Protein AF-A0A812U2Y8-F1 (afdb_monomer_lite)

pLDDT: mean 79.17, std 19.56, range [35.25, 98.75]

Sequence (651 aa):
MHKAAKAAVRFLAAPENAKAKWLQSLYETTSEPEGFLPLQDQKVEAVLLAVLQDTGIQRPRETFLVCELLARGFRSGGAPSPRRAAESQAEKPLDLLSTTAACRASEVRALLKLLQPTGPEDAAGDSKGAEESADVGVGRISPAEVRISARKALLTLACAHRGAFSATLLEFLQDPGAIPELLAVGTAAGEEGQRLVVELLVRGFDSPVVQCFADSALAGDRKRLLNQLFMSRDAFVRVTVGILLAALLCHEGYGEAAQAEAGIAAVSEELETLSPAQPLESELADLQRVLAEEDCWLWLCRLAAVRRWPAASNFALLVMLRLVQPSPEKLTETAGKFKPHFAQHVQDGADLDSLALLAQRPLPKASKSQTTRKAGKQGIKIPPNVLFNYKFNVLKATKQQLQENPLLGVMQLNVKHTVGLFGSNVSHVHFWDDDQCISELKQLKQFGGEELAEGFQSLRHGKYKSDLCRLAQLWKYGGYYFDTDILPVKSMRDYLDPDTTFASVRGMYSKEIFQAFLAATPKNKLIGENLKSFGKWLKERPRSQEPANIGPKLMWKSMRKTGGRFKKAPEFVTGSEKIQLFQEHRIAYWRSGKEPIEGLLTGHSKWGDCNIAVVDQDTDEVVMYPRVISHNDDTCSEQKKLIVQHFLVES

Secondary structure (DSSP, 8-state):
-HHHHHHHHHHHTS-HHHHHHHHHHHHHHTTSSS---GGG-HHHHHHHHHHHHT-SSS-HHHHHHHHHHHHHHHHHT----GGG-SS---PPPP-TT-S-HHHHHHHHHHHHHHTS-SSTTTTS--SS-----------PPPHHHHHHHHHHHHHHHHHH-HHHHHHHHHHHHTSTTHHHHHHHHHHHTHHHHHHHHHHHHHHH-SHHHHHHHH-GGGHHHHHHHHHHHHT-S-HHHHHHHHHHHHHHHTSTT-TTHHHHHHHHHHHHHHHHTS-TTSPPPHHHHHHHHHHHSHHHHHHHHHHHT-TT-HHHHHHHHHHIIIII---HHHHHHHHTTS-HHHHHHHHHT-SHHHHHHHHTS------TT-------SS--SS-SEEEEE-SS-GGG--HHHHHH-HHHHHHHHHHHHHHHHHGGG--EEEEE-HHHHHHHHHT-GGG-HHHHHHHHHT-SSHHHHHHHHHHHHHHHH-EEEE-TT-EESS-GGGGS-TT--EEEEE-SSTT-EEEEEEEE-TT-HHHHHHHHHHHHHHHHS-TT---TTHHHHHHHHHHHHTT---SSSSEEEETTEEEEEEEEEEHHHHTTTSPPPTT------TTSGGGEEEE-TTT--EEEES-SB-TTS-B-HHHHHHHHHHHHHH-

Radius of gyration: 35.16 Å; chains: 1; bounding box: 84×54×109 Å

Organism: NCBI:txid878477

Foldseek 3Di:
DPPLVVLLVCLVPDDPVVNVVSVVVLVVVVPDPDDDDNLLDVSVVVVLLVVLVPPLPPALPSLLVSLVSLLVVLVVLADDDPPPPPDDPDDDPDDSLPDDLLVLLSLLLSLLVLLADSDPVSVPDDPDDDDDDDDPPDDDDDSVSSNVSSLSSLVSNLPRDLVSLLSSLLSNLVDPCNLVSLQNQCVRNPPVSLLSSLLSCLSNVDDSNLQSLLDPVCVVSSCSSLVSQCPHPQLLSLLSSLLSLLSNLLDPPRPCNLVSLVSLLVNLVVLVPQDLPDPDDPSLLVSLVSCLPPVNVLSLLVQLQRPVRLSSNLSSLSCCLRRNNDDLVVQCVSLVVDDVRSVCQCVVDSDSVSSVVSSPPPSPPSPPPPPQLPVPVLAALFQAEEEEEDQDQLCPDDPVNCVVAVVSVLLNLQSVQLVVQCPPRHPYYYYDHLVRLLVLLLVPVVQVSNLLSVLLVLDPDRVVVRLLSVLSVCQAAFHKAAYSFKHFPHHVSSQDRSLAAKEFADEPDPQFTQVNIIGHRHNHQLSVLLSNLSSVCSVPPDSVDDDPPPSRNSSSVSCVVLVWDPPDPPWTDRPSHTYGYWYKDQQVVCVPPDPRAPPQDQFDDPVSLQRIFTARPVVRDTGIRNGQADPVRDGRVSSSVVSVVVVVVVD

InterPro domains:
  IPR007577 Glycosyltransferase, DXD sugar-binding motif [PF04488] (430-500)
  IPR029044 Nucleotide-diphospho-sugar transferases [SSF53448] (434-533)
  IPR051706 Glycosyltransferase domain-containing protein [PTHR32385] (320-541)

Structure (mmCIF, N/CA/C/O backbone):
data_AF-A0A812U2Y8-F1
#
_entry.id   AF-A0A812U2Y8-F1
#
loop_
_atom_site.group_PDB
_atom_site.id
_atom_site.type_symbol
_atom_site.label_atom_id
_atom_site.label_alt_id
_atom_site.label_comp_id
_atom_site.label_asym_id
_atom_site.label_entity_id
_atom_site.label_seq_id
_atom_site.pdbx_PDB_ins_code
_atom_site.Cartn_x
_atom_site.Cartn_y
_atom_site.Cartn_z
_atom_site.occupancy
_atom_site.B_iso_or_equiv
_atom_site.auth_seq_id
_atom_site.auth_comp_id
_atom_site.auth_asym_id
_atom_site.auth_atom_id
_atom_site.pdbx_PDB_model_num
ATOM 1 N N . MET A 1 1 ? 2.318 -7.751 -64.508 1.00 36.09 1 MET A N 1
ATOM 2 C CA . MET A 1 1 ? 2.485 -9.052 -63.808 1.00 36.09 1 MET A CA 1
ATOM 3 C C . MET A 1 1 ? 3.550 -10.002 -64.388 1.00 36.09 1 MET A C 1
ATOM 5 O O . MET A 1 1 ? 4.037 -10.841 -63.643 1.00 36.09 1 MET A O 1
ATOM 9 N N . HIS A 1 2 ? 3.968 -9.908 -65.661 1.00 38.84 2 HIS A N 1
ATOM 10 C CA . HIS A 1 2 ? 4.810 -10.949 -66.290 1.00 38.84 2 HIS A CA 1
ATOM 11 C C . HIS A 1 2 ? 6.344 -10.770 -66.142 1.00 38.84 2 HIS A C 1
ATOM 13 O O . HIS A 1 2 ? 7.087 -11.693 -66.469 1.00 38.84 2 HIS A O 1
ATOM 19 N N . LYS A 1 3 ? 6.846 -9.613 -65.673 1.00 35.25 3 LYS A N 1
ATOM 20 C CA . LYS A 1 3 ? 8.294 -9.297 -65.651 1.00 35.25 3 LYS A CA 1
ATOM 21 C C . LYS A 1 3 ? 9.013 -9.741 -64.365 1.00 35.25 3 LYS A C 1
ATOM 23 O O . LYS A 1 3 ? 10.046 -10.392 -64.472 1.00 35.25 3 LYS A O 1
ATOM 28 N N . ALA A 1 4 ? 8.434 -9.507 -63.186 1.00 37.62 4 ALA A N 1
ATOM 29 C CA . ALA A 1 4 ? 9.034 -9.891 -61.900 1.00 37.62 4 ALA A CA 1
ATOM 30 C C . ALA A 1 4 ? 9.090 -11.416 -61.685 1.00 37.62 4 ALA A C 1
ATOM 32 O O . ALA A 1 4 ? 10.121 -11.963 -61.311 1.00 37.62 4 ALA A O 1
ATOM 33 N N . ALA A 1 5 ? 8.033 -12.140 -62.072 1.00 36.28 5 ALA A N 1
ATOM 34 C CA . ALA A 1 5 ? 8.042 -13.607 -62.065 1.00 36.28 5 ALA A CA 1
ATOM 35 C C . ALA A 1 5 ? 9.093 -14.191 -63.032 1.00 36.28 5 ALA A C 1
ATOM 37 O O . ALA A 1 5 ? 9.717 -15.205 -62.739 1.00 36.28 5 ALA A O 1
ATOM 38 N N . LYS A 1 6 ? 9.346 -13.519 -64.164 1.00 39.97 6 LYS A N 1
ATOM 39 C CA . LYS A 1 6 ? 10.420 -13.888 -65.098 1.00 39.97 6 LYS A CA 1
ATOM 40 C C . LYS A 1 6 ? 11.805 -13.613 -64.508 1.00 39.97 6 LYS A C 1
ATOM 42 O O . LYS A 1 6 ? 12.729 -14.354 -64.816 1.00 39.97 6 LYS A O 1
ATOM 47 N N . ALA A 1 7 ? 11.950 -12.570 -63.691 1.00 42.78 7 ALA A N 1
ATOM 48 C CA . ALA A 1 7 ? 13.199 -12.214 -63.023 1.00 42.78 7 ALA A CA 1
ATOM 49 C C . ALA A 1 7 ? 13.559 -13.220 -61.917 1.00 42.78 7 ALA A C 1
ATOM 51 O O . ALA A 1 7 ? 14.672 -13.736 -61.921 1.00 42.78 7 ALA A O 1
ATOM 52 N N . ALA A 1 8 ? 12.597 -13.599 -61.070 1.00 40.50 8 ALA A N 1
ATOM 53 C CA . ALA A 1 8 ? 12.787 -14.617 -60.034 1.00 40.50 8 ALA A CA 1
ATOM 54 C C . ALA A 1 8 ? 13.099 -16.008 -60.624 1.00 40.50 8 ALA A C 1
ATOM 56 O O . ALA A 1 8 ? 14.034 -16.674 -60.189 1.00 40.50 8 ALA A O 1
ATOM 57 N N . VAL A 1 9 ? 12.391 -16.422 -61.684 1.00 41.16 9 VAL A N 1
ATOM 58 C CA . VAL A 1 9 ? 12.674 -17.691 -62.382 1.00 41.16 9 VAL A CA 1
ATOM 59 C C . VAL A 1 9 ? 14.046 -17.666 -63.068 1.00 41.16 9 VAL A C 1
ATOM 61 O O . VAL A 1 9 ? 14.753 -18.667 -63.053 1.00 41.16 9 VAL A O 1
ATOM 64 N N . ARG A 1 10 ? 14.470 -16.524 -63.627 1.00 43.28 10 ARG A N 1
ATOM 65 C CA . ARG A 1 10 ? 15.816 -16.363 -64.209 1.00 43.28 10 ARG A CA 1
ATOM 66 C C . ARG A 1 10 ? 16.921 -16.368 -63.156 1.00 43.28 10 ARG A C 1
ATOM 68 O O . ARG A 1 10 ? 17.985 -16.899 -63.439 1.00 43.28 10 ARG A O 1
ATOM 75 N N . PHE A 1 11 ? 16.672 -15.816 -61.970 1.00 49.84 11 PHE A N 1
ATOM 76 C CA . PHE A 1 11 ? 17.606 -15.862 -60.847 1.00 49.84 11 PHE A CA 1
ATOM 77 C C . PHE A 1 11 ? 17.797 -17.293 -60.331 1.00 49.84 11 PHE A C 1
ATOM 79 O O . PHE A 1 11 ? 18.925 -17.753 -60.167 1.00 49.84 11 PHE A O 1
ATOM 86 N N . LEU A 1 12 ? 16.698 -18.031 -60.157 1.00 41.91 12 LEU A N 1
ATOM 87 C CA . LEU A 1 12 ? 16.727 -19.422 -59.703 1.00 41.91 12 LEU A CA 1
ATOM 88 C C . LEU A 1 12 ? 17.317 -20.382 -60.753 1.00 41.91 12 LEU A C 1
ATOM 90 O O . LEU A 1 12 ? 17.944 -21.368 -60.377 1.00 41.91 12 LEU A O 1
ATOM 94 N N . ALA A 1 13 ? 17.170 -20.079 -62.048 1.00 42.34 13 ALA A N 1
ATOM 95 C CA . ALA A 1 13 ? 17.705 -20.880 -63.155 1.00 42.34 13 ALA A CA 1
ATOM 96 C C . ALA A 1 13 ? 19.124 -20.479 -63.617 1.00 42.34 13 ALA A C 1
ATOM 98 O O . ALA A 1 13 ? 19.674 -21.121 -64.513 1.00 42.34 13 ALA A O 1
ATOM 99 N N . ALA A 1 14 ? 19.720 -19.420 -63.060 1.00 44.78 14 ALA A N 1
ATOM 100 C CA . ALA A 1 14 ? 21.056 -18.972 -63.445 1.00 44.78 14 ALA A CA 1
ATOM 101 C C . ALA A 1 14 ? 22.160 -19.820 -62.773 1.00 44.78 14 ALA A C 1
ATOM 103 O O . ALA A 1 14 ? 22.044 -20.144 -61.587 1.00 44.78 14 ALA A O 1
ATOM 104 N N . PRO A 1 15 ? 23.260 -20.144 -63.485 1.00 49.12 15 PRO A N 1
ATOM 105 C CA . PRO A 1 15 ? 24.432 -20.775 -62.876 1.00 49.12 15 PRO A CA 1
ATOM 106 C C . PRO A 1 15 ? 25.048 -19.863 -61.797 1.00 49.12 15 PRO A C 1
ATOM 108 O O . PRO A 1 15 ? 24.938 -18.639 -61.880 1.00 49.12 15 PRO A O 1
ATOM 111 N N . GLU A 1 16 ? 25.679 -20.431 -60.762 1.00 45.28 16 GLU A N 1
ATOM 112 C CA . GLU A 1 16 ? 26.098 -19.688 -59.551 1.00 45.28 16 GLU A CA 1
ATOM 113 C C . GLU A 1 16 ? 26.958 -18.443 -59.832 1.00 45.28 16 GLU A C 1
ATOM 115 O O . GLU A 1 16 ? 26.785 -17.395 -59.208 1.00 45.28 16 GLU A O 1
ATOM 120 N N . ASN A 1 17 ? 27.845 -18.516 -60.823 1.00 48.22 17 ASN A N 1
ATOM 121 C CA . ASN A 1 17 ? 28.671 -17.386 -61.249 1.00 48.22 17 ASN A CA 1
ATOM 122 C C . ASN A 1 17 ? 27.857 -16.243 -61.895 1.00 48.22 17 ASN A C 1
ATOM 124 O O . ASN A 1 17 ? 28.269 -15.082 -61.845 1.00 48.22 17 ASN A O 1
ATOM 128 N N . ALA A 1 18 ? 26.695 -16.550 -62.474 1.00 46.16 18 ALA A N 1
ATOM 129 C CA . ALA A 1 18 ? 25.770 -15.592 -63.067 1.00 46.16 18 ALA A CA 1
ATOM 130 C C . ALA A 1 18 ? 24.798 -14.997 -62.039 1.00 46.16 18 ALA A C 1
ATOM 132 O O . ALA A 1 18 ? 24.406 -13.845 -62.203 1.00 46.16 18 ALA A O 1
ATOM 133 N N . LYS A 1 19 ? 24.469 -15.708 -60.951 1.00 51.56 19 LYS A N 1
ATOM 134 C CA . LYS A 1 19 ? 23.659 -15.153 -59.849 1.00 51.56 19 LYS A CA 1
ATOM 135 C C . LYS A 1 19 ? 24.351 -13.977 -59.163 1.00 51.56 19 LYS A C 1
ATOM 137 O O . LYS A 1 19 ? 23.723 -12.949 -58.934 1.00 51.56 19 LYS A O 1
ATOM 142 N N . ALA A 1 20 ? 25.661 -14.083 -58.924 1.00 48.94 20 ALA A N 1
ATOM 143 C CA . ALA A 1 20 ? 26.459 -12.990 -58.366 1.00 48.94 20 ALA A CA 1
ATOM 144 C C . ALA A 1 20 ? 26.520 -11.769 -59.305 1.00 48.94 20 ALA A C 1
ATOM 146 O O . ALA A 1 20 ? 26.347 -10.644 -58.848 1.00 48.94 20 ALA A O 1
ATOM 147 N N . LYS A 1 21 ? 26.692 -11.979 -60.620 1.00 50.09 21 LYS A N 1
ATOM 148 C CA . LYS A 1 21 ? 26.636 -10.897 -61.624 1.00 50.09 21 LYS A CA 1
ATOM 149 C C . LYS A 1 21 ? 25.237 -10.299 -61.773 1.00 50.09 21 LYS A C 1
ATOM 151 O O . LYS A 1 21 ? 25.114 -9.105 -62.007 1.00 50.09 21 LYS A O 1
ATOM 156 N N . TRP A 1 22 ? 24.189 -11.106 -61.628 1.00 58.81 22 TRP A N 1
ATOM 157 C CA . TRP A 1 22 ? 22.805 -10.641 -61.667 1.00 58.81 22 TRP A CA 1
ATOM 158 C C . TRP A 1 22 ? 22.481 -9.759 -60.459 1.00 58.81 22 TRP A C 1
ATOM 160 O O . TRP A 1 22 ? 21.902 -8.695 -60.629 1.00 58.81 22 TRP A O 1
ATOM 170 N N . LEU A 1 23 ? 22.928 -10.146 -59.261 1.00 52.66 23 LEU A N 1
ATOM 171 C CA . LEU A 1 23 ? 22.778 -9.349 -58.042 1.00 52.66 23 LEU A CA 1
ATOM 172 C C . LEU A 1 23 ? 23.646 -8.078 -58.057 1.00 52.66 23 LEU A C 1
ATOM 174 O O . LEU A 1 23 ? 23.193 -7.036 -57.597 1.00 52.66 23 LEU A O 1
ATOM 178 N N . GLN A 1 24 ? 24.847 -8.140 -58.643 1.00 48.81 24 GLN A N 1
ATOM 179 C CA . GLN A 1 24 ? 25.695 -6.973 -58.923 1.00 48.81 24 GLN A CA 1
ATOM 180 C C . GLN A 1 24 ? 25.022 -6.015 -59.924 1.00 48.81 24 GLN A C 1
ATOM 182 O O . GLN A 1 24 ? 25.016 -4.809 -59.719 1.00 48.81 24 GLN A O 1
ATOM 187 N N . SER A 1 25 ? 24.391 -6.547 -60.974 1.00 47.06 25 SER A N 1
ATOM 188 C CA . SER A 1 25 ? 23.650 -5.752 -61.958 1.00 47.06 25 SER A CA 1
ATOM 189 C C . SER A 1 25 ? 22.383 -5.139 -61.353 1.00 47.06 25 SER A C 1
ATOM 191 O O . SER A 1 25 ? 22.081 -3.983 -61.625 1.00 47.06 25 SER A O 1
ATOM 193 N N . LEU A 1 26 ? 21.689 -5.862 -60.465 1.00 50.03 26 LEU A N 1
ATOM 194 C CA . LEU A 1 26 ? 20.576 -5.335 -59.670 1.00 50.03 26 LEU A CA 1
ATOM 195 C C . LEU A 1 26 ? 21.050 -4.168 -58.784 1.00 50.03 26 LEU A C 1
ATOM 197 O O . LEU A 1 26 ? 20.428 -3.112 -58.788 1.00 50.03 26 LEU A O 1
ATOM 201 N N . TYR A 1 27 ? 22.194 -4.338 -58.111 1.00 46.31 27 TYR A N 1
ATOM 202 C CA . TYR A 1 27 ? 22.881 -3.322 -57.305 1.00 46.31 27 TYR A CA 1
ATOM 203 C C . TYR A 1 27 ? 23.277 -2.072 -58.117 1.00 46.31 27 TYR A C 1
ATOM 205 O O . TYR A 1 27 ? 23.071 -0.956 -57.646 1.00 46.31 27 TYR A O 1
ATOM 213 N N . GLU A 1 28 ? 23.761 -2.239 -59.351 1.00 47.31 28 GLU A N 1
ATOM 214 C CA . GLU A 1 28 ? 24.146 -1.138 -60.254 1.00 47.31 28 GLU A CA 1
ATOM 215 C C . GLU A 1 28 ? 22.936 -0.422 -60.890 1.00 47.31 28 GLU A C 1
ATOM 217 O O . GLU A 1 28 ? 22.991 0.777 -61.156 1.00 47.31 28 GLU A O 1
ATOM 222 N N . THR A 1 29 ? 21.810 -1.117 -61.089 1.00 43.41 29 THR A N 1
ATOM 223 C CA . THR A 1 29 ? 20.572 -0.515 -61.636 1.00 43.41 29 THR A CA 1
ATOM 224 C C . THR A 1 29 ? 19.701 0.209 -60.605 1.00 43.41 29 THR A C 1
ATOM 226 O O . THR A 1 29 ? 18.887 1.046 -60.981 1.00 43.41 29 THR A O 1
ATOM 229 N N . THR A 1 30 ? 19.883 -0.033 -59.301 1.00 43.91 30 THR A N 1
ATOM 230 C CA . THR A 1 30 ? 19.129 0.666 -58.236 1.00 43.91 30 THR A CA 1
ATOM 231 C C . THR A 1 30 ? 19.615 2.087 -57.922 1.00 43.91 30 THR A C 1
ATOM 233 O O . THR A 1 30 ? 19.076 2.736 -57.029 1.00 43.91 30 THR A O 1
ATOM 236 N N . SER A 1 31 ? 20.613 2.585 -58.658 1.00 40.47 31 SER A N 1
ATOM 237 C CA . SER A 1 31 ? 21.119 3.965 -58.590 1.00 40.47 31 SER A CA 1
ATOM 238 C C . SER A 1 31 ? 20.549 4.911 -59.659 1.00 40.47 31 SER A C 1
ATOM 240 O O . SER A 1 31 ? 20.945 6.075 -59.697 1.00 40.47 31 SER A O 1
ATOM 242 N N . GLU A 1 32 ? 19.626 4.460 -60.515 1.00 40.53 32 GLU A N 1
ATOM 243 C CA . GLU A 1 32 ? 18.968 5.347 -61.484 1.00 40.53 32 GLU A CA 1
ATOM 244 C C . GLU A 1 32 ? 17.789 6.139 -60.876 1.00 40.53 32 GLU A C 1
ATOM 246 O O . GLU A 1 32 ? 17.158 5.681 -59.921 1.00 40.53 32 GLU A O 1
ATOM 251 N N . PRO A 1 33 ? 17.456 7.332 -61.416 1.00 43.25 33 PRO A N 1
ATOM 252 C CA . PRO A 1 33 ? 16.543 8.292 -60.782 1.00 43.25 33 PRO A CA 1
ATOM 253 C C . PRO A 1 33 ? 15.066 7.862 -60.706 1.00 43.25 33 PRO A C 1
ATOM 255 O O . PRO A 1 33 ? 14.264 8.582 -60.112 1.00 43.25 33 PRO A O 1
ATOM 258 N N . GLU A 1 34 ? 14.686 6.716 -61.277 1.00 44.03 34 GLU A N 1
ATOM 259 C CA . GLU A 1 34 ? 13.293 6.260 -61.392 1.00 44.03 34 GLU A CA 1
ATOM 260 C C . GLU A 1 34 ? 13.018 4.964 -60.595 1.00 44.03 34 GLU A C 1
ATOM 262 O O . GLU A 1 34 ? 12.665 3.916 -61.125 1.00 44.03 34 GLU A O 1
ATOM 267 N N . GLY A 1 35 ? 13.161 5.049 -59.271 1.00 47.41 35 GLY A N 1
ATOM 268 C CA . GLY A 1 35 ? 12.092 4.653 -58.342 1.00 47.41 35 GLY A CA 1
ATOM 269 C C . GLY A 1 35 ? 11.538 3.218 -58.320 1.00 47.41 35 GLY A C 1
ATOM 270 O O . GLY A 1 35 ? 10.379 3.066 -57.945 1.00 47.41 35 GLY A O 1
ATOM 271 N N . PHE A 1 36 ? 12.302 2.163 -58.621 1.00 46.25 36 PHE A N 1
ATOM 272 C CA . PHE A 1 36 ? 11.884 0.789 -58.285 1.00 46.25 36 PHE A CA 1
ATOM 273 C C . PHE A 1 36 ? 12.914 0.082 -57.398 1.00 46.25 36 PHE A C 1
ATOM 275 O O . PHE A 1 36 ? 13.974 -0.328 -57.862 1.00 46.25 36 PHE A O 1
ATOM 282 N N . LEU A 1 37 ? 12.574 -0.088 -56.114 1.00 49.34 37 LEU A N 1
ATOM 283 C CA . LEU A 1 37 ? 13.343 -0.873 -55.145 1.00 49.34 37 LEU A CA 1
ATOM 284 C C . LEU A 1 37 ? 12.960 -2.365 -55.287 1.00 49.34 37 LEU A C 1
ATOM 286 O O . LEU A 1 37 ? 11.835 -2.732 -54.948 1.00 49.34 37 LEU A O 1
ATOM 290 N N . PRO A 1 38 ? 13.862 -3.256 -55.744 1.00 45.56 38 PRO A N 1
ATOM 291 C CA . PRO A 1 38 ? 13.568 -4.676 -55.989 1.00 45.56 38 PRO A CA 1
ATOM 292 C C . PRO A 1 38 ? 13.096 -5.458 -54.755 1.00 45.56 38 PRO A C 1
ATOM 294 O O . PRO A 1 38 ? 12.495 -6.519 -54.894 1.00 45.56 38 PRO A O 1
ATOM 297 N N . LEU A 1 39 ? 13.362 -4.935 -53.554 1.00 43.00 39 LEU A N 1
ATOM 298 C CA . LEU A 1 39 ? 12.970 -5.524 -52.271 1.00 43.00 39 LEU A CA 1
ATOM 299 C C . LEU A 1 39 ? 11.478 -5.361 -51.946 1.00 43.00 39 LEU A C 1
ATOM 301 O O . LEU A 1 39 ? 11.005 -5.966 -50.997 1.00 43.00 39 LEU A O 1
ATOM 305 N N . GLN A 1 40 ? 10.737 -4.570 -52.726 1.00 43.62 40 GLN A N 1
ATOM 306 C CA . GLN A 1 40 ? 9.298 -4.350 -52.537 1.00 43.62 40 GLN A CA 1
ATOM 307 C C . GLN A 1 40 ? 8.421 -5.407 -53.239 1.00 43.62 40 GLN A C 1
ATOM 309 O O . GLN A 1 40 ? 7.195 -5.360 -53.144 1.00 43.62 40 GLN A O 1
ATOM 314 N N . ASP A 1 41 ? 9.017 -6.344 -53.987 1.00 54.62 41 ASP A N 1
ATOM 315 C CA . ASP A 1 41 ? 8.285 -7.409 -54.677 1.00 54.62 41 ASP A CA 1
ATOM 316 C C . ASP A 1 41 ? 8.132 -8.641 -53.767 1.00 54.62 41 ASP A C 1
ATOM 318 O O . ASP A 1 41 ? 9.113 -9.309 -53.441 1.00 54.62 41 ASP A O 1
ATOM 322 N N . GLN A 1 42 ? 6.888 -8.986 -53.414 1.00 49.97 42 GLN A N 1
ATOM 323 C CA . GLN A 1 42 ? 6.548 -10.122 -52.536 1.00 49.97 42 GLN A CA 1
ATOM 324 C C . GLN A 1 42 ? 7.149 -11.469 -52.984 1.00 49.97 42 GLN A C 1
ATOM 326 O O . GLN A 1 42 ? 7.327 -12.370 -52.168 1.00 49.97 42 GLN A O 1
ATOM 331 N N . LYS A 1 43 ? 7.461 -11.655 -54.276 1.00 50.59 43 LYS A N 1
ATOM 332 C CA . LYS A 1 43 ? 8.097 -12.891 -54.762 1.00 50.59 43 LYS A CA 1
ATOM 333 C C . LYS A 1 43 ? 9.605 -12.871 -54.554 1.00 50.59 43 LYS A C 1
ATOM 335 O O . LYS A 1 43 ? 10.181 -13.930 -54.330 1.00 50.59 43 LYS A O 1
ATOM 340 N N . VAL A 1 44 ? 10.238 -11.700 -54.641 1.00 51.91 44 VAL A N 1
ATOM 341 C CA . VAL A 1 44 ? 11.653 -11.521 -54.281 1.00 51.91 44 VAL A CA 1
ATOM 342 C C . VAL A 1 44 ? 11.818 -11.742 -52.783 1.00 51.91 44 VAL A C 1
ATOM 344 O O . VAL A 1 44 ? 12.667 -12.531 -52.388 1.00 51.91 44 VAL A O 1
ATOM 347 N N . GLU A 1 45 ? 10.944 -11.149 -51.972 1.00 51.78 45 GLU A N 1
ATOM 348 C CA . GLU A 1 45 ? 10.873 -11.384 -50.528 1.00 51.78 45 GLU A CA 1
ATOM 349 C C . GLU A 1 45 ? 10.706 -12.877 -50.198 1.00 51.78 45 GLU A C 1
ATOM 351 O O . GLU A 1 45 ? 11.532 -13.440 -49.487 1.00 51.78 45 GLU A O 1
ATOM 356 N N . ALA A 1 46 ? 9.730 -13.566 -50.801 1.00 54.84 46 ALA A N 1
ATOM 357 C CA . ALA A 1 46 ? 9.524 -15.001 -50.584 1.00 54.84 46 ALA A CA 1
ATOM 358 C C . ALA A 1 46 ? 10.745 -15.864 -50.967 1.00 54.84 46 ALA A C 1
ATOM 360 O O . ALA A 1 46 ? 11.028 -16.862 -50.306 1.00 54.84 46 ALA A O 1
ATOM 361 N N . VAL A 1 47 ? 11.489 -15.489 -52.015 1.00 55.94 47 VAL A N 1
ATOM 362 C CA . VAL A 1 47 ? 12.727 -16.182 -52.412 1.00 55.94 47 VAL A CA 1
ATOM 363 C C . VAL A 1 47 ? 13.863 -15.902 -51.426 1.00 55.94 47 VAL A C 1
ATOM 365 O O . VAL A 1 47 ? 14.594 -16.825 -51.076 1.00 55.94 47 VAL A O 1
ATOM 368 N N . LEU A 1 48 ? 14.003 -14.664 -50.945 1.00 57.41 48 LEU A N 1
ATOM 369 C CA . LEU A 1 48 ? 14.985 -14.305 -49.918 1.00 57.41 48 LEU A CA 1
ATOM 370 C C . LEU A 1 48 ? 14.699 -15.041 -48.597 1.00 57.41 48 LEU A C 1
ATOM 372 O O . LEU A 1 48 ? 15.622 -15.577 -47.987 1.00 57.41 48 LEU A O 1
ATOM 376 N N . LEU A 1 49 ? 13.425 -15.145 -48.207 1.00 53.78 49 LEU A N 1
ATOM 377 C CA . LEU A 1 49 ? 12.976 -15.920 -47.047 1.00 53.78 49 LEU A CA 1
ATOM 378 C C . LEU A 1 49 ? 13.265 -17.412 -47.210 1.00 53.78 49 LEU A C 1
ATOM 380 O O . LEU A 1 49 ? 13.775 -18.028 -46.280 1.00 53.78 49 LEU A O 1
ATOM 384 N N . ALA A 1 50 ? 13.015 -17.987 -48.389 1.00 61.06 50 ALA A N 1
ATOM 385 C CA . ALA A 1 50 ? 13.346 -19.385 -48.662 1.00 61.06 50 ALA A CA 1
ATOM 386 C C . ALA A 1 50 ? 14.860 -19.651 -48.550 1.00 61.06 50 ALA A C 1
ATOM 388 O O . ALA A 1 50 ? 15.260 -20.657 -47.972 1.00 61.06 50 ALA A O 1
ATOM 389 N N . VAL A 1 51 ? 15.705 -18.728 -49.029 1.00 58.62 51 VAL A N 1
ATOM 390 C CA . VAL A 1 51 ? 17.172 -18.822 -48.895 1.00 58.62 51 VAL A CA 1
ATOM 391 C C . VAL A 1 51 ? 17.617 -18.746 -47.433 1.00 58.62 51 VAL A C 1
ATOM 393 O O . VAL A 1 51 ? 18.551 -19.447 -47.061 1.00 58.62 51 VAL A O 1
ATOM 396 N N . LEU A 1 52 ? 16.961 -17.930 -46.599 1.00 54.69 52 LEU A N 1
ATOM 397 C CA . LEU A 1 52 ? 17.236 -17.844 -45.158 1.00 54.69 52 LEU A CA 1
ATOM 398 C C . LEU A 1 52 ? 16.700 -19.044 -44.366 1.00 54.69 52 LEU A C 1
ATOM 400 O O . LEU A 1 52 ? 17.286 -19.425 -43.358 1.00 54.69 52 LEU A O 1
ATOM 404 N N . GLN A 1 53 ? 15.592 -19.641 -44.800 1.00 55.44 53 GLN A N 1
ATOM 405 C CA . GLN A 1 53 ? 14.997 -20.811 -44.151 1.00 55.44 53 GLN A CA 1
ATOM 406 C C . GLN A 1 53 ? 15.801 -22.100 -44.403 1.00 55.44 53 GLN A C 1
ATOM 408 O O . GLN A 1 53 ? 15.724 -23.020 -43.592 1.00 55.44 53 GLN A O 1
ATOM 413 N N . ASP A 1 54 ? 16.607 -22.151 -45.470 1.00 59.06 54 ASP A N 1
ATOM 414 C CA . ASP A 1 54 ? 17.388 -23.325 -45.902 1.00 59.06 54 ASP A CA 1
ATOM 415 C C . ASP A 1 54 ? 18.830 -23.379 -45.330 1.00 59.06 54 ASP A C 1
ATOM 417 O O . ASP A 1 54 ? 19.675 -24.152 -45.780 1.00 59.06 54 ASP A O 1
ATOM 421 N N . THR A 1 55 ? 19.185 -22.544 -44.343 1.00 49.97 55 THR A N 1
ATOM 422 C CA . THR A 1 55 ? 20.600 -22.280 -43.996 1.00 49.97 55 THR A CA 1
ATOM 423 C C . THR A 1 55 ? 21.272 -23.276 -43.044 1.00 49.97 55 THR A C 1
ATOM 425 O O . THR A 1 55 ? 21.959 -22.882 -42.103 1.00 49.97 55 THR A O 1
ATOM 428 N N . GLY A 1 56 ? 21.264 -24.566 -43.372 1.00 55.16 56 GLY A N 1
ATOM 429 C CA . GLY A 1 56 ? 22.352 -25.483 -42.982 1.00 55.16 56 GLY A CA 1
ATOM 430 C C . GLY A 1 56 ? 23.666 -25.185 -43.737 1.00 55.16 56 GLY A C 1
ATOM 431 O O . GLY A 1 56 ? 24.231 -26.081 -44.352 1.00 55.16 56 GLY A O 1
ATOM 432 N N . ILE A 1 57 ? 24.059 -23.902 -43.772 1.00 52.00 57 ILE A N 1
ATOM 433 C CA . ILE A 1 57 ? 25.140 -23.200 -44.498 1.00 52.00 57 ILE A CA 1
ATOM 434 C C . ILE A 1 57 ? 25.883 -24.027 -45.573 1.00 52.00 57 ILE A C 1
ATOM 436 O O . ILE A 1 57 ? 26.985 -24.517 -45.351 1.00 52.00 57 ILE A O 1
ATOM 440 N N . GLN A 1 58 ? 25.334 -24.087 -46.796 1.00 49.25 58 GLN A N 1
ATOM 441 C CA . GLN A 1 58 ? 26.067 -24.551 -47.994 1.00 49.25 58 GLN A CA 1
ATOM 442 C C . GLN A 1 58 ? 26.421 -23.429 -48.993 1.00 49.25 58 GLN A C 1
ATOM 444 O O . GLN A 1 58 ? 27.268 -23.635 -49.861 1.00 49.25 58 GLN A O 1
ATOM 449 N N . ARG A 1 59 ? 25.829 -22.223 -48.883 1.00 59.66 59 ARG A N 1
ATOM 450 C CA . ARG A 1 59 ? 26.081 -21.080 -49.797 1.00 59.66 59 ARG A CA 1
ATOM 451 C C . ARG A 1 59 ? 26.207 -19.721 -49.076 1.00 59.66 59 ARG A C 1
ATOM 453 O O . ARG A 1 59 ? 25.337 -18.861 -49.225 1.00 59.66 59 ARG A O 1
ATOM 460 N N . PRO A 1 60 ? 27.314 -19.464 -48.350 1.00 56.81 60 PRO A N 1
ATOM 461 C CA . PRO A 1 60 ? 27.512 -18.258 -47.526 1.00 56.81 60 PRO A CA 1
ATOM 462 C C . PRO A 1 60 ? 27.299 -16.924 -48.258 1.00 56.81 60 PRO A C 1
ATOM 464 O O . PRO A 1 60 ? 26.830 -15.947 -47.677 1.00 56.81 60 PRO A O 1
ATOM 467 N N . ARG A 1 61 ? 27.620 -16.880 -49.558 1.00 57.22 61 ARG A N 1
ATOM 468 C CA . ARG A 1 61 ? 27.543 -15.661 -50.370 1.00 57.22 61 ARG A CA 1
ATOM 469 C C . ARG A 1 61 ? 26.113 -15.206 -50.661 1.00 57.22 61 ARG A C 1
ATOM 471 O O . ARG A 1 61 ? 25.859 -14.004 -50.674 1.00 57.22 61 ARG A O 1
ATOM 478 N N . GLU A 1 62 ? 25.196 -16.147 -50.892 1.00 61.28 62 GLU A N 1
ATOM 479 C CA . GLU A 1 62 ? 23.779 -15.839 -51.121 1.00 61.28 62 GLU A CA 1
ATOM 480 C C . GLU A 1 62 ? 23.155 -15.320 -49.814 1.00 61.28 62 GLU A C 1
ATOM 482 O O . GLU A 1 62 ? 22.559 -14.246 -49.811 1.00 61.28 62 GLU A O 1
ATOM 487 N N . THR A 1 63 ? 23.403 -15.998 -48.686 1.00 58.16 63 THR A N 1
ATOM 488 C CA . THR A 1 63 ? 22.921 -15.602 -47.350 1.00 58.16 63 THR A CA 1
ATOM 489 C C . THR A 1 63 ? 23.434 -14.229 -46.908 1.00 58.16 63 THR A C 1
ATOM 491 O O . THR A 1 63 ? 22.643 -13.395 -46.476 1.00 58.16 63 THR A O 1
ATOM 494 N N . PHE A 1 64 ? 24.737 -13.955 -47.052 1.00 61.50 64 PHE A N 1
ATOM 495 C CA . PHE A 1 64 ? 25.323 -12.643 -46.745 1.00 61.50 64 PHE A CA 1
ATOM 496 C C . PHE A 1 64 ? 24.612 -11.516 -47.491 1.00 61.50 64 PHE A C 1
ATOM 498 O O . PHE A 1 64 ? 24.251 -10.496 -46.905 1.00 61.50 64 PHE A O 1
ATOM 505 N N . LEU A 1 65 ? 24.390 -11.713 -48.790 1.00 60.00 65 LEU A N 1
ATOM 506 C CA . LEU A 1 65 ? 23.776 -10.704 -49.628 1.00 60.00 65 LEU A CA 1
ATOM 507 C C . LEU A 1 65 ? 22.293 -10.516 -49.300 1.00 60.00 65 LEU A C 1
ATOM 509 O O . LEU A 1 65 ? 21.826 -9.384 -49.328 1.00 60.00 65 LEU A O 1
ATOM 513 N N . VAL A 1 66 ? 21.571 -11.581 -48.933 1.00 65.56 66 VAL A N 1
ATOM 514 C CA . VAL A 1 66 ? 20.205 -11.461 -48.402 1.00 65.56 66 VAL A CA 1
ATOM 515 C C . VAL A 1 66 ? 20.193 -10.622 -47.124 1.00 65.56 66 VAL A C 1
ATOM 517 O O . VAL A 1 66 ? 19.414 -9.678 -47.035 1.00 65.56 66 VAL A O 1
ATOM 520 N N . CYS A 1 67 ? 21.082 -10.903 -46.168 1.00 56.53 67 CYS A N 1
ATOM 521 C CA . CYS A 1 67 ? 21.187 -10.122 -44.935 1.00 56.53 67 CYS A CA 1
ATOM 522 C C . CYS A 1 67 ? 21.500 -8.645 -45.216 1.00 56.53 67 CYS A C 1
ATOM 524 O O . CYS A 1 67 ? 20.883 -7.769 -44.612 1.00 56.53 67 CYS A O 1
ATOM 526 N N . GLU A 1 68 ? 22.412 -8.351 -46.150 1.00 66.06 68 GLU A N 1
ATOM 527 C CA . GLU A 1 68 ? 22.724 -6.961 -46.506 1.00 66.06 68 GLU A CA 1
ATOM 528 C C . GLU A 1 68 ? 21.575 -6.264 -47.235 1.00 66.06 68 GLU A C 1
ATOM 530 O O . GLU A 1 68 ? 21.297 -5.088 -47.003 1.00 66.06 68 GLU A O 1
ATOM 535 N N . LEU A 1 69 ? 20.876 -6.981 -48.111 1.00 60.06 69 LEU A N 1
ATOM 536 C CA . LEU A 1 69 ? 19.707 -6.452 -48.795 1.00 60.06 69 LEU A CA 1
ATOM 537 C C . LEU A 1 69 ? 18.573 -6.162 -47.807 1.00 60.06 69 LEU A C 1
ATOM 539 O O . LEU A 1 69 ? 17.988 -5.087 -47.883 1.00 60.06 69 LEU A O 1
ATOM 543 N N . LEU A 1 70 ? 18.320 -7.042 -46.836 1.00 62.09 70 LEU A N 1
ATOM 544 C CA . LEU A 1 70 ? 17.365 -6.789 -45.753 1.00 62.09 70 LEU A CA 1
ATOM 545 C C . LEU A 1 70 ? 17.784 -5.574 -44.916 1.00 62.09 70 LEU A C 1
ATOM 547 O O . LEU A 1 70 ? 16.992 -4.654 -44.722 1.00 62.09 70 LEU A O 1
ATOM 551 N N . ALA A 1 71 ? 19.053 -5.497 -44.505 1.00 56.78 71 ALA A N 1
ATOM 552 C CA . ALA A 1 71 ? 19.578 -4.353 -43.762 1.00 56.78 71 ALA A CA 1
ATOM 553 C C . ALA A 1 71 ? 19.483 -3.028 -44.546 1.00 56.78 71 ALA A C 1
ATOM 555 O O . ALA A 1 71 ? 19.357 -1.961 -43.948 1.00 56.78 71 ALA A O 1
ATOM 556 N N . ARG A 1 72 ? 19.532 -3.046 -45.882 1.00 60.94 72 ARG A N 1
ATOM 557 C CA . ARG A 1 72 ? 19.337 -1.844 -46.717 1.00 60.94 72 ARG A CA 1
ATOM 558 C C . ARG A 1 72 ? 17.865 -1.537 -46.982 1.00 60.94 72 ARG A C 1
ATOM 560 O O . ARG A 1 72 ? 17.484 -0.365 -46.983 1.00 60.94 72 ARG A O 1
ATOM 567 N N . GLY A 1 73 ? 17.037 -2.564 -47.154 1.00 58.66 73 GLY A N 1
ATOM 568 C CA . GLY A 1 73 ? 15.583 -2.443 -47.266 1.00 58.66 73 GLY A CA 1
ATOM 569 C C . GLY A 1 73 ? 14.986 -1.767 -46.035 1.00 58.66 73 GLY A C 1
ATOM 570 O O . GLY A 1 73 ? 14.297 -0.759 -46.160 1.00 58.66 73 GLY A O 1
ATOM 571 N N . PHE A 1 74 ? 15.363 -2.222 -44.837 1.00 58.62 74 PHE A N 1
ATOM 572 C CA . PHE A 1 74 ? 14.907 -1.612 -43.586 1.00 58.62 74 PHE A CA 1
ATOM 573 C C . PHE A 1 74 ? 15.368 -0.154 -43.417 1.00 58.62 74 PHE A C 1
ATOM 575 O O . PHE A 1 74 ? 14.614 0.662 -42.899 1.00 58.62 74 PHE A O 1
ATOM 582 N N . ARG A 1 75 ? 16.567 0.219 -43.896 1.00 57.28 75 ARG A N 1
ATOM 583 C CA . ARG A 1 75 ? 17.042 1.621 -43.849 1.00 57.28 75 ARG A CA 1
ATOM 584 C C . ARG A 1 75 ? 16.307 2.548 -44.811 1.00 57.28 75 ARG A C 1
ATOM 586 O O . ARG A 1 75 ? 16.135 3.724 -44.508 1.00 57.28 75 ARG A O 1
ATOM 593 N N . SER A 1 76 ? 15.928 2.045 -45.983 1.00 50.78 76 SER A N 1
ATOM 594 C CA . SER A 1 76 ? 15.298 2.849 -47.039 1.00 50.78 76 SER A CA 1
ATOM 595 C C . SER A 1 76 ? 13.797 3.079 -46.822 1.00 50.78 76 SER A C 1
ATOM 597 O O . SER A 1 76 ? 13.236 3.967 -47.456 1.00 50.78 76 SER A O 1
ATOM 599 N N . GLY A 1 77 ? 13.166 2.362 -45.883 1.00 51.31 77 GLY A N 1
ATOM 600 C CA . GLY A 1 77 ? 11.777 2.581 -45.449 1.00 51.31 77 GLY A CA 1
ATOM 601 C C . GLY A 1 77 ? 11.558 3.752 -44.473 1.00 51.31 77 GLY A C 1
ATOM 602 O O . GLY A 1 77 ? 10.436 3.955 -44.013 1.00 51.31 77 GLY A O 1
ATOM 603 N N . GLY A 1 78 ? 12.602 4.522 -44.139 1.00 40.03 78 GLY A N 1
ATOM 604 C CA . GLY A 1 78 ? 12.523 5.658 -43.212 1.00 40.03 78 GLY A CA 1
ATOM 605 C C . GLY A 1 78 ? 11.665 6.826 -43.727 1.00 40.03 78 GLY A C 1
ATOM 606 O O . GLY A 1 78 ? 11.671 7.135 -44.916 1.00 40.03 78 GLY A O 1
ATOM 607 N N . ALA A 1 79 ? 10.939 7.463 -42.801 1.00 41.97 79 ALA A N 1
ATOM 608 C CA . ALA A 1 79 ? 9.918 8.505 -42.984 1.00 41.97 79 ALA A CA 1
ATOM 609 C C . ALA A 1 79 ? 10.170 9.541 -44.111 1.00 41.97 79 ALA A C 1
ATOM 611 O O . ALA A 1 79 ? 11.313 9.946 -44.344 1.00 41.97 79 ALA A O 1
ATOM 612 N N . PRO A 1 80 ? 9.105 10.047 -44.774 1.00 38.53 80 PRO A N 1
ATOM 613 C CA . PRO A 1 80 ? 9.240 11.005 -45.867 1.00 38.53 80 PRO A CA 1
ATOM 614 C C . PRO A 1 80 ? 9.982 12.268 -45.411 1.00 38.53 80 PRO A C 1
ATOM 616 O O . PRO A 1 80 ? 9.672 12.858 -44.377 1.00 38.53 80 PRO A O 1
ATOM 619 N N . SER A 1 81 ? 10.954 12.706 -46.216 1.00 38.09 81 SER A N 1
ATOM 620 C CA . SER A 1 81 ? 11.654 13.975 -46.008 1.00 38.09 81 SER A CA 1
ATOM 621 C C . SER A 1 81 ? 10.645 15.138 -45.927 1.00 38.09 81 SER A C 1
ATOM 623 O O . SER A 1 81 ? 9.836 15.288 -46.849 1.00 38.09 81 SER A O 1
ATOM 625 N N . PRO A 1 82 ? 10.713 16.026 -44.912 1.00 42.59 82 PRO A N 1
ATOM 626 C CA . PRO A 1 82 ? 9.771 17.142 -44.756 1.00 42.59 82 PRO A CA 1
ATOM 627 C C . PRO A 1 82 ? 9.770 18.155 -45.914 1.00 42.59 82 PRO A C 1
ATOM 629 O O . PRO A 1 82 ? 8.902 19.019 -45.979 1.00 42.59 82 PRO A O 1
ATOM 632 N N . ARG A 1 83 ? 10.743 18.091 -46.835 1.00 36.81 83 ARG A N 1
ATOM 633 C CA . ARG A 1 83 ? 10.950 19.105 -47.884 1.00 36.81 83 ARG A CA 1
ATOM 634 C C . ARG A 1 83 ? 10.198 18.874 -49.201 1.00 36.81 83 ARG A C 1
ATOM 636 O O . ARG A 1 83 ? 10.346 19.692 -50.100 1.00 36.81 83 ARG A O 1
ATOM 643 N N . ARG A 1 84 ? 9.390 17.815 -49.339 1.00 38.62 84 ARG A N 1
ATOM 644 C CA . ARG A 1 84 ? 8.620 17.524 -50.575 1.00 38.62 84 ARG A CA 1
ATOM 645 C C . ARG A 1 84 ? 7.099 17.403 -50.381 1.00 38.62 84 ARG A C 1
ATOM 647 O O . ARG A 1 84 ? 6.423 16.812 -51.211 1.00 38.62 84 ARG A O 1
ATOM 654 N N . ALA A 1 85 ? 6.545 17.970 -49.308 1.00 40.03 85 ALA A N 1
ATOM 655 C CA . ALA A 1 85 ? 5.103 17.906 -49.027 1.00 40.03 85 ALA A CA 1
ATOM 656 C C . ALA A 1 85 ? 4.256 19.010 -49.698 1.00 40.03 85 ALA A C 1
ATOM 658 O O . ALA A 1 85 ? 3.044 19.049 -49.504 1.00 40.03 85 ALA A O 1
ATOM 659 N N . ALA A 1 86 ? 4.857 19.895 -50.493 1.00 41.44 86 ALA A N 1
ATOM 660 C CA . ALA A 1 86 ? 4.119 20.834 -51.328 1.00 41.44 86 ALA A CA 1
ATOM 661 C C . ALA A 1 86 ? 4.307 20.418 -52.790 1.00 41.44 86 ALA A C 1
ATOM 663 O O . ALA A 1 86 ? 5.438 20.363 -53.255 1.00 41.44 86 ALA A O 1
ATOM 664 N N . GLU A 1 87 ? 3.200 20.134 -53.479 1.00 40.84 87 GLU A N 1
ATOM 665 C CA . GLU A 1 87 ? 3.108 19.871 -54.927 1.00 40.84 87 GLU A CA 1
ATOM 666 C C . GLU A 1 87 ? 3.417 18.437 -55.399 1.00 40.84 87 GLU A C 1
ATOM 668 O O . GLU A 1 87 ? 4.363 18.185 -56.135 1.00 40.84 87 GLU A O 1
ATOM 673 N N . SER A 1 88 ? 2.549 17.480 -55.057 1.00 37.06 88 SER A N 1
ATOM 674 C CA . SER A 1 88 ? 2.263 16.331 -55.933 1.00 37.06 88 SER A CA 1
ATOM 675 C C . SER A 1 88 ? 0.967 15.652 -55.499 1.00 37.06 88 SER A C 1
ATOM 677 O O . SER A 1 88 ? 0.751 15.400 -54.315 1.00 37.06 88 SER A O 1
ATOM 679 N N . GLN A 1 89 ? 0.091 15.372 -56.463 1.00 40.47 89 GLN A N 1
ATOM 680 C CA . GLN A 1 89 ? -1.165 14.656 -56.258 1.00 40.47 89 GLN A CA 1
ATOM 681 C C . GLN A 1 89 ? -0.916 13.256 -55.676 1.00 40.47 89 GLN A C 1
ATOM 683 O O . GLN A 1 89 ? 0.108 12.625 -55.929 1.00 40.47 89 GLN A O 1
ATOM 688 N N . ALA A 1 90 ? -1.862 12.817 -54.849 1.00 43.88 90 ALA A N 1
ATOM 689 C CA . ALA A 1 90 ? -1.780 11.653 -53.983 1.00 43.88 90 ALA A CA 1
ATOM 690 C C . ALA A 1 90 ? -1.625 10.322 -54.742 1.00 43.88 90 ALA A C 1
ATOM 692 O O . ALA A 1 90 ? -2.614 9.695 -55.117 1.00 43.88 90 ALA A O 1
ATOM 693 N N . GLU A 1 91 ? -0.395 9.829 -54.849 1.00 35.34 91 GLU A N 1
ATOM 694 C CA . GLU A 1 91 ? -0.140 8.390 -54.846 1.00 35.34 91 GLU A CA 1
ATOM 695 C C . GLU A 1 91 ? 0.105 7.961 -53.393 1.00 35.34 91 GLU A C 1
ATOM 697 O O . GLU A 1 91 ? 1.000 8.469 -52.715 1.00 35.34 91 GLU A O 1
ATOM 702 N N . LYS A 1 92 ? -0.749 7.068 -52.873 1.00 36.88 92 LYS A N 1
ATOM 703 C CA . LYS A 1 92 ? -0.553 6.458 -51.550 1.00 36.88 92 LYS A CA 1
ATOM 704 C C . LYS A 1 92 ? 0.804 5.742 -51.554 1.00 36.88 92 LYS A C 1
ATOM 706 O O . LYS A 1 92 ? 0.992 4.894 -52.427 1.00 36.88 92 LYS A O 1
ATOM 711 N N . PRO A 1 93 ? 1.710 6.009 -50.595 1.00 38.59 93 PRO A N 1
ATOM 712 C CA . PRO A 1 93 ? 2.920 5.211 -50.447 1.00 38.59 93 PRO A CA 1
ATOM 713 C C . PRO A 1 93 ? 2.514 3.742 -50.300 1.00 38.59 93 PRO A C 1
ATOM 715 O O . PRO A 1 93 ? 1.709 3.411 -49.426 1.00 38.59 93 PRO A O 1
ATOM 718 N N . LEU A 1 94 ? 3.003 2.876 -51.191 1.00 37.91 94 LEU A N 1
ATOM 719 C CA . LEU A 1 94 ? 2.801 1.438 -51.059 1.00 37.91 94 LEU A CA 1
ATOM 720 C C . LEU A 1 94 ? 3.606 0.970 -49.840 1.00 37.91 94 LEU A C 1
ATOM 722 O O . LEU A 1 94 ? 4.825 1.125 -49.792 1.00 37.91 94 LEU A O 1
ATOM 726 N N . ASP A 1 95 ? 2.893 0.458 -48.843 1.00 44.59 95 ASP A N 1
ATOM 727 C CA . ASP A 1 95 ? 3.411 0.116 -47.524 1.00 44.59 95 ASP A CA 1
ATOM 728 C C . ASP A 1 95 ? 4.308 -1.135 -47.597 1.00 44.59 95 ASP A C 1
ATOM 730 O O . ASP A 1 95 ? 3.814 -2.269 -47.643 1.00 44.59 95 ASP A O 1
ATOM 734 N N . LEU A 1 96 ? 5.636 -0.941 -47.606 1.00 40.88 96 LEU A N 1
ATOM 735 C CA . LEU A 1 96 ? 6.624 -2.025 -47.447 1.00 40.88 96 LEU A CA 1
ATOM 736 C C . LEU A 1 96 ? 6.397 -2.853 -46.171 1.00 40.88 96 LEU A C 1
ATOM 738 O O . LEU A 1 96 ? 6.982 -3.922 -46.036 1.00 40.88 96 LEU A O 1
ATOM 742 N N . LEU A 1 97 ? 5.571 -2.375 -45.236 1.00 48.56 97 LEU A N 1
ATOM 743 C CA . LEU A 1 97 ? 5.270 -3.033 -43.968 1.00 48.56 97 LEU A CA 1
ATOM 744 C C . LEU A 1 97 ? 3.943 -3.804 -43.978 1.00 48.56 97 LEU A C 1
ATOM 746 O O . LEU A 1 97 ? 3.503 -4.259 -42.922 1.00 48.56 97 LEU A O 1
ATOM 750 N N . SER A 1 98 ? 3.325 -4.015 -45.148 1.00 48.69 98 SER A N 1
ATOM 751 C CA . SER A 1 98 ? 2.118 -4.853 -45.281 1.00 48.69 98 SER A CA 1
ATOM 752 C C . SER A 1 98 ? 2.329 -6.332 -44.914 1.00 48.69 98 SER A C 1
ATOM 754 O O . SER A 1 98 ? 1.366 -7.098 -44.840 1.00 48.69 98 SER A O 1
ATOM 756 N N . THR A 1 99 ? 3.571 -6.742 -44.647 1.00 60.09 99 THR A N 1
ATOM 757 C CA . THR A 1 99 ? 3.897 -8.058 -44.100 1.00 60.09 99 THR A CA 1
ATOM 758 C C . THR A 1 99 ? 3.379 -8.177 -42.667 1.00 60.09 99 THR A C 1
ATOM 760 O O . THR A 1 99 ? 3.448 -7.249 -41.856 1.00 60.09 99 THR A O 1
ATOM 763 N N . THR A 1 100 ? 2.791 -9.326 -42.340 1.00 74.50 100 THR A N 1
ATOM 764 C CA . THR A 1 100 ? 2.236 -9.564 -41.004 1.00 74.50 100 THR A CA 1
ATOM 765 C C . THR A 1 100 ? 3.362 -9.698 -39.974 1.00 74.50 100 THR A C 1
ATOM 767 O O . THR A 1 100 ? 4.480 -10.095 -40.307 1.00 74.50 100 THR A O 1
ATOM 770 N N . ALA A 1 101 ? 3.077 -9.402 -38.701 1.00 73.75 101 ALA A N 1
ATOM 771 C CA . ALA A 1 101 ? 4.043 -9.593 -37.612 1.00 73.75 101 ALA A CA 1
ATOM 772 C C . ALA A 1 101 ? 4.591 -11.035 -37.558 1.00 73.75 101 ALA A C 1
ATOM 774 O O . ALA A 1 101 ? 5.777 -11.226 -37.310 1.00 73.75 101 ALA A O 1
ATOM 775 N N . ALA A 1 102 ? 3.764 -12.028 -37.903 1.00 69.81 102 ALA A N 1
ATOM 776 C CA . ALA A 1 102 ? 4.157 -13.433 -38.018 1.00 69.81 102 ALA A CA 1
ATOM 777 C C . ALA A 1 102 ? 5.251 -13.685 -39.070 1.00 69.81 102 ALA A C 1
ATOM 779 O O . ALA A 1 102 ? 6.184 -14.447 -38.815 1.00 69.81 102 ALA A O 1
ATOM 780 N N . CYS A 1 103 ? 5.186 -13.022 -40.232 1.00 71.81 103 CYS A N 1
ATOM 781 C CA . CYS A 1 103 ? 6.235 -13.136 -41.250 1.00 71.81 103 CYS A CA 1
ATOM 782 C C . CYS A 1 103 ? 7.570 -12.613 -40.704 1.00 71.81 103 CYS A C 1
ATOM 784 O O . CYS A 1 103 ? 8.577 -13.324 -40.719 1.00 71.81 103 CYS A O 1
ATOM 786 N N . ARG A 1 104 ? 7.545 -11.430 -40.080 1.00 76.56 104 ARG A N 1
ATOM 787 C CA . ARG A 1 104 ? 8.730 -10.821 -39.463 1.00 76.56 104 ARG A CA 1
ATOM 788 C C . ARG A 1 104 ? 9.276 -11.633 -38.283 1.00 76.56 104 ARG A C 1
ATOM 790 O O . ARG A 1 104 ? 10.485 -11.683 -38.079 1.00 76.56 104 ARG A O 1
ATOM 797 N N . ALA A 1 105 ? 8.427 -12.320 -37.520 1.00 78.69 105 ALA A N 1
ATOM 798 C CA . ALA A 1 105 ? 8.881 -13.191 -36.434 1.00 78.69 105 ALA A CA 1
ATOM 799 C C . ALA A 1 105 ? 9.684 -14.389 -36.976 1.00 78.69 105 ALA A C 1
ATOM 801 O O . ALA A 1 105 ? 10.695 -14.789 -36.392 1.00 78.69 105 ALA A O 1
ATOM 802 N N . SER A 1 106 ? 9.283 -14.923 -38.137 1.00 76.38 106 SER A N 1
ATOM 803 C CA . SER A 1 106 ? 10.034 -15.978 -38.828 1.00 76.38 106 SER A CA 1
ATOM 804 C C . SER A 1 106 ? 11.390 -15.489 -39.360 1.00 76.38 106 SER A C 1
ATOM 806 O O . SER A 1 106 ? 12.375 -16.225 -39.289 1.00 76.38 106 SER A O 1
ATOM 808 N N . GLU A 1 107 ? 11.474 -14.229 -39.803 1.00 79.19 107 GLU A N 1
ATOM 809 C CA . GLU A 1 107 ? 12.729 -13.576 -40.205 1.00 79.19 107 GLU A CA 1
ATOM 810 C C . GLU A 1 107 ? 13.683 -13.411 -39.025 1.00 79.19 107 GLU A C 1
ATOM 812 O O . GLU A 1 107 ? 14.852 -13.786 -39.125 1.00 79.19 107 GLU A O 1
ATOM 817 N N . VAL A 1 108 ? 13.181 -12.908 -37.888 1.00 84.12 108 VAL A N 1
ATOM 818 C CA . VAL A 1 108 ? 13.965 -12.784 -36.651 1.00 84.12 108 VAL A CA 1
ATOM 819 C C . VAL A 1 108 ? 14.550 -14.140 -36.270 1.00 84.12 108 VAL A C 1
ATOM 821 O O . VAL A 1 108 ? 15.749 -14.241 -36.019 1.00 84.12 108 VAL A O 1
ATOM 824 N N . ARG A 1 109 ? 13.745 -15.206 -36.318 1.00 86.06 109 ARG A N 1
ATOM 825 C CA . ARG A 1 109 ? 14.215 -16.568 -36.043 1.00 86.06 109 ARG A CA 1
ATOM 826 C C . ARG A 1 109 ? 15.304 -17.032 -37.005 1.00 86.06 109 ARG A C 1
ATOM 828 O O . ARG A 1 109 ? 16.305 -17.593 -36.564 1.00 86.06 109 ARG A O 1
ATOM 835 N N . ALA A 1 110 ? 15.121 -16.828 -38.308 1.00 80.56 110 ALA A N 1
ATOM 836 C CA . ALA A 1 110 ? 16.117 -17.225 -39.299 1.00 80.56 110 ALA A CA 1
ATOM 837 C C . ALA A 1 110 ? 17.451 -16.494 -39.071 1.00 80.56 110 ALA A C 1
ATOM 839 O O . ALA A 1 110 ? 18.511 -17.119 -39.050 1.00 80.56 110 ALA A O 1
ATOM 840 N N . LEU A 1 111 ? 17.397 -15.189 -38.794 1.00 82.38 111 LEU A N 1
ATOM 841 C CA . LEU A 1 111 ? 18.581 -14.388 -38.488 1.00 82.38 111 LEU A CA 1
ATOM 842 C C . LEU A 1 111 ? 19.243 -14.803 -37.164 1.00 82.38 111 LEU A C 1
ATOM 844 O O . LEU A 1 111 ? 20.469 -14.849 -37.098 1.00 82.38 111 LEU A O 1
ATOM 848 N N . LEU A 1 112 ? 18.472 -15.161 -36.130 1.00 85.31 112 LEU A N 1
ATOM 849 C CA . LEU A 1 112 ? 19.015 -15.684 -34.869 1.00 85.31 112 LEU A CA 1
ATOM 850 C C . LEU A 1 112 ? 19.716 -17.034 -35.059 1.00 85.31 112 LEU A C 1
ATOM 852 O O . LEU A 1 112 ? 20.779 -17.254 -34.483 1.00 85.31 112 LEU A O 1
ATOM 856 N N . LYS A 1 113 ? 19.177 -17.922 -35.901 1.00 86.62 113 LYS A N 1
ATOM 857 C CA . LYS A 1 113 ? 19.830 -19.199 -36.235 1.00 86.62 113 LYS A CA 1
ATOM 858 C C . LYS A 1 113 ? 21.167 -18.994 -36.942 1.00 86.62 113 LYS A C 1
ATOM 860 O O . LYS A 1 113 ? 22.118 -19.699 -36.630 1.00 86.62 113 LYS A O 1
ATOM 865 N N . LEU A 1 114 ? 21.265 -18.001 -37.828 1.00 82.69 114 LEU A N 1
ATOM 866 C CA . LEU A 1 114 ? 22.522 -17.662 -38.506 1.00 82.69 114 LEU A CA 1
ATOM 867 C C . LEU A 1 114 ? 23.621 -17.179 -37.557 1.00 82.69 114 LEU A C 1
ATOM 869 O O . LEU A 1 114 ? 24.791 -17.237 -37.920 1.00 82.69 114 LEU A O 1
ATOM 873 N N . LEU A 1 115 ? 23.264 -16.702 -36.364 1.00 85.38 115 LEU A N 1
ATOM 874 C CA . LEU A 1 115 ? 24.223 -16.272 -35.347 1.00 85.38 115 LEU A CA 1
ATOM 875 C C . LEU A 1 115 ? 24.781 -17.427 -34.517 1.00 85.38 115 LEU A C 1
ATOM 877 O O . LEU A 1 115 ? 25.788 -17.246 -33.834 1.00 85.38 115 LEU A O 1
ATOM 881 N N . GLN A 1 116 ? 24.156 -18.601 -34.577 1.00 86.31 116 GLN A N 1
ATOM 882 C CA . GLN A 1 116 ? 24.640 -19.788 -33.888 1.00 86.31 116 GLN A CA 1
ATOM 883 C C . GLN A 1 116 ? 25.777 -20.430 -34.710 1.00 86.31 116 GLN A C 1
ATOM 885 O O . GLN A 1 116 ? 25.686 -20.499 -35.937 1.00 86.31 116 GLN A O 1
ATOM 890 N N . PRO A 1 117 ? 26.870 -20.885 -34.075 1.00 81.44 117 PRO A N 1
ATOM 891 C CA . PRO A 1 117 ? 27.936 -21.610 -34.754 1.00 81.44 117 PRO A CA 1
ATOM 892 C C . PRO A 1 117 ? 27.400 -22.934 -35.305 1.00 81.44 117 PRO A C 1
ATOM 894 O O . PRO A 1 117 ? 26.627 -23.627 -34.643 1.00 81.44 117 PRO A O 1
ATOM 897 N N . THR A 1 118 ? 27.820 -23.292 -36.519 1.00 79.94 118 THR A N 1
ATOM 898 C CA . THR A 1 118 ? 27.316 -24.475 -37.229 1.00 79.94 118 THR A CA 1
ATOM 899 C C . THR A 1 118 ? 28.091 -25.759 -36.931 1.00 79.94 118 THR A C 1
ATOM 901 O O . THR A 1 118 ? 27.622 -26.844 -37.274 1.00 79.94 118 THR A O 1
ATOM 904 N N . GLY A 1 119 ? 29.232 -25.674 -36.240 1.00 80.44 119 GLY A N 1
ATOM 905 C CA . GLY A 1 119 ? 29.998 -26.839 -35.800 1.00 80.44 119 GLY A CA 1
ATOM 906 C C . GLY A 1 119 ? 31.159 -26.505 -34.851 1.00 80.44 119 GLY A C 1
ATOM 907 O O . GLY A 1 119 ? 31.459 -25.334 -34.626 1.00 80.44 119 GLY A O 1
ATOM 908 N N . PRO A 1 120 ? 31.837 -27.525 -34.287 1.00 71.12 120 PRO A N 1
ATOM 909 C CA . PRO A 1 120 ? 32.983 -27.342 -33.389 1.00 71.12 120 PRO A CA 1
ATOM 910 C C . PRO A 1 120 ? 34.192 -26.681 -34.072 1.00 71.12 120 PRO A C 1
ATOM 912 O O . PRO A 1 120 ? 34.992 -26.044 -33.394 1.00 71.12 120 PRO A O 1
ATOM 915 N N . GLU A 1 121 ? 34.305 -26.782 -35.401 1.00 68.75 121 GLU A N 1
ATOM 916 C CA . GLU A 1 121 ? 35.348 -26.102 -36.183 1.00 68.75 121 GLU A CA 1
ATOM 917 C C . GLU A 1 121 ? 35.171 -24.573 -36.181 1.00 68.75 121 GLU A C 1
ATOM 919 O O . GLU A 1 121 ? 36.160 -23.847 -36.111 1.00 68.75 121 GLU A O 1
ATOM 924 N N . ASP A 1 122 ? 33.927 -24.073 -36.137 1.00 64.75 122 ASP A N 1
ATOM 925 C CA . ASP A 1 122 ? 33.634 -22.635 -36.024 1.00 64.75 122 ASP A CA 1
ATOM 926 C C . ASP A 1 122 ? 33.991 -22.065 -34.641 1.00 64.75 122 ASP A C 1
ATOM 928 O O . ASP A 1 122 ? 34.176 -20.857 -34.500 1.00 64.75 122 ASP A O 1
ATOM 932 N N . ALA A 1 123 ? 34.071 -22.918 -33.613 1.00 61.00 123 ALA A N 1
ATOM 933 C CA . ALA A 1 123 ? 34.394 -22.514 -32.245 1.00 61.00 123 ALA A CA 1
ATOM 934 C C . ALA A 1 123 ? 35.911 -22.440 -31.978 1.00 61.00 123 ALA A C 1
ATOM 936 O O . ALA A 1 123 ? 36.321 -21.898 -30.953 1.00 61.00 123 ALA A O 1
ATOM 937 N N . ALA A 1 124 ? 36.743 -22.988 -32.873 1.00 61.12 124 ALA A N 1
ATOM 938 C CA . ALA A 1 124 ? 38.173 -23.198 -32.637 1.00 61.12 124 ALA A CA 1
ATOM 939 C C . ALA A 1 124 ? 39.111 -22.170 -33.310 1.00 61.12 124 ALA A C 1
ATOM 941 O O . ALA A 1 124 ? 40.322 -22.245 -33.105 1.00 61.12 124 ALA A O 1
ATOM 942 N N . GLY A 1 125 ? 38.609 -21.220 -34.107 1.00 53.72 125 GLY A N 1
ATOM 943 C CA . GLY A 1 125 ? 39.453 -20.439 -35.021 1.00 53.72 125 GLY A CA 1
ATOM 944 C C . GLY A 1 125 ? 39.474 -18.927 -34.797 1.00 53.72 125 GLY A C 1
ATOM 945 O O . GLY A 1 125 ? 38.643 -18.231 -35.361 1.00 53.72 125 GLY A O 1
ATOM 946 N N . ASP A 1 126 ? 40.484 -18.432 -34.071 1.00 48.09 126 ASP A N 1
ATOM 947 C CA . ASP A 1 126 ? 41.128 -17.128 -34.357 1.00 48.09 126 ASP A CA 1
ATOM 948 C C . ASP A 1 126 ? 42.598 -17.055 -33.868 1.00 48.09 126 ASP A C 1
ATOM 950 O O . ASP A 1 126 ? 43.207 -15.993 -33.712 1.00 48.09 126 ASP A O 1
ATOM 954 N N . SER A 1 127 ? 43.232 -18.209 -33.624 1.00 46.72 127 SER A N 1
ATOM 955 C CA . SER A 1 127 ? 44.653 -18.263 -33.278 1.00 46.72 127 SER A CA 1
ATOM 956 C C . SER A 1 127 ? 45.518 -18.289 -34.543 1.00 46.72 127 SER A C 1
ATOM 958 O O . SER A 1 127 ? 45.758 -19.349 -35.112 1.00 46.72 127 SER A O 1
ATOM 960 N N . LYS A 1 128 ? 45.969 -17.096 -34.955 1.00 50.12 128 LYS A N 1
ATOM 961 C CA . LYS A 1 128 ? 47.199 -16.783 -35.718 1.00 50.12 128 LYS A CA 1
ATOM 962 C C . LYS A 1 128 ? 47.857 -17.959 -36.466 1.00 50.12 128 LYS A C 1
ATOM 964 O O . LYS A 1 128 ? 48.660 -18.684 -35.884 1.00 50.12 128 LYS A O 1
ATOM 969 N N . GLY A 1 129 ? 47.634 -18.052 -37.776 1.00 53.66 129 GLY A N 1
ATOM 970 C CA . GLY A 1 129 ? 48.461 -18.896 -38.643 1.00 53.66 129 GLY A CA 1
ATOM 971 C C . GLY A 1 129 ? 47.853 -19.171 -40.014 1.00 53.66 129 GLY A C 1
ATOM 972 O O . GLY A 1 129 ? 47.488 -20.304 -40.293 1.00 53.66 129 GLY A O 1
ATOM 973 N N . ALA A 1 130 ? 47.745 -18.157 -40.871 1.00 45.53 130 ALA A N 1
ATOM 974 C CA . ALA A 1 130 ? 47.476 -18.370 -42.293 1.00 45.53 130 ALA A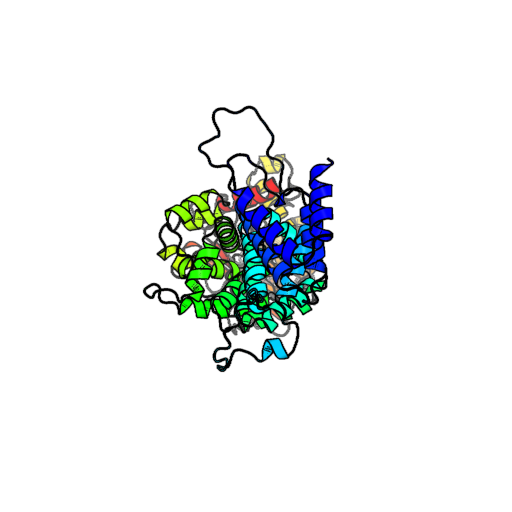 CA 1
ATOM 975 C C . ALA A 1 130 ? 48.315 -17.383 -43.112 1.00 45.53 130 ALA A C 1
ATOM 977 O O . ALA A 1 130 ? 47.903 -16.251 -43.358 1.00 45.53 130 ALA A O 1
ATOM 978 N N . GLU A 1 131 ? 49.529 -17.812 -43.465 1.00 52.66 131 GLU A N 1
ATOM 979 C CA . GLU A 1 131 ? 50.357 -17.164 -44.479 1.00 52.66 131 GLU A CA 1
ATOM 980 C C . GLU A 1 131 ? 49.824 -17.488 -45.883 1.00 52.66 131 GLU A C 1
ATOM 982 O O . GLU A 1 131 ? 49.530 -18.632 -46.223 1.00 52.66 131 GLU A O 1
ATOM 987 N N . GLU A 1 132 ? 49.682 -16.409 -46.646 1.00 54.44 132 GLU A N 1
ATOM 988 C CA . GLU A 1 132 ? 49.605 -16.237 -48.097 1.00 54.44 132 GLU A CA 1
ATOM 989 C C . GLU A 1 132 ? 49.629 -17.491 -48.997 1.00 54.44 132 GLU A C 1
ATOM 991 O O . GLU A 1 132 ? 50.678 -18.030 -49.343 1.00 54.44 132 GLU A O 1
ATOM 996 N N . SER A 1 133 ? 48.466 -17.825 -49.569 1.00 48.19 133 SER A N 1
ATOM 997 C CA . SER A 1 133 ? 48.401 -18.365 -50.933 1.00 48.19 133 SER A CA 1
ATOM 998 C C . SER A 1 133 ? 47.513 -17.464 -51.792 1.00 48.19 133 SER A C 1
ATOM 1000 O O . SER A 1 133 ? 46.289 -17.446 -51.642 1.00 48.19 133 SER A O 1
ATOM 1002 N N . ALA A 1 134 ? 48.143 -16.686 -52.671 1.00 51.16 134 ALA A N 1
ATOM 1003 C CA . ALA A 1 134 ? 47.493 -15.784 -53.610 1.00 51.16 134 ALA A CA 1
ATOM 1004 C C . ALA A 1 134 ? 46.912 -16.566 -54.800 1.00 51.16 134 ALA A C 1
ATOM 1006 O O . ALA A 1 134 ? 47.558 -16.702 -55.836 1.00 51.16 134 ALA A O 1
ATOM 1007 N N . ASP A 1 135 ? 45.688 -17.071 -54.654 1.00 48.91 135 ASP A N 1
ATOM 1008 C CA . ASP A 1 135 ? 44.852 -17.440 -55.795 1.00 48.91 135 ASP A CA 1
ATOM 1009 C C . ASP A 1 135 ? 43.696 -16.437 -55.895 1.00 48.91 135 ASP A C 1
ATOM 1011 O O . ASP A 1 135 ? 42.892 -16.281 -54.972 1.00 48.91 135 ASP A O 1
ATOM 1015 N N . VAL A 1 136 ? 43.649 -15.691 -57.003 1.00 51.78 136 VAL A N 1
ATOM 1016 C CA . VAL A 1 136 ? 42.646 -14.651 -57.289 1.00 51.78 136 VAL A CA 1
ATOM 1017 C C . VAL A 1 136 ? 41.362 -15.344 -57.755 1.00 51.78 136 VAL A C 1
ATOM 1019 O O . VAL A 1 136 ? 40.936 -15.249 -58.904 1.00 51.78 136 VAL A O 1
ATOM 1022 N N . GLY A 1 137 ? 40.751 -16.094 -56.843 1.00 46.47 137 GLY A N 1
ATOM 1023 C CA . GLY A 1 137 ? 39.500 -16.808 -57.040 1.00 46.47 137 GLY A CA 1
ATOM 1024 C C . GLY A 1 137 ? 38.443 -16.263 -56.092 1.00 46.47 137 GLY A C 1
ATOM 1025 O O . GLY A 1 137 ? 38.547 -16.462 -54.891 1.00 46.47 137 GLY A O 1
ATOM 1026 N N . VAL A 1 138 ? 37.451 -15.555 -56.645 1.00 49.03 138 VAL A N 1
ATOM 1027 C CA . VAL A 1 138 ? 36.142 -15.201 -56.053 1.00 49.03 138 VAL A CA 1
ATOM 1028 C C . VAL A 1 138 ? 36.083 -15.358 -54.523 1.00 49.03 138 VAL A C 1
ATOM 1030 O O . VAL A 1 138 ? 35.781 -16.444 -54.031 1.00 49.03 138 VAL A O 1
ATOM 1033 N N . GLY A 1 139 ? 36.345 -14.268 -53.790 1.00 53.19 139 GLY A N 1
ATOM 1034 C CA . GLY A 1 139 ? 36.410 -14.265 -52.324 1.00 53.19 139 GLY A CA 1
ATOM 1035 C C . GLY A 1 139 ? 35.254 -15.037 -51.684 1.00 53.19 139 GLY A C 1
ATOM 1036 O O . GLY A 1 139 ? 34.083 -14.678 -51.845 1.00 53.19 139 GLY A O 1
ATOM 1037 N N . ARG A 1 140 ? 35.585 -16.140 -51.004 1.00 66.12 140 ARG A N 1
ATOM 1038 C CA . ARG A 1 140 ? 34.630 -16.902 -50.197 1.00 66.12 140 ARG A CA 1
ATOM 1039 C C . ARG A 1 140 ? 34.260 -16.047 -48.992 1.00 66.12 140 ARG A C 1
ATOM 1041 O O . ARG A 1 140 ? 35.139 -15.660 -48.235 1.00 66.12 140 ARG A O 1
ATOM 1048 N N . ILE A 1 141 ? 32.969 -15.774 -48.829 1.00 69.62 141 ILE A N 1
ATOM 1049 C CA . ILE A 1 141 ? 32.461 -15.101 -47.634 1.00 69.62 141 ILE A CA 1
ATOM 1050 C C . ILE A 1 141 ? 32.551 -16.084 -46.471 1.00 69.62 141 ILE A C 1
ATOM 1052 O O . ILE A 1 141 ? 32.035 -17.201 -46.553 1.00 69.62 141 ILE A O 1
ATOM 1056 N N . SER A 1 142 ? 33.234 -15.674 -45.415 1.00 79.38 142 SER A N 1
ATOM 1057 C CA . SER A 1 142 ? 33.406 -16.462 -44.201 1.00 79.38 142 SER A CA 1
ATOM 1058 C C . SER A 1 142 ? 32.089 -16.563 -43.409 1.00 79.38 142 SER A C 1
ATOM 1060 O O . SER A 1 142 ? 31.270 -15.638 -43.438 1.00 79.38 142 SER A O 1
ATOM 1062 N N . PRO A 1 143 ? 31.865 -17.644 -42.636 1.00 78.19 143 PRO A N 1
ATOM 1063 C CA . PRO A 1 143 ? 30.740 -17.722 -41.699 1.00 78.19 143 PRO A CA 1
ATOM 1064 C C . PRO A 1 143 ? 30.674 -16.531 -40.726 1.00 78.19 143 PRO A C 1
ATOM 1066 O O . PRO A 1 143 ? 29.587 -16.076 -40.373 1.00 78.19 143 PRO A O 1
ATOM 1069 N N . ALA A 1 144 ? 31.825 -15.969 -40.338 1.00 78.44 144 ALA A N 1
ATOM 1070 C CA . ALA A 1 144 ? 31.903 -14.773 -39.501 1.00 78.44 144 ALA A CA 1
ATOM 1071 C C . ALA A 1 144 ? 31.275 -13.537 -40.173 1.00 78.44 144 ALA A C 1
ATOM 1073 O O . ALA A 1 144 ? 30.492 -12.824 -39.547 1.00 78.44 144 ALA A O 1
ATOM 1074 N N . GLU A 1 145 ? 31.535 -13.308 -41.462 1.00 76.69 145 GLU A N 1
ATOM 1075 C CA . GLU A 1 145 ? 30.930 -12.201 -42.218 1.00 76.69 145 GLU A CA 1
ATOM 1076 C C . GLU A 1 145 ? 29.409 -12.357 -42.375 1.00 76.69 145 GLU A C 1
ATOM 1078 O O . GLU A 1 145 ? 28.674 -11.362 -42.327 1.00 76.69 145 GLU A O 1
ATOM 1083 N N . VAL A 1 146 ? 28.915 -13.595 -42.508 1.00 76.00 146 VAL A N 1
ATOM 1084 C CA . VAL A 1 146 ? 27.470 -13.887 -42.501 1.00 76.00 146 VAL A CA 1
ATOM 1085 C C . VAL A 1 146 ? 26.861 -13.526 -41.146 1.00 76.00 146 VAL A C 1
ATOM 1087 O O . VAL A 1 146 ? 25.849 -12.823 -41.115 1.00 76.00 146 VAL A O 1
ATOM 1090 N N . ARG A 1 147 ? 27.497 -13.915 -40.031 1.00 81.19 147 ARG A N 1
ATOM 1091 C CA . ARG A 1 147 ? 27.050 -13.564 -38.669 1.00 81.19 147 ARG A CA 1
ATOM 1092 C C . ARG A 1 147 ? 27.009 -12.055 -38.446 1.00 81.19 147 ARG A C 1
ATOM 1094 O O . ARG A 1 147 ? 26.000 -11.529 -37.978 1.00 81.19 147 ARG A O 1
ATOM 1101 N N . ILE A 1 148 ? 28.064 -11.342 -38.844 1.00 80.19 148 ILE A N 1
ATOM 1102 C CA . ILE A 1 148 ? 28.126 -9.874 -38.762 1.00 80.19 148 ILE A CA 1
ATOM 1103 C C . ILE A 1 148 ? 26.964 -9.242 -39.539 1.00 80.19 148 ILE A C 1
ATOM 1105 O O . ILE A 1 148 ? 26.338 -8.291 -39.067 1.00 80.19 148 ILE A O 1
ATOM 1109 N N . SER A 1 149 ? 26.649 -9.774 -40.719 1.00 78.56 149 SER A N 1
ATOM 1110 C CA . SER A 1 149 ? 25.569 -9.256 -41.563 1.00 78.56 149 SER A CA 1
ATOM 1111 C C . SER A 1 149 ? 24.186 -9.573 -40.997 1.00 78.56 149 SER A C 1
ATOM 1113 O O . SER A 1 149 ? 23.327 -8.694 -40.979 1.00 78.56 149 SER A O 1
ATOM 1115 N N . ALA A 1 150 ? 23.977 -10.779 -40.462 1.00 78.75 150 ALA A N 1
ATOM 1116 C CA . ALA A 1 150 ? 22.737 -11.158 -39.786 1.00 78.75 150 ALA A CA 1
ATOM 1117 C C . ALA A 1 150 ? 22.477 -10.279 -38.550 1.00 78.75 150 ALA A C 1
ATOM 1119 O O . ALA A 1 150 ? 21.376 -9.756 -38.378 1.00 78.75 150 ALA A O 1
ATOM 1120 N N . ARG A 1 151 ? 23.516 -10.020 -37.742 1.00 87.00 151 ARG A N 1
ATOM 1121 C CA . ARG A 1 151 ? 23.460 -9.083 -36.608 1.00 87.00 151 ARG A CA 1
ATOM 1122 C C . ARG A 1 151 ? 23.066 -7.678 -37.061 1.00 87.00 151 ARG A C 1
ATOM 1124 O O . ARG A 1 151 ? 22.160 -7.080 -36.486 1.00 87.00 151 ARG A O 1
ATOM 1131 N N . LYS A 1 152 ? 23.718 -7.151 -38.103 1.00 83.19 152 LYS A N 1
ATOM 1132 C CA . LYS A 1 152 ? 23.391 -5.829 -38.666 1.00 83.19 152 LYS A CA 1
ATOM 1133 C C . LYS A 1 152 ? 21.948 -5.764 -39.163 1.00 83.19 152 LYS A C 1
ATOM 1135 O O . LYS A 1 152 ? 21.293 -4.750 -38.935 1.00 83.19 152 LYS A O 1
ATOM 1140 N N . ALA A 1 153 ? 21.449 -6.818 -39.807 1.00 80.19 153 ALA A N 1
ATOM 1141 C CA . ALA A 1 153 ? 20.067 -6.891 -40.272 1.00 80.19 153 ALA A CA 1
ATOM 1142 C C . ALA A 1 153 ? 19.071 -6.858 -39.103 1.00 80.19 153 ALA A C 1
ATOM 1144 O O . ALA A 1 153 ? 18.158 -6.036 -39.122 1.00 80.19 153 ALA A O 1
ATOM 1145 N N . LEU A 1 154 ? 19.297 -7.665 -38.057 1.00 85.81 154 LEU A N 1
ATOM 1146 C CA . LEU A 1 154 ? 18.468 -7.681 -36.844 1.00 85.81 154 LEU A CA 1
ATOM 1147 C C . LEU A 1 154 ? 18.424 -6.320 -36.148 1.00 85.81 154 LEU A C 1
ATOM 1149 O O . LEU A 1 154 ? 17.344 -5.822 -35.840 1.00 85.81 154 LEU A O 1
ATOM 1153 N N . LEU A 1 155 ? 19.585 -5.696 -35.936 1.00 87.94 155 LEU A N 1
ATOM 1154 C CA . LEU A 1 155 ? 19.647 -4.372 -35.316 1.00 87.94 155 LEU A CA 1
ATOM 1155 C C . LEU A 1 155 ? 18.971 -3.317 -36.190 1.00 87.94 155 LEU A C 1
ATOM 1157 O O . LEU A 1 155 ? 18.227 -2.489 -35.682 1.00 87.94 155 LEU A O 1
ATOM 1161 N N . THR A 1 156 ? 19.155 -3.375 -37.510 1.00 85.69 156 THR A N 1
ATOM 1162 C CA . THR A 1 156 ? 18.481 -2.435 -38.413 1.00 85.69 156 THR A CA 1
ATOM 1163 C C . THR A 1 156 ? 16.961 -2.591 -38.345 1.00 85.69 156 THR A C 1
ATOM 1165 O O . THR A 1 156 ? 16.261 -1.584 -38.259 1.00 85.69 156 THR A O 1
ATOM 1168 N N . LEU A 1 157 ? 16.450 -3.827 -38.340 1.00 83.69 157 LEU A N 1
ATOM 1169 C CA . LEU A 1 157 ? 15.022 -4.107 -38.177 1.00 83.69 157 LEU A CA 1
ATOM 1170 C C . LEU A 1 157 ? 14.494 -3.533 -36.852 1.00 83.69 157 LEU A C 1
ATOM 1172 O O . LEU A 1 157 ? 13.450 -2.880 -36.836 1.00 83.69 157 LEU A O 1
ATOM 1176 N N . ALA A 1 158 ? 15.238 -3.727 -35.761 1.00 86.75 158 ALA A N 1
ATOM 1177 C CA . ALA A 1 158 ? 14.873 -3.218 -34.444 1.00 86.75 158 ALA A CA 1
ATOM 1178 C C . ALA A 1 158 ? 14.908 -1.679 -34.355 1.00 86.75 158 ALA A C 1
ATOM 1180 O O . ALA A 1 158 ? 14.078 -1.094 -33.659 1.00 86.75 158 ALA A O 1
ATOM 1181 N N . CYS A 1 159 ? 15.830 -1.017 -35.064 1.00 85.44 159 CYS A N 1
ATOM 1182 C CA . CYS A 1 159 ? 15.951 0.445 -35.090 1.00 85.44 159 CYS A CA 1
ATOM 1183 C C . CYS A 1 159 ? 14.924 1.130 -36.005 1.00 85.44 159 CYS A C 1
ATOM 1185 O O . CYS A 1 159 ? 14.464 2.224 -35.689 1.00 85.44 159 CYS A O 1
ATOM 1187 N N . ALA A 1 160 ? 14.597 0.540 -37.159 1.00 79.19 160 ALA A N 1
ATOM 1188 C CA . ALA A 1 160 ? 13.850 1.235 -38.211 1.00 79.19 160 ALA A CA 1
ATOM 1189 C C . ALA A 1 160 ? 12.377 1.493 -37.846 1.00 79.19 160 ALA A C 1
ATOM 1191 O O . ALA A 1 160 ? 11.844 2.558 -38.156 1.00 79.19 160 ALA A O 1
ATOM 1192 N N . HIS A 1 161 ? 11.717 0.539 -37.178 1.00 77.19 161 HIS A N 1
ATOM 1193 C CA . HIS A 1 161 ? 10.290 0.630 -36.851 1.00 77.19 161 HIS A CA 1
ATOM 1194 C C . HIS A 1 161 ? 9.973 -0.021 -35.506 1.00 77.19 161 HIS A C 1
ATOM 1196 O O . HIS A 1 161 ? 9.414 -1.116 -35.457 1.00 77.19 161 HIS A O 1
ATOM 1202 N N . ARG A 1 162 ? 10.276 0.661 -34.398 1.00 80.62 162 ARG A N 1
ATOM 1203 C CA . ARG A 1 162 ? 10.114 0.084 -33.057 1.00 80.62 162 ARG A CA 1
ATOM 1204 C C . ARG A 1 162 ? 8.711 -0.462 -32.777 1.00 80.62 162 ARG A C 1
ATOM 1206 O O . ARG A 1 162 ? 8.594 -1.567 -32.264 1.00 80.62 162 ARG A O 1
ATOM 1213 N N . GLY A 1 163 ? 7.649 0.262 -33.142 1.00 80.38 163 GLY A N 1
ATOM 1214 C CA . GLY A 1 163 ? 6.273 -0.217 -32.945 1.00 80.38 163 GLY A CA 1
ATOM 1215 C C . GLY A 1 163 ? 5.982 -1.526 -33.692 1.00 80.38 163 GLY A C 1
ATOM 1216 O O . GLY A 1 163 ? 5.398 -2.452 -33.133 1.00 80.38 163 GLY A O 1
ATOM 1217 N N . ALA A 1 164 ? 6.460 -1.649 -34.935 1.00 83.38 164 ALA A N 1
ATOM 1218 C CA . ALA A 1 164 ? 6.347 -2.888 -35.704 1.00 83.38 164 ALA A CA 1
ATOM 1219 C C . ALA A 1 164 ? 7.268 -3.991 -35.157 1.00 83.38 164 ALA A C 1
ATOM 1221 O O . ALA A 1 164 ? 6.909 -5.171 -35.192 1.00 83.38 164 ALA A O 1
ATOM 1222 N N . PHE A 1 165 ? 8.437 -3.615 -34.636 1.00 89.69 165 PHE A N 1
ATOM 1223 C CA . PHE A 1 165 ? 9.389 -4.535 -34.034 1.00 89.69 165 PHE A CA 1
ATOM 1224 C C . PHE A 1 165 ? 8.898 -5.084 -32.691 1.00 89.69 165 PHE A C 1
ATOM 1226 O O . PHE A 1 165 ? 9.036 -6.278 -32.473 1.00 89.69 165 PHE A O 1
ATOM 1233 N N . SER A 1 166 ? 8.251 -4.287 -31.834 1.00 89.81 166 SER A N 1
ATOM 1234 C CA . SER A 1 166 ? 7.593 -4.784 -30.615 1.00 89.81 166 SER A CA 1
ATOM 1235 C C . SER A 1 166 ? 6.542 -5.845 -30.961 1.00 89.81 166 SER A C 1
ATOM 1237 O O . SER A 1 166 ? 6.588 -6.942 -30.413 1.00 89.81 166 SER A O 1
ATOM 1239 N N . ALA A 1 167 ? 5.664 -5.582 -31.937 1.00 88.94 167 ALA A N 1
ATOM 1240 C CA . ALA A 1 167 ? 4.679 -6.571 -32.381 1.00 88.94 167 ALA A CA 1
ATOM 1241 C C . ALA A 1 167 ? 5.343 -7.847 -32.932 1.00 88.94 167 ALA A C 1
ATOM 1243 O O . ALA A 1 167 ? 4.877 -8.955 -32.686 1.00 88.94 167 ALA A O 1
ATOM 1244 N N . THR A 1 168 ? 6.457 -7.690 -33.650 1.00 89.38 168 THR A N 1
ATOM 1245 C CA . THR A 1 168 ? 7.264 -8.806 -34.165 1.00 89.38 168 THR A CA 1
ATOM 1246 C C . THR A 1 168 ? 7.906 -9.609 -33.029 1.00 89.38 168 THR A C 1
ATOM 1248 O O . THR A 1 168 ? 7.890 -10.837 -33.054 1.00 89.38 168 THR A O 1
ATOM 1251 N N . LEU A 1 169 ? 8.454 -8.928 -32.022 1.00 91.69 169 LEU A N 1
ATOM 1252 C CA . LEU A 1 169 ? 9.084 -9.542 -30.861 1.00 91.69 169 LEU A CA 1
ATOM 1253 C C . LEU A 1 169 ? 8.051 -10.248 -29.979 1.00 91.69 169 LEU A C 1
ATOM 1255 O O . LEU A 1 169 ? 8.333 -11.330 -29.479 1.00 91.69 169 LEU A O 1
ATOM 1259 N N . LEU A 1 170 ? 6.860 -9.670 -29.814 1.00 93.75 170 LEU A N 1
ATOM 1260 C CA . LEU A 1 170 ? 5.743 -10.293 -29.109 1.00 93.75 170 LEU A CA 1
ATOM 1261 C C . LEU A 1 170 ? 5.352 -11.614 -29.771 1.00 93.75 170 LEU A C 1
ATOM 1263 O O . LEU A 1 170 ? 5.304 -12.637 -29.097 1.00 93.75 170 LEU A O 1
ATOM 1267 N N . GLU A 1 171 ? 5.121 -11.593 -31.084 1.00 91.56 171 GLU A N 1
ATOM 1268 C CA . GLU A 1 171 ? 4.781 -12.790 -31.856 1.00 91.56 171 GLU A CA 1
ATOM 1269 C C . GLU A 1 171 ? 5.896 -13.844 -31.774 1.00 91.56 171 GLU A C 1
ATOM 1271 O O . GLU A 1 171 ? 5.628 -15.027 -31.589 1.00 91.56 171 GLU A O 1
ATOM 1276 N N . PHE A 1 172 ? 7.164 -13.418 -31.837 1.00 92.69 172 PHE A N 1
ATOM 1277 C CA . PHE A 1 172 ? 8.305 -14.308 -31.633 1.00 92.69 172 PHE A CA 1
ATOM 1278 C C . PHE A 1 172 ? 8.288 -14.942 -30.234 1.00 92.69 172 PHE A C 1
ATOM 1280 O O . PHE A 1 172 ? 8.396 -16.158 -30.130 1.00 92.69 172 PHE A O 1
ATOM 1287 N N . LEU A 1 173 ? 8.109 -14.154 -29.168 1.00 94.00 173 LEU A N 1
ATOM 1288 C CA . LEU A 1 173 ? 8.144 -14.623 -27.775 1.00 94.00 173 LEU A CA 1
ATOM 1289 C C . LEU A 1 173 ? 6.948 -15.493 -27.366 1.00 94.00 173 LEU A C 1
ATOM 1291 O O . LEU A 1 173 ? 7.042 -16.196 -26.361 1.00 94.00 173 LEU A O 1
ATOM 1295 N N . GLN A 1 174 ? 5.847 -15.463 -28.117 1.00 93.19 174 GLN A N 1
ATOM 1296 C CA . GLN A 1 174 ? 4.715 -16.370 -27.910 1.00 93.19 174 GLN A CA 1
ATOM 1297 C C . GLN A 1 174 ? 5.038 -17.820 -28.298 1.00 93.19 174 GLN A C 1
ATOM 1299 O O . GLN A 1 174 ? 4.355 -18.739 -27.842 1.00 93.19 174 GLN A O 1
ATOM 1304 N N . ASP A 1 175 ? 6.083 -18.050 -29.099 1.00 92.81 175 ASP A N 1
ATOM 1305 C CA . ASP A 1 175 ? 6.577 -19.395 -29.363 1.00 92.81 175 ASP A CA 1
ATOM 1306 C C . ASP A 1 175 ? 7.387 -19.920 -28.158 1.00 92.81 175 ASP A C 1
ATOM 1308 O O . ASP A 1 175 ? 8.384 -19.300 -27.768 1.00 92.81 175 ASP A O 1
ATOM 1312 N N . PRO A 1 176 ? 7.041 -21.095 -27.594 1.00 90.69 176 PRO A N 1
ATOM 1313 C CA . PRO A 1 176 ? 7.780 -21.705 -26.486 1.00 90.69 176 PRO A CA 1
ATOM 1314 C C . PRO A 1 176 ? 9.291 -21.893 -26.730 1.00 90.69 176 PRO A C 1
ATOM 1316 O O . PRO A 1 176 ? 10.064 -21.963 -25.778 1.00 90.69 176 PRO A O 1
ATOM 1319 N N . GLY A 1 177 ? 9.736 -21.989 -27.987 1.00 92.50 177 GLY A N 1
ATOM 1320 C CA . GLY A 1 177 ? 11.144 -22.136 -28.365 1.00 92.50 177 GLY A CA 1
ATOM 1321 C C . GLY A 1 177 ? 11.941 -20.829 -28.431 1.00 92.50 177 GLY A C 1
ATOM 1322 O O . GLY A 1 177 ? 13.168 -20.872 -28.519 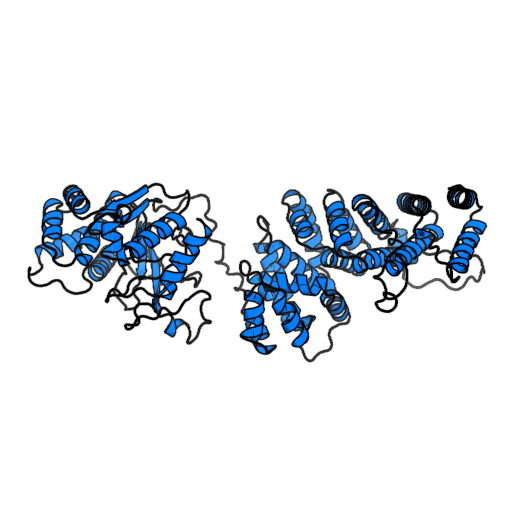1.00 92.50 177 GLY A O 1
ATOM 1323 N N . ALA A 1 178 ? 11.290 -19.669 -28.356 1.00 93.38 178 ALA A N 1
ATOM 1324 C CA . ALA A 1 178 ? 11.929 -18.376 -28.591 1.00 93.38 178 ALA A CA 1
ATOM 1325 C C . ALA A 1 178 ? 12.973 -17.994 -27.531 1.00 93.38 178 ALA A C 1
ATOM 1327 O O . ALA A 1 178 ? 14.083 -17.578 -27.866 1.00 93.38 178 ALA A O 1
ATOM 1328 N N . ILE A 1 179 ? 12.658 -18.164 -26.242 1.00 95.62 179 ILE A N 1
ATOM 1329 C CA . ILE A 1 179 ? 13.612 -17.866 -25.161 1.00 95.62 179 ILE A CA 1
ATOM 1330 C C . ILE A 1 179 ? 14.825 -18.814 -25.207 1.00 95.62 179 ILE A C 1
ATOM 1332 O O . ILE A 1 179 ? 15.951 -18.316 -25.122 1.00 95.62 179 ILE A O 1
ATOM 1336 N N . PRO A 1 180 ? 14.658 -20.142 -25.387 1.00 96.00 180 PRO A N 1
ATOM 1337 C CA . PRO A 1 180 ? 15.782 -21.037 -25.656 1.00 96.00 180 PRO A CA 1
ATOM 1338 C C . PRO A 1 180 ? 16.655 -20.614 -26.847 1.00 96.00 180 PRO A C 1
ATOM 1340 O O . PRO A 1 180 ? 17.878 -20.714 -26.762 1.00 96.00 180 PRO A O 1
ATOM 1343 N N . GLU A 1 181 ? 16.069 -20.109 -27.937 1.00 94.31 181 GLU A N 1
ATOM 1344 C CA . GLU A 1 181 ? 16.832 -19.604 -29.088 1.00 94.31 181 GLU A CA 1
ATOM 1345 C C . GLU A 1 181 ? 17.651 -18.348 -28.737 1.00 94.31 181 GLU A C 1
ATOM 1347 O O . GLU A 1 181 ? 18.831 -18.274 -29.088 1.00 94.31 181 GLU A O 1
ATOM 1352 N N . LEU A 1 182 ? 17.082 -17.395 -27.985 1.00 94.69 182 LEU A N 1
ATOM 1353 C CA . LEU A 1 182 ? 17.821 -16.227 -27.477 1.00 94.69 182 LEU A CA 1
ATOM 1354 C C . LEU A 1 182 ? 18.964 -16.641 -26.536 1.00 94.69 182 LEU A C 1
ATOM 1356 O O . LEU A 1 182 ? 20.073 -16.114 -26.633 1.00 94.69 182 LEU A O 1
ATOM 1360 N N . LEU A 1 183 ? 18.713 -17.616 -25.658 1.00 94.31 183 LEU A N 1
ATOM 1361 C CA . LEU A 1 183 ? 19.711 -18.191 -24.753 1.00 94.31 183 LEU A CA 1
ATOM 1362 C C . LEU A 1 183 ? 20.869 -18.834 -25.529 1.00 94.31 183 LEU A C 1
ATOM 1364 O O . LEU A 1 183 ? 22.038 -18.638 -25.189 1.00 94.31 183 LEU A O 1
ATOM 1368 N N . ALA A 1 184 ? 20.555 -19.577 -26.592 1.00 93.25 184 ALA A N 1
ATOM 1369 C CA . ALA A 1 184 ? 21.552 -20.205 -27.448 1.00 93.25 184 ALA A CA 1
ATOM 1370 C C . ALA A 1 184 ? 22.446 -19.158 -28.129 1.00 93.25 184 ALA A C 1
ATOM 1372 O O . ALA A 1 184 ? 23.667 -19.296 -28.093 1.00 93.25 184 ALA A O 1
ATOM 1373 N N . VAL A 1 185 ? 21.868 -18.075 -28.664 1.00 92.69 185 VAL A N 1
ATOM 1374 C CA . VAL A 1 185 ? 22.635 -16.968 -29.269 1.00 92.69 185 VAL A CA 1
ATOM 1375 C C . VAL A 1 185 ? 23.540 -16.285 -28.239 1.00 92.69 185 VAL A C 1
ATOM 1377 O O . VAL A 1 185 ? 24.730 -16.105 -28.498 1.00 92.69 185 VAL A O 1
ATOM 1380 N N . GLY A 1 186 ? 23.016 -15.969 -27.050 1.00 91.94 186 GLY A N 1
ATOM 1381 C CA . GLY A 1 186 ? 23.801 -15.365 -25.967 1.00 91.94 186 GLY A CA 1
ATOM 1382 C C . GLY A 1 186 ? 24.914 -16.271 -25.425 1.00 91.94 186 GLY A C 1
ATOM 1383 O O . GLY A 1 186 ? 25.931 -15.787 -24.935 1.00 91.94 186 GLY A O 1
ATOM 1384 N N . THR A 1 187 ? 24.755 -17.592 -25.523 1.00 91.81 187 THR A N 1
ATOM 1385 C CA . THR A 1 187 ? 25.797 -18.555 -25.134 1.00 91.81 187 THR A CA 1
ATOM 1386 C C . THR A 1 187 ? 26.863 -18.684 -26.208 1.00 91.81 187 THR A C 1
ATOM 1388 O O . THR A 1 187 ? 28.053 -18.660 -25.908 1.00 91.81 187 THR A O 1
ATOM 1391 N N . ALA A 1 188 ? 26.441 -18.837 -27.459 1.00 88.75 188 ALA A N 1
ATOM 1392 C CA . ALA A 1 188 ? 27.328 -19.278 -28.518 1.00 88.75 188 ALA A CA 1
ATOM 1393 C C . ALA A 1 188 ? 28.185 -18.150 -29.108 1.00 88.75 188 ALA A C 1
ATOM 1395 O O . ALA A 1 188 ? 29.314 -18.401 -29.517 1.00 88.75 188 ALA A O 1
ATOM 1396 N N . ALA A 1 189 ? 27.679 -16.914 -29.115 1.00 86.50 189 ALA A N 1
ATOM 1397 C CA . ALA A 1 189 ? 28.402 -15.744 -29.618 1.00 86.50 189 ALA A CA 1
ATOM 1398 C C . ALA A 1 189 ? 29.071 -14.906 -28.506 1.00 86.50 189 ALA A C 1
ATOM 1400 O O . ALA A 1 189 ? 29.489 -13.775 -28.754 1.00 86.50 189 ALA A O 1
ATOM 1401 N N . GLY A 1 190 ? 29.172 -15.435 -27.279 1.00 92.38 190 GLY A N 1
ATOM 1402 C CA . GLY A 1 190 ? 29.820 -14.751 -26.155 1.00 92.38 190 GLY A CA 1
ATOM 1403 C C . GLY A 1 190 ? 29.196 -13.386 -25.834 1.00 92.38 190 GLY A C 1
ATOM 1404 O O . GLY A 1 190 ? 27.983 -13.209 -25.937 1.00 92.38 190 GLY A O 1
ATOM 1405 N N . GLU A 1 191 ? 30.024 -12.413 -25.450 1.00 92.56 191 GLU A N 1
ATOM 1406 C CA . GLU A 1 191 ? 29.584 -11.057 -25.072 1.00 92.56 191 GLU A CA 1
ATOM 1407 C C . GLU A 1 191 ? 28.850 -10.338 -26.216 1.00 92.56 191 GLU A C 1
ATOM 1409 O O . GLU A 1 191 ? 27.816 -9.713 -25.985 1.00 92.56 191 GLU A O 1
ATOM 1414 N N . GLU A 1 192 ? 29.285 -10.510 -27.470 1.00 92.00 192 GLU A N 1
ATOM 1415 C CA . GLU A 1 192 ? 28.594 -9.919 -28.623 1.00 92.00 192 GLU A CA 1
ATOM 1416 C C . GLU A 1 192 ? 27.175 -10.471 -28.809 1.00 92.00 192 GLU A C 1
ATOM 1418 O O . GLU A 1 192 ? 26.244 -9.722 -29.125 1.00 92.00 192 GLU A O 1
ATOM 1423 N N . GLY A 1 193 ? 27.003 -11.780 -28.601 1.00 93.31 193 GLY A N 1
ATOM 1424 C CA . GLY A 1 193 ? 25.700 -12.439 -28.635 1.00 93.31 193 GLY A CA 1
ATOM 1425 C C . GLY A 1 193 ? 24.782 -11.944 -27.527 1.00 93.31 193 GLY A C 1
ATOM 1426 O O . GLY A 1 193 ? 23.629 -11.601 -27.781 1.00 93.31 193 GLY A O 1
ATOM 1427 N N . GLN A 1 194 ? 25.303 -11.861 -26.301 1.00 95.88 194 GLN A N 1
ATOM 1428 C CA . GLN A 1 194 ? 24.558 -11.355 -25.144 1.00 95.88 194 GLN A CA 1
ATOM 1429 C C . GLN A 1 194 ? 24.096 -9.920 -25.369 1.00 95.88 194 GLN A C 1
ATOM 1431 O O . GLN A 1 194 ? 22.931 -9.601 -25.130 1.00 95.88 194 GLN A O 1
ATOM 1436 N N . ARG A 1 195 ? 24.990 -9.080 -25.892 1.00 95.62 195 ARG A N 1
ATOM 1437 C CA . ARG A 1 195 ? 24.720 -7.683 -26.202 1.00 95.62 195 ARG A CA 1
ATOM 1438 C C . ARG A 1 195 ? 23.649 -7.510 -27.264 1.00 95.62 195 ARG A C 1
ATOM 1440 O O . ARG A 1 195 ? 22.739 -6.706 -27.083 1.00 95.62 195 ARG A O 1
ATOM 1447 N N . LEU A 1 196 ? 23.700 -8.304 -28.331 1.00 94.62 196 LEU A N 1
ATOM 1448 C CA . LEU A 1 196 ? 22.627 -8.321 -29.317 1.00 94.62 196 LEU A CA 1
ATOM 1449 C C . LEU A 1 196 ? 21.290 -8.714 -28.675 1.00 94.62 196 LEU A C 1
ATOM 1451 O O . LEU A 1 196 ? 20.291 -8.042 -28.906 1.00 94.62 196 LEU A O 1
ATOM 1455 N N . VAL A 1 197 ? 21.262 -9.776 -27.866 1.00 96.31 197 VAL A N 1
ATOM 1456 C CA . VAL A 1 197 ? 20.026 -10.253 -27.230 1.00 96.31 197 VAL A CA 1
ATOM 1457 C C . VAL A 1 197 ? 19.404 -9.171 -26.347 1.00 96.31 197 VAL A C 1
ATOM 1459 O O . VAL A 1 197 ? 18.218 -8.882 -26.501 1.00 96.31 197 VAL A O 1
ATOM 1462 N N . VAL A 1 198 ? 20.176 -8.534 -25.459 1.00 96.75 198 VAL A N 1
ATOM 1463 C CA . VAL A 1 198 ? 19.623 -7.476 -24.596 1.00 96.75 198 VAL A CA 1
ATOM 1464 C C . VAL A 1 198 ? 19.221 -6.226 -25.379 1.00 96.75 198 VAL A C 1
ATOM 1466 O O . VAL A 1 198 ? 18.231 -5.595 -25.016 1.00 96.75 198 VAL A O 1
ATOM 1469 N N . GLU A 1 199 ? 19.918 -5.892 -26.470 1.00 95.50 199 GLU A N 1
ATOM 1470 C CA . GLU A 1 199 ? 19.559 -4.753 -27.317 1.00 95.50 199 GLU A CA 1
ATOM 1471 C C . GLU A 1 199 ? 18.249 -5.006 -28.081 1.00 95.50 199 GLU A C 1
ATOM 1473 O O . GLU A 1 199 ? 17.381 -4.133 -28.138 1.00 95.50 199 GLU A O 1
ATOM 1478 N N . LEU A 1 200 ? 18.052 -6.215 -28.616 1.00 94.44 200 LEU A N 1
ATOM 1479 C CA . LEU A 1 200 ? 16.778 -6.600 -29.228 1.00 94.44 200 LEU A CA 1
ATOM 1480 C C . LEU A 1 200 ? 15.648 -6.554 -28.201 1.00 94.44 200 LEU A C 1
ATOM 1482 O O . LEU A 1 200 ? 14.588 -5.997 -28.485 1.00 94.44 200 LEU A O 1
ATOM 1486 N N . LEU A 1 201 ? 15.881 -7.085 -26.996 1.00 95.00 201 LEU A N 1
ATOM 1487 C CA . LEU A 1 201 ? 14.892 -7.023 -25.928 1.00 95.00 201 LEU A CA 1
ATOM 1488 C C . LEU A 1 201 ? 14.554 -5.568 -25.611 1.00 95.00 201 LEU A C 1
ATOM 1490 O O . LEU A 1 201 ? 13.414 -5.190 -25.830 1.00 95.00 201 LEU A O 1
ATOM 1494 N N . VAL A 1 202 ? 15.510 -4.723 -25.211 1.00 94.62 202 VAL A N 1
ATOM 1495 C CA . VAL A 1 202 ? 15.235 -3.339 -24.770 1.00 94.62 202 VAL A CA 1
ATOM 1496 C C . VAL A 1 202 ? 14.535 -2.485 -25.837 1.00 94.62 202 VAL A C 1
ATOM 1498 O O . VAL A 1 202 ? 13.675 -1.665 -25.504 1.00 94.62 202 VAL A O 1
ATOM 1501 N N . ARG A 1 203 ? 14.831 -2.710 -27.125 1.00 92.81 203 ARG A N 1
ATOM 1502 C CA . ARG A 1 203 ? 14.158 -2.035 -28.247 1.00 92.81 203 ARG A CA 1
ATOM 1503 C C . ARG A 1 203 ? 12.717 -2.514 -28.427 1.00 92.81 203 ARG A C 1
ATOM 1505 O O . ARG A 1 203 ? 11.849 -1.707 -28.733 1.00 92.81 203 ARG A O 1
ATOM 1512 N N . GLY A 1 204 ? 12.415 -3.788 -28.203 1.00 89.38 204 GLY A N 1
ATOM 1513 C CA . GLY A 1 204 ? 11.052 -4.314 -28.323 1.00 89.38 204 GLY A CA 1
ATOM 1514 C C . GLY A 1 204 ? 10.250 -4.369 -27.016 1.00 89.38 204 GLY A C 1
ATOM 1515 O O . GLY A 1 204 ? 9.060 -4.649 -27.079 1.00 89.38 204 GLY A O 1
ATOM 1516 N N . PHE A 1 205 ? 10.860 -4.110 -25.851 1.00 86.25 205 PHE A N 1
ATOM 1517 C CA . PHE A 1 205 ? 10.289 -4.377 -24.517 1.00 86.25 205 PHE A CA 1
ATOM 1518 C C . PHE A 1 205 ? 9.223 -3.366 -24.057 1.00 86.25 205 PHE A C 1
ATOM 1520 O O . PHE A 1 205 ? 9.359 -2.700 -23.030 1.00 86.25 205 PHE A O 1
ATOM 1527 N N . ASP A 1 206 ? 8.142 -3.220 -24.812 1.00 87.88 206 ASP A N 1
ATOM 1528 C CA . ASP A 1 206 ? 6.978 -2.439 -24.397 1.00 87.88 206 ASP A CA 1
ATOM 1529 C C . ASP A 1 206 ? 5.965 -3.284 -23.595 1.00 87.88 206 ASP A C 1
ATOM 1531 O O . ASP A 1 206 ? 6.231 -4.424 -23.220 1.00 87.88 206 ASP A O 1
ATOM 1535 N N . SER A 1 207 ? 4.801 -2.712 -23.265 1.00 87.44 207 SER A N 1
ATOM 1536 C CA . SER A 1 207 ? 3.866 -3.332 -22.311 1.00 87.44 207 SER A CA 1
ATOM 1537 C C . SER A 1 207 ? 3.396 -4.744 -22.709 1.00 87.44 207 SER A C 1
ATOM 1539 O O . SER A 1 207 ? 3.414 -5.611 -21.835 1.00 87.44 207 SER A O 1
ATOM 1541 N N . PRO A 1 208 ? 2.995 -5.026 -23.967 1.00 92.75 208 PRO A N 1
ATOM 1542 C CA . PRO A 1 208 ? 2.621 -6.379 -24.382 1.00 92.75 208 PRO A CA 1
ATOM 1543 C C . PRO A 1 208 ? 3.777 -7.382 -24.301 1.00 92.75 208 PRO A C 1
ATOM 1545 O O . PRO A 1 208 ? 3.583 -8.508 -23.845 1.00 92.75 208 PRO A O 1
ATOM 1548 N N . VAL A 1 209 ? 4.988 -6.975 -24.696 1.00 93.44 209 VAL A N 1
ATOM 1549 C CA . VAL A 1 209 ? 6.177 -7.834 -24.614 1.00 93.44 209 VAL A CA 1
ATOM 1550 C C . VAL A 1 209 ? 6.540 -8.126 -23.159 1.00 93.44 209 VAL A C 1
ATOM 1552 O O . VAL A 1 209 ? 6.777 -9.284 -22.820 1.00 93.44 209 VAL A O 1
ATOM 1555 N N . VAL A 1 210 ? 6.508 -7.117 -22.280 1.00 93.81 210 VAL A N 1
ATOM 1556 C CA . VAL A 1 210 ? 6.712 -7.287 -20.830 1.00 93.81 210 VAL A CA 1
ATOM 1557 C C . VAL A 1 210 ? 5.697 -8.275 -20.261 1.00 93.81 210 VAL A C 1
ATOM 1559 O O . VAL A 1 210 ? 6.079 -9.162 -19.506 1.00 93.81 210 VAL A O 1
ATOM 1562 N N . GLN A 1 211 ? 4.421 -8.152 -20.637 1.00 94.25 211 GLN A N 1
ATOM 1563 C CA . GLN A 1 211 ? 3.357 -9.045 -20.181 1.00 94.25 211 GLN A CA 1
ATOM 1564 C C . GLN A 1 211 ? 3.591 -10.493 -20.614 1.00 94.25 211 GLN A C 1
ATOM 1566 O O . GLN A 1 211 ? 3.518 -11.396 -19.781 1.00 94.25 211 GLN A O 1
ATOM 1571 N N . CYS A 1 212 ? 3.910 -10.713 -21.892 1.00 95.44 212 CYS A N 1
ATOM 1572 C CA . CYS A 1 212 ? 4.247 -12.039 -22.406 1.00 95.44 212 CYS A CA 1
ATOM 1573 C C . CYS A 1 212 ? 5.464 -12.609 -21.670 1.00 95.44 212 CYS A C 1
ATOM 1575 O O . CYS A 1 212 ? 5.440 -13.739 -21.195 1.00 95.44 212 CYS A O 1
ATOM 1577 N N . PHE A 1 213 ? 6.518 -11.806 -21.510 1.00 94.62 213 PHE A N 1
ATOM 1578 C CA . PHE A 1 213 ? 7.745 -12.238 -20.853 1.00 94.62 213 PHE A CA 1
ATOM 1579 C C . PHE A 1 213 ? 7.556 -12.476 -19.348 1.00 94.62 213 PHE A C 1
ATOM 1581 O O . PHE A 1 213 ? 8.252 -13.316 -18.784 1.00 94.62 213 PHE A O 1
ATOM 1588 N N . ALA A 1 214 ? 6.610 -11.796 -18.690 1.00 95.38 214 ALA A N 1
ATOM 1589 C CA . ALA A 1 214 ? 6.259 -11.985 -17.281 1.00 95.38 214 ALA A CA 1
ATOM 1590 C C . ALA A 1 214 ? 5.410 -13.240 -17.013 1.00 95.38 214 ALA A C 1
ATOM 1592 O O . ALA A 1 214 ? 5.235 -13.599 -15.844 1.00 95.38 214 ALA A O 1
ATOM 1593 N N . ASP A 1 215 ? 4.919 -13.927 -18.052 1.00 95.31 215 ASP A N 1
ATOM 1594 C CA . ASP A 1 215 ? 4.087 -15.121 -17.906 1.00 95.31 215 ASP A CA 1
ATOM 1595 C C . ASP A 1 215 ? 4.789 -16.190 -17.045 1.00 95.31 215 ASP A C 1
ATOM 1597 O O . ASP A 1 215 ? 5.994 -16.459 -17.148 1.00 95.31 215 ASP A O 1
ATOM 1601 N N . SER A 1 216 ? 4.014 -16.802 -16.153 1.00 95.06 216 SER A N 1
ATOM 1602 C CA . SER A 1 216 ? 4.445 -17.910 -15.307 1.00 95.06 216 SER A CA 1
ATOM 1603 C C . SER A 1 216 ? 4.884 -19.147 -16.100 1.00 95.06 216 SER A C 1
ATOM 1605 O O . SER A 1 216 ? 5.785 -19.855 -15.650 1.00 95.06 216 SER A O 1
ATOM 1607 N N . ALA A 1 217 ? 4.315 -19.379 -17.287 1.00 95.50 217 ALA A N 1
ATOM 1608 C CA . ALA A 1 217 ? 4.684 -20.478 -18.176 1.00 95.50 217 ALA A CA 1
ATOM 1609 C C . ALA A 1 217 ? 6.129 -20.352 -18.682 1.00 95.50 217 ALA A C 1
ATOM 1611 O O . ALA A 1 217 ? 6.804 -21.360 -18.875 1.00 95.50 217 ALA A O 1
ATOM 1612 N N . LEU A 1 218 ? 6.629 -19.119 -18.820 1.00 95.12 218 LEU A N 1
ATOM 1613 C CA . LEU A 1 218 ? 7.986 -18.825 -19.284 1.00 95.12 218 LEU A CA 1
ATOM 1614 C C . LEU A 1 218 ? 8.997 -18.665 -18.139 1.00 95.12 218 LEU A C 1
ATOM 1616 O O . LEU A 1 218 ? 10.167 -18.388 -18.394 1.00 95.12 218 LEU A O 1
ATOM 1620 N N . ALA A 1 219 ? 8.590 -18.836 -16.874 1.00 94.88 219 ALA A N 1
ATOM 1621 C CA . ALA A 1 219 ? 9.432 -18.499 -15.724 1.00 94.88 219 ALA A CA 1
ATOM 1622 C C . ALA A 1 219 ? 10.777 -19.241 -15.704 1.00 94.88 219 ALA A C 1
ATOM 1624 O O . ALA A 1 219 ? 11.816 -18.635 -15.440 1.00 94.88 219 ALA A O 1
ATOM 1625 N N . GLY A 1 220 ? 10.780 -20.537 -16.032 1.00 95.88 220 GLY A N 1
ATOM 1626 C CA . GLY A 1 220 ? 12.007 -21.335 -16.080 1.00 95.88 220 GLY A CA 1
ATOM 1627 C C . GLY A 1 220 ? 12.998 -20.836 -17.136 1.00 95.88 220 GLY A C 1
ATOM 1628 O O . GLY A 1 220 ? 14.176 -20.637 -16.832 1.00 95.88 220 GLY A O 1
ATOM 1629 N N . ASP A 1 221 ? 12.522 -20.599 -18.358 1.00 96.38 221 ASP A N 1
ATOM 1630 C CA . ASP A 1 221 ? 13.348 -20.140 -19.477 1.00 96.38 221 ASP A CA 1
ATOM 1631 C C . ASP A 1 221 ? 13.816 -18.701 -19.300 1.00 96.38 221 ASP A C 1
ATOM 1633 O O . ASP A 1 221 ? 15.012 -18.425 -19.422 1.00 96.38 221 ASP A O 1
ATOM 1637 N N . ARG A 1 222 ? 12.904 -17.801 -18.915 1.00 96.31 222 ARG A N 1
ATOM 1638 C CA . ARG A 1 222 ? 13.222 -16.413 -18.569 1.00 96.31 222 ARG A CA 1
ATOM 1639 C C . ARG A 1 222 ? 14.329 -16.356 -17.527 1.00 96.31 222 ARG A C 1
ATOM 1641 O O . ARG A 1 222 ? 15.305 -15.636 -17.714 1.00 96.31 222 ARG A O 1
ATOM 1648 N N . LYS A 1 223 ? 14.202 -17.117 -16.437 1.00 96.56 223 LYS A N 1
ATOM 1649 C CA . LYS A 1 223 ? 15.192 -17.124 -15.357 1.00 96.56 223 LYS A CA 1
ATOM 1650 C C . LYS A 1 223 ? 16.558 -17.605 -15.838 1.00 96.56 223 LYS A C 1
ATOM 1652 O O . LYS A 1 223 ? 17.567 -17.026 -15.443 1.00 96.56 223 LYS A O 1
ATOM 1657 N N . ARG A 1 224 ? 16.611 -18.639 -16.687 1.00 96.50 224 ARG A N 1
ATOM 1658 C CA . ARG A 1 224 ? 17.871 -19.101 -17.295 1.00 96.50 224 ARG A CA 1
ATOM 1659 C C . ARG A 1 224 ? 18.519 -18.000 -18.132 1.00 96.50 224 ARG A C 1
ATOM 1661 O O . ARG A 1 224 ? 19.695 -17.718 -17.921 1.00 96.50 224 ARG A O 1
ATOM 1668 N N . LEU A 1 225 ? 17.742 -17.354 -19.004 1.00 97.06 225 LEU A N 1
ATOM 1669 C CA . LEU A 1 225 ? 18.223 -16.271 -19.861 1.00 97.06 225 LEU A CA 1
ATOM 1670 C C . LEU A 1 225 ? 18.720 -15.073 -19.049 1.00 97.06 225 LEU A C 1
ATOM 1672 O O . LEU A 1 225 ? 19.865 -14.660 -19.208 1.00 97.06 225 LEU A O 1
ATOM 1676 N N . LEU A 1 226 ? 17.896 -14.548 -18.140 1.00 96.94 226 LEU A N 1
ATOM 1677 C CA . LEU A 1 226 ? 18.255 -13.378 -17.341 1.00 96.94 226 LEU A CA 1
ATOM 1678 C C . LEU A 1 226 ? 19.453 -13.655 -16.431 1.00 96.94 226 LEU A C 1
ATOM 1680 O O . LEU A 1 226 ? 20.331 -12.808 -16.352 1.00 96.94 226 LEU A O 1
ATOM 1684 N N . ASN A 1 227 ? 19.552 -14.833 -15.804 1.00 96.25 227 ASN A N 1
ATOM 1685 C CA . ASN A 1 227 ? 20.717 -15.172 -14.981 1.00 96.25 227 ASN A CA 1
ATOM 1686 C C . ASN A 1 227 ? 22.005 -15.255 -15.803 1.00 96.25 227 ASN A C 1
ATOM 1688 O O . ASN A 1 227 ? 23.046 -14.801 -15.338 1.00 96.25 227 ASN A O 1
ATOM 1692 N N . GLN A 1 228 ? 21.950 -15.827 -17.009 1.00 96.69 228 GLN A N 1
ATOM 1693 C CA . GLN A 1 228 ? 23.116 -15.868 -17.886 1.00 96.69 228 GLN A CA 1
ATOM 1694 C C . GLN A 1 228 ? 23.566 -14.455 -18.269 1.00 96.69 228 GLN A C 1
ATOM 1696 O O . GLN A 1 228 ? 24.745 -14.138 -18.142 1.00 96.69 228 GLN A O 1
ATOM 1701 N N . LEU A 1 229 ? 22.630 -13.609 -18.709 1.00 97.00 229 LEU A N 1
ATOM 1702 C CA . LEU A 1 229 ? 22.925 -12.232 -19.109 1.00 97.00 229 LEU A CA 1
ATOM 1703 C C . LEU A 1 229 ? 23.406 -11.389 -17.918 1.00 97.00 229 LEU A C 1
ATOM 1705 O O . LEU A 1 229 ? 24.326 -10.593 -18.055 1.00 97.00 229 LEU A O 1
ATOM 1709 N N . PHE A 1 230 ? 22.844 -11.606 -16.730 1.00 96.25 230 PHE A N 1
ATOM 1710 C CA . PHE A 1 230 ? 23.240 -10.914 -15.503 1.00 96.25 230 PHE A CA 1
ATOM 1711 C C . PHE A 1 230 ? 24.673 -11.252 -15.056 1.00 96.25 230 PHE A C 1
ATOM 1713 O O . PHE A 1 230 ? 25.336 -10.427 -14.438 1.00 96.25 230 PHE A O 1
ATOM 1720 N N . MET A 1 231 ? 25.172 -12.448 -15.388 1.00 95.88 231 MET A N 1
ATOM 1721 C CA . MET A 1 231 ? 26.558 -12.870 -15.131 1.00 95.88 231 MET A CA 1
ATOM 1722 C C . MET A 1 231 ? 27.549 -12.412 -16.218 1.00 95.88 231 MET A C 1
ATOM 1724 O O . MET A 1 231 ? 28.720 -12.797 -16.175 1.00 95.88 231 MET A O 1
ATOM 1728 N N . SER A 1 232 ? 27.101 -11.626 -17.204 1.00 96.31 232 SER A N 1
ATOM 1729 C CA . SER A 1 232 ? 27.972 -11.055 -18.235 1.00 96.31 232 SER A CA 1
ATOM 1730 C C . SER A 1 232 ? 29.041 -10.148 -17.625 1.00 96.31 232 SER A C 1
ATOM 1732 O O . SER A 1 232 ? 28.814 -9.521 -16.589 1.00 96.31 232 SER A O 1
ATOM 1734 N N . ARG A 1 233 ? 30.206 -10.062 -18.276 1.00 94.88 233 ARG A N 1
ATOM 1735 C CA . ARG A 1 233 ? 31.267 -9.103 -17.928 1.00 94.88 233 ARG A CA 1
ATOM 1736 C C . ARG A 1 233 ? 31.061 -7.738 -18.581 1.00 94.88 233 ARG A C 1
ATOM 1738 O O . ARG A 1 233 ? 31.585 -6.768 -18.043 1.00 94.88 233 ARG A O 1
ATOM 1745 N N . ASP A 1 234 ? 30.232 -7.666 -19.614 1.00 94.88 234 ASP A N 1
ATOM 1746 C CA . ASP A 1 234 ? 29.894 -6.435 -20.322 1.00 94.88 234 ASP A CA 1
ATOM 1747 C C . ASP A 1 234 ? 28.878 -5.610 -19.502 1.00 94.88 234 ASP A C 1
ATOM 1749 O O . ASP A 1 234 ? 27.787 -6.086 -19.150 1.00 94.88 234 ASP A O 1
ATOM 1753 N N . ALA A 1 235 ? 29.243 -4.367 -19.177 1.00 94.75 235 ALA A N 1
ATOM 1754 C CA . ALA A 1 235 ? 28.408 -3.466 -18.384 1.00 94.75 235 ALA A CA 1
ATOM 1755 C C . ALA A 1 235 ? 27.122 -3.059 -19.129 1.00 94.75 235 ALA A C 1
ATOM 1757 O O . ALA A 1 235 ? 26.067 -2.911 -18.503 1.00 94.75 235 ALA A O 1
ATOM 1758 N N . PHE A 1 236 ? 27.158 -2.961 -20.467 1.00 95.81 236 PHE A N 1
ATOM 1759 C CA . PHE A 1 236 ? 25.969 -2.748 -21.303 1.00 95.81 236 PHE A CA 1
ATOM 1760 C C . PHE A 1 236 ? 24.929 -3.833 -21.019 1.00 95.81 236 PHE A C 1
ATOM 1762 O O . PHE A 1 236 ? 23.743 -3.542 -20.827 1.00 95.81 236 PHE A O 1
ATOM 1769 N N . VAL A 1 237 ? 25.370 -5.094 -20.982 1.00 96.88 237 VAL A N 1
ATOM 1770 C CA . VAL A 1 237 ? 24.487 -6.248 -20.785 1.00 96.88 237 VAL A CA 1
ATOM 1771 C C . VAL A 1 237 ? 23.875 -6.212 -19.389 1.00 96.88 237 VAL A C 1
ATOM 1773 O O . VAL A 1 237 ? 22.649 -6.270 -19.268 1.00 96.88 237 VAL A O 1
ATOM 1776 N N . ARG A 1 238 ? 24.693 -6.051 -18.341 1.00 97.12 238 ARG A N 1
ATOM 1777 C CA . ARG A 1 238 ? 24.212 -6.037 -16.948 1.00 97.12 238 ARG A CA 1
ATOM 1778 C C . ARG A 1 238 ? 23.232 -4.898 -16.674 1.00 97.12 238 ARG A C 1
ATOM 1780 O O . ARG A 1 238 ? 22.157 -5.144 -16.123 1.00 97.12 238 ARG A O 1
ATOM 1787 N N . VAL A 1 239 ? 23.551 -3.676 -17.111 1.00 96.69 239 VAL A N 1
ATOM 1788 C CA . VAL A 1 239 ? 22.661 -2.519 -16.925 1.00 96.69 239 VAL A CA 1
ATOM 1789 C C . VAL A 1 239 ? 21.342 -2.732 -17.660 1.00 96.69 239 VAL A C 1
ATOM 1791 O O . VAL A 1 239 ? 20.279 -2.533 -17.072 1.00 96.69 239 VAL A O 1
ATOM 1794 N N . THR A 1 240 ? 21.381 -3.229 -18.899 1.00 97.06 240 THR A N 1
ATOM 1795 C CA . THR A 1 240 ? 20.156 -3.514 -19.662 1.00 97.06 240 THR A CA 1
ATOM 1796 C C . THR A 1 240 ? 19.300 -4.589 -18.989 1.00 97.06 240 THR A C 1
ATOM 1798 O O . THR A 1 240 ? 18.081 -4.430 -18.907 1.00 97.06 240 THR A O 1
ATOM 1801 N N . VAL A 1 241 ? 19.907 -5.643 -18.428 1.00 97.62 241 VAL A N 1
ATOM 1802 C CA . VAL A 1 241 ? 19.183 -6.643 -17.623 1.00 97.62 241 VAL A CA 1
ATOM 1803 C C . VAL A 1 241 ? 18.516 -5.998 -16.408 1.00 97.62 241 VAL A C 1
ATOM 1805 O O . VAL A 1 241 ? 17.355 -6.301 -16.140 1.00 97.62 241 VAL A O 1
ATOM 1808 N N . GLY A 1 242 ? 19.188 -5.075 -15.713 1.00 97.81 242 GLY A N 1
ATOM 1809 C CA . GLY A 1 242 ? 18.580 -4.294 -14.632 1.00 97.81 242 GLY A CA 1
ATOM 1810 C C . GLY A 1 242 ? 17.312 -3.554 -15.079 1.00 97.81 242 GLY A C 1
ATOM 1811 O O . GLY A 1 242 ? 16.300 -3.580 -14.376 1.00 97.81 242 GLY A O 1
ATOM 1812 N N . ILE A 1 243 ? 17.317 -2.965 -16.282 1.00 97.44 243 ILE A N 1
ATOM 1813 C CA . ILE A 1 243 ? 16.152 -2.238 -16.817 1.00 97.44 243 ILE A CA 1
ATOM 1814 C C . ILE A 1 243 ? 15.014 -3.218 -17.158 1.00 97.44 243 ILE A C 1
ATOM 1816 O O . ILE A 1 243 ? 13.852 -2.958 -16.838 1.00 97.44 243 ILE A O 1
ATOM 1820 N N . LEU A 1 244 ? 15.334 -4.380 -17.739 1.00 97.31 244 LEU A N 1
ATOM 1821 C CA . LEU A 1 244 ? 14.353 -5.440 -18.007 1.00 97.31 244 LEU A CA 1
ATOM 1822 C C . LEU A 1 244 ? 13.732 -5.985 -16.708 1.00 97.31 244 LEU A C 1
ATOM 1824 O O . LEU A 1 244 ? 12.518 -6.182 -16.642 1.00 97.31 244 LEU A O 1
ATOM 1828 N N . LEU A 1 245 ? 14.536 -6.183 -15.656 1.00 97.56 245 LEU A N 1
ATOM 1829 C CA . LEU A 1 245 ? 14.061 -6.588 -14.328 1.00 97.56 245 LEU A CA 1
ATOM 1830 C C . LEU A 1 245 ? 13.141 -5.530 -13.709 1.00 97.56 245 LEU A C 1
ATOM 1832 O O . LEU A 1 245 ? 12.101 -5.887 -13.156 1.00 97.56 245 LEU A O 1
ATOM 1836 N N . ALA A 1 246 ? 13.480 -4.243 -13.834 1.00 97.12 246 ALA A N 1
ATOM 1837 C CA . ALA A 1 246 ? 12.638 -3.141 -13.370 1.00 97.12 246 ALA A CA 1
ATOM 1838 C C . ALA A 1 246 ? 11.273 -3.138 -14.075 1.00 97.12 246 ALA A C 1
ATOM 1840 O O . ALA A 1 246 ? 10.237 -2.995 -13.424 1.00 97.12 246 ALA A O 1
ATOM 1841 N N . ALA A 1 247 ? 11.253 -3.372 -15.389 1.00 96.44 247 ALA A N 1
ATOM 1842 C CA . ALA A 1 247 ? 10.017 -3.479 -16.158 1.00 96.44 247 ALA A CA 1
ATOM 1843 C C . ALA A 1 247 ? 9.169 -4.698 -15.767 1.00 96.44 247 ALA A C 1
ATOM 1845 O O . ALA A 1 247 ? 7.959 -4.565 -15.585 1.00 96.44 247 ALA A O 1
ATOM 1846 N N . LEU A 1 248 ? 9.794 -5.863 -15.570 1.00 96.56 248 LEU A N 1
ATOM 1847 C CA . LEU A 1 248 ? 9.110 -7.069 -15.095 1.00 96.56 248 LEU A CA 1
ATOM 1848 C C . LEU A 1 248 ? 8.517 -6.889 -13.697 1.00 96.56 248 LEU A C 1
ATOM 1850 O O . LEU A 1 248 ? 7.382 -7.294 -13.459 1.00 96.56 248 LEU A O 1
ATOM 1854 N N . LEU A 1 249 ? 9.250 -6.233 -12.793 1.00 95.69 249 LEU A N 1
ATOM 1855 C CA . LEU A 1 249 ? 8.778 -5.930 -11.442 1.00 95.69 249 LEU A CA 1
ATOM 1856 C C . LEU A 1 249 ? 7.503 -5.076 -11.465 1.00 95.69 249 LEU A C 1
ATOM 1858 O O . LEU A 1 249 ? 6.628 -5.247 -10.622 1.00 95.69 249 LEU A O 1
ATOM 1862 N N . CYS A 1 250 ? 7.365 -4.199 -12.462 1.00 94.25 250 CYS A N 1
ATOM 1863 C CA . CYS A 1 250 ? 6.187 -3.353 -12.626 1.00 94.25 250 CYS A CA 1
ATOM 1864 C C . CYS A 1 250 ? 4.938 -4.105 -13.112 1.00 94.25 250 CYS A C 1
ATOM 1866 O O . CYS A 1 250 ? 3.837 -3.561 -13.005 1.00 94.25 250 CYS A O 1
ATOM 1868 N N . HIS A 1 251 ? 5.081 -5.332 -13.620 1.00 94.88 251 HIS A N 1
ATOM 1869 C CA . HIS A 1 251 ? 3.976 -6.117 -14.160 1.00 94.88 251 HIS A CA 1
ATOM 1870 C C . HIS A 1 251 ? 3.205 -6.870 -13.064 1.00 94.88 251 HIS A C 1
ATOM 1872 O O . HIS A 1 251 ? 3.781 -7.539 -12.202 1.00 94.88 251 HIS A O 1
ATOM 1878 N N . GLU A 1 252 ? 1.872 -6.817 -13.109 1.00 89.25 252 GLU A N 1
ATOM 1879 C CA . GLU A 1 252 ? 1.037 -7.555 -12.159 1.00 89.25 252 GLU A CA 1
ATOM 1880 C C . GLU A 1 252 ? 1.166 -9.071 -12.359 1.00 89.25 252 GLU A C 1
ATOM 1882 O O . GLU A 1 252 ? 1.124 -9.579 -13.475 1.00 89.25 252 GLU A O 1
ATOM 1887 N N . GLY A 1 253 ? 1.335 -9.818 -11.268 1.00 86.19 253 GLY A N 1
ATOM 1888 C CA . GLY A 1 253 ? 1.481 -11.276 -11.327 1.00 86.19 253 GLY A CA 1
ATOM 1889 C C . GLY A 1 253 ? 2.904 -11.779 -11.595 1.00 86.19 253 GLY A C 1
ATOM 1890 O O . GLY A 1 253 ? 3.105 -12.992 -11.613 1.00 86.19 253 GLY A O 1
ATOM 1891 N N . TYR A 1 254 ? 3.903 -10.896 -11.724 1.00 95.12 254 TYR A N 1
ATOM 1892 C CA . TYR A 1 254 ? 5.302 -11.320 -11.790 1.00 95.12 254 TYR A CA 1
ATOM 1893 C C . TYR A 1 254 ? 5.737 -11.997 -10.474 1.00 95.12 254 TYR A C 1
ATOM 1895 O O . TYR A 1 254 ? 5.818 -11.374 -9.415 1.00 95.12 254 TYR A O 1
ATOM 1903 N N . GLY A 1 255 ? 5.993 -13.308 -10.531 1.00 90.75 255 GLY A N 1
ATOM 1904 C CA . GLY A 1 255 ? 6.200 -14.152 -9.344 1.00 90.75 255 GLY A CA 1
ATOM 1905 C C . GLY A 1 255 ? 7.586 -14.066 -8.690 1.00 90.75 255 GLY A C 1
ATOM 1906 O O . GLY A 1 255 ? 7.783 -14.632 -7.614 1.00 90.75 255 GLY A O 1
ATOM 1907 N N . GLU A 1 256 ? 8.543 -13.376 -9.315 1.00 94.88 256 GLU A N 1
ATOM 1908 C CA . GLU A 1 256 ? 9.969 -13.365 -8.938 1.00 94.88 256 GLU A CA 1
ATOM 1909 C C . GLU A 1 256 ? 10.437 -11.969 -8.487 1.00 94.88 256 GLU A C 1
ATOM 1911 O O . GLU A 1 256 ? 11.594 -11.586 -8.671 1.00 94.88 256 GLU A O 1
ATOM 1916 N N . ALA A 1 257 ? 9.523 -11.189 -7.896 1.00 91.94 257 ALA A N 1
ATOM 1917 C CA . ALA A 1 257 ? 9.762 -9.803 -7.489 1.00 91.94 257 ALA A CA 1
ATOM 1918 C C . ALA A 1 257 ? 11.018 -9.637 -6.614 1.00 91.94 257 ALA A C 1
ATOM 1920 O O . ALA A 1 257 ? 11.862 -8.800 -6.909 1.00 91.94 257 ALA A O 1
ATOM 1921 N N . ALA A 1 258 ? 11.199 -10.493 -5.602 1.00 89.38 258 ALA A N 1
ATOM 1922 C CA . ALA A 1 258 ? 12.341 -10.405 -4.688 1.00 89.38 258 ALA A CA 1
ATOM 1923 C C . ALA A 1 258 ? 13.694 -10.630 -5.390 1.00 89.38 258 ALA A C 1
ATOM 1925 O O . ALA A 1 258 ? 14.687 -9.990 -5.051 1.00 89.38 258 ALA A O 1
ATOM 1926 N N . GLN A 1 259 ? 13.752 -11.541 -6.369 1.00 93.62 259 GLN A N 1
ATOM 1927 C CA . GLN A 1 259 ? 14.965 -11.764 -7.159 1.00 93.62 259 GLN A CA 1
ATOM 1928 C C . GLN A 1 259 ? 15.240 -10.588 -8.097 1.00 93.62 259 GLN A C 1
ATOM 1930 O O . GLN A 1 259 ? 16.394 -10.189 -8.232 1.00 93.62 259 GLN A O 1
ATOM 1935 N N . ALA A 1 260 ? 14.198 -10.020 -8.712 1.00 95.69 260 ALA A N 1
ATOM 1936 C CA . ALA A 1 260 ? 14.340 -8.833 -9.549 1.00 95.69 260 ALA A CA 1
ATOM 1937 C C . ALA A 1 260 ? 14.833 -7.626 -8.743 1.00 95.69 260 ALA A C 1
ATOM 1939 O O . ALA A 1 260 ? 15.777 -6.974 -9.171 1.00 95.69 260 ALA A O 1
ATOM 1940 N N . GLU A 1 261 ? 14.278 -7.374 -7.555 1.00 93.75 261 GLU A N 1
ATOM 1941 C CA . GLU A 1 261 ? 14.740 -6.308 -6.655 1.00 93.75 261 GLU A CA 1
ATOM 1942 C C . GLU A 1 261 ? 16.207 -6.489 -6.248 1.00 93.75 261 GLU A C 1
ATOM 1944 O O . GLU A 1 261 ? 16.972 -5.527 -6.272 1.00 93.75 261 GLU A O 1
ATOM 1949 N N . ALA A 1 262 ? 16.624 -7.718 -5.926 1.00 91.94 262 ALA A N 1
ATOM 1950 C CA . ALA A 1 262 ? 18.018 -8.013 -5.600 1.00 91.94 262 ALA A CA 1
ATOM 1951 C C . ALA A 1 262 ? 18.958 -7.791 -6.799 1.00 91.94 262 ALA A C 1
ATOM 1953 O O . ALA A 1 262 ? 20.039 -7.229 -6.630 1.00 91.94 262 ALA A O 1
ATOM 1954 N N . GLY A 1 263 ? 18.543 -8.201 -8.003 1.00 95.06 263 GLY A N 1
ATOM 1955 C CA . GLY A 1 263 ? 19.301 -7.966 -9.234 1.00 95.06 263 GLY A CA 1
ATOM 1956 C C . GLY A 1 263 ? 19.425 -6.477 -9.562 1.00 95.06 263 GLY A C 1
ATOM 1957 O O . GLY A 1 263 ? 20.522 -6.004 -9.838 1.00 95.06 263 GLY A O 1
ATOM 1958 N N . ILE A 1 264 ? 18.325 -5.726 -9.450 1.00 97.19 264 ILE A N 1
ATOM 1959 C CA . ILE A 1 264 ? 18.304 -4.267 -9.616 1.00 97.19 264 ILE A CA 1
ATOM 1960 C C . ILE A 1 264 ? 19.262 -3.603 -8.624 1.00 97.19 264 ILE A C 1
ATOM 1962 O O . ILE A 1 264 ? 20.081 -2.791 -9.032 1.00 97.19 264 ILE A O 1
ATOM 1966 N N . ALA A 1 265 ? 19.205 -3.974 -7.342 1.00 92.75 265 ALA A N 1
ATOM 1967 C CA . ALA A 1 265 ? 20.060 -3.384 -6.315 1.00 92.75 265 ALA A CA 1
ATOM 1968 C C . ALA A 1 265 ? 21.557 -3.603 -6.584 1.00 92.75 265 ALA A C 1
ATOM 1970 O O . ALA A 1 265 ? 22.345 -2.680 -6.402 1.00 92.75 265 ALA A O 1
ATOM 1971 N N . ALA A 1 266 ? 21.945 -4.792 -7.052 1.00 94.56 266 ALA A N 1
ATOM 1972 C CA . ALA A 1 266 ? 23.334 -5.083 -7.402 1.00 94.56 266 ALA A CA 1
ATOM 1973 C C . ALA A 1 266 ? 23.826 -4.247 -8.600 1.00 94.56 266 ALA A C 1
ATOM 1975 O O . ALA A 1 266 ? 24.947 -3.749 -8.580 1.00 94.56 266 ALA A O 1
ATOM 1976 N N . VAL A 1 267 ? 22.981 -4.039 -9.616 1.00 95.81 267 VAL A N 1
ATOM 1977 C CA . VAL A 1 267 ? 23.321 -3.180 -10.767 1.00 95.81 267 VAL A CA 1
ATOM 1978 C C . VAL A 1 267 ? 23.317 -1.698 -10.375 1.00 95.81 267 VAL A C 1
ATOM 1980 O O . VAL A 1 267 ? 24.125 -0.928 -10.888 1.00 95.81 267 VAL A O 1
ATOM 1983 N N . SER A 1 268 ? 22.452 -1.280 -9.444 1.00 94.88 268 SER A N 1
ATOM 1984 C CA . SER A 1 268 ? 22.493 0.075 -8.883 1.00 94.88 268 SER A CA 1
ATOM 1985 C C . SER A 1 268 ? 23.826 0.367 -8.205 1.00 94.88 268 SER A C 1
ATOM 1987 O O . SER A 1 268 ? 24.401 1.420 -8.454 1.00 94.88 268 SER A O 1
ATOM 1989 N N . GLU A 1 269 ? 24.327 -0.560 -7.381 1.00 92.31 269 GLU A N 1
ATOM 1990 C CA . GLU A 1 269 ? 25.619 -0.407 -6.700 1.00 92.31 269 GLU A CA 1
ATOM 1991 C C . GLU A 1 269 ? 26.753 -0.221 -7.718 1.00 92.31 269 GLU A C 1
ATOM 1993 O O . GLU A 1 269 ? 27.583 0.668 -7.556 1.00 92.31 269 GLU A O 1
ATOM 1998 N N . GLU A 1 270 ? 26.739 -0.982 -8.816 1.00 92.19 270 GLU A N 1
ATOM 1999 C CA . GLU A 1 270 ? 27.685 -0.817 -9.924 1.00 92.19 270 GLU A CA 1
ATOM 2000 C C . GLU A 1 270 ? 27.586 0.580 -10.567 1.00 92.19 270 GLU A C 1
ATOM 2002 O O . GLU A 1 270 ? 28.596 1.274 -10.697 1.00 92.19 270 GLU A O 1
ATOM 2007 N N . LEU A 1 271 ? 26.375 1.040 -10.905 1.00 92.31 271 LEU A N 1
ATOM 2008 C CA . LEU A 1 271 ? 26.150 2.367 -11.496 1.00 92.31 271 LEU A CA 1
ATOM 2009 C C . LEU A 1 271 ? 26.545 3.522 -10.565 1.00 92.31 271 LEU A C 1
ATOM 2011 O O . LEU A 1 271 ? 26.965 4.575 -11.041 1.00 92.31 271 LEU A O 1
ATOM 2015 N N . GLU A 1 272 ? 26.414 3.353 -9.250 1.00 90.44 272 GLU A N 1
ATOM 2016 C CA . GLU A 1 272 ? 26.825 4.354 -8.260 1.00 90.44 272 GLU A CA 1
ATOM 2017 C C . GLU A 1 272 ? 28.346 4.530 -8.192 1.00 90.44 272 GLU A C 1
ATOM 2019 O O . GLU A 1 272 ? 28.814 5.612 -7.830 1.00 90.44 272 GLU A O 1
ATOM 2024 N N . THR A 1 273 ? 29.123 3.513 -8.581 1.00 88.44 273 THR A N 1
ATOM 2025 C CA . THR A 1 273 ? 30.587 3.636 -8.671 1.00 88.44 273 THR A CA 1
ATOM 2026 C C . THR A 1 273 ? 31.054 4.463 -9.869 1.00 88.44 273 THR A C 1
ATOM 2028 O O . THR A 1 273 ? 32.201 4.919 -9.881 1.00 88.44 273 THR A O 1
ATOM 2031 N N . LEU A 1 274 ? 30.181 4.709 -10.855 1.00 83.81 274 LEU A N 1
ATOM 2032 C CA . LEU A 1 274 ? 30.508 5.531 -12.015 1.00 83.81 274 LEU A CA 1
ATOM 2033 C C . LEU A 1 274 ? 30.681 6.992 -11.594 1.00 83.81 274 LEU A C 1
ATOM 2035 O O . LEU A 1 274 ? 29.735 7.684 -11.202 1.00 83.81 274 LEU A O 1
ATOM 2039 N N . SER A 1 275 ? 31.913 7.485 -11.706 1.00 81.19 275 SER A N 1
ATOM 2040 C CA . SER A 1 275 ? 32.203 8.893 -11.471 1.00 81.19 275 SER A CA 1
ATOM 2041 C C . SER A 1 275 ? 31.613 9.743 -12.601 1.00 81.19 275 SER A C 1
ATOM 2043 O O . SER A 1 275 ? 31.976 9.535 -13.758 1.00 81.19 275 SER A O 1
ATOM 2045 N N . PRO A 1 276 ? 30.780 10.760 -12.307 1.00 75.12 276 PRO A N 1
ATOM 2046 C CA . PRO A 1 276 ? 30.227 11.641 -13.338 1.00 75.12 276 PRO A CA 1
ATOM 2047 C C . PRO A 1 276 ? 31.298 12.471 -14.067 1.00 75.12 276 PRO A C 1
ATOM 2049 O O . PRO A 1 276 ? 31.022 13.032 -15.120 1.00 75.12 276 PRO A O 1
ATOM 2052 N N . ALA A 1 277 ? 32.516 12.563 -13.519 1.00 76.75 277 ALA A N 1
ATOM 2053 C CA . ALA A 1 277 ? 33.633 13.283 -14.129 1.00 76.75 277 ALA A CA 1
ATOM 2054 C C . ALA A 1 277 ? 34.490 12.413 -15.067 1.00 76.75 277 ALA A C 1
ATOM 2056 O O . ALA A 1 277 ? 35.360 12.944 -15.758 1.00 76.75 277 ALA A O 1
ATOM 2057 N N . GLN A 1 278 ? 34.301 11.089 -15.067 1.00 76.88 278 GLN A N 1
ATOM 2058 C CA . GLN A 1 278 ? 35.057 10.185 -15.929 1.00 76.88 278 GLN A CA 1
ATOM 2059 C C . GLN A 1 278 ? 34.284 9.919 -17.228 1.00 76.88 278 GLN A C 1
ATOM 2061 O O . GLN A 1 278 ? 33.061 9.781 -17.188 1.00 76.88 278 GLN A O 1
ATOM 2066 N N . PRO A 1 279 ? 34.970 9.844 -18.386 1.00 79.38 279 PRO A N 1
ATOM 2067 C CA . PRO A 1 279 ? 34.347 9.360 -19.609 1.00 79.38 279 PRO A CA 1
ATOM 2068 C C . PRO A 1 279 ? 33.735 7.982 -19.359 1.00 79.38 279 PRO A C 1
ATOM 2070 O O . PRO A 1 279 ? 34.376 7.132 -18.740 1.00 79.38 279 PRO A O 1
ATOM 2073 N N . LEU A 1 280 ? 32.512 7.768 -19.847 1.00 83.81 280 LEU A N 1
ATOM 2074 C CA . LEU A 1 280 ? 31.896 6.447 -19.814 1.00 83.81 280 LEU A CA 1
ATOM 2075 C C . LEU A 1 280 ? 32.793 5.456 -20.556 1.00 83.81 280 LEU A C 1
ATOM 2077 O O . LEU A 1 280 ? 33.330 5.764 -21.626 1.00 83.81 280 LEU A O 1
ATOM 2081 N N . GLU A 1 281 ? 32.922 4.256 -20.000 1.00 87.62 281 GLU A N 1
ATOM 2082 C CA . GLU A 1 281 ? 33.506 3.135 -20.725 1.00 87.62 281 GLU A CA 1
ATOM 2083 C C . GLU A 1 281 ? 32.758 2.951 -22.054 1.00 87.62 281 GLU A C 1
ATOM 2085 O O . GLU A 1 281 ? 31.551 3.204 -22.149 1.00 87.62 281 GLU A O 1
ATOM 2090 N N . SER A 1 282 ? 33.469 2.528 -23.101 1.00 87.88 282 SER A N 1
ATOM 2091 C CA . SER A 1 282 ? 32.917 2.431 -24.460 1.00 87.88 282 SER A CA 1
ATOM 2092 C C . SER A 1 282 ? 31.634 1.599 -24.533 1.00 87.88 282 SER A C 1
ATOM 2094 O O . SER A 1 282 ? 30.757 1.886 -25.343 1.00 87.88 282 SER A O 1
ATOM 2096 N N . GLU A 1 283 ? 31.505 0.594 -23.665 1.00 88.44 283 GLU A N 1
ATOM 2097 C CA . GLU A 1 283 ? 30.311 -0.248 -23.546 1.00 88.44 283 GLU A CA 1
ATOM 2098 C C . GLU A 1 283 ? 29.085 0.565 -23.109 1.00 88.44 283 GLU A C 1
ATOM 2100 O O . GLU A 1 283 ? 28.022 0.493 -23.728 1.00 88.44 283 GLU A O 1
ATOM 2105 N N . LEU A 1 284 ? 29.239 1.403 -22.084 1.00 91.94 284 LEU A N 1
ATOM 2106 C CA . LEU A 1 284 ? 28.167 2.234 -21.544 1.00 91.94 284 LEU A CA 1
ATOM 2107 C C . LEU A 1 284 ? 27.820 3.411 -22.461 1.00 91.94 284 LEU A C 1
ATOM 2109 O O . LEU A 1 284 ? 26.649 3.775 -22.558 1.00 91.94 284 LEU A O 1
ATOM 2113 N N . ALA A 1 285 ? 28.793 3.961 -23.190 1.00 91.94 285 ALA A N 1
ATOM 2114 C CA . ALA A 1 285 ? 28.533 4.992 -24.197 1.00 91.94 285 ALA A CA 1
ATOM 2115 C C . ALA A 1 285 ? 27.565 4.497 -25.288 1.00 91.94 285 ALA A C 1
ATOM 2117 O O . ALA A 1 285 ? 26.703 5.235 -25.769 1.00 91.94 285 ALA A O 1
ATOM 2118 N N . ASP A 1 286 ? 27.653 3.222 -25.657 1.00 92.81 286 ASP A N 1
ATOM 2119 C CA . ASP A 1 286 ? 26.740 2.632 -26.627 1.00 92.81 286 ASP A CA 1
ATOM 2120 C C . ASP A 1 286 ? 25.343 2.407 -26.042 1.00 92.81 286 ASP A C 1
ATOM 2122 O O . ASP A 1 286 ? 24.353 2.664 -26.728 1.00 92.81 286 ASP A O 1
ATOM 2126 N N . LEU A 1 287 ? 25.244 2.003 -24.770 1.00 94.69 287 LEU A N 1
ATOM 2127 C CA . LEU A 1 287 ? 23.951 1.896 -24.087 1.00 94.69 287 LEU A CA 1
ATOM 2128 C C . LEU A 1 287 ? 23.281 3.263 -23.949 1.00 94.69 287 LEU A C 1
ATOM 2130 O O . LEU A 1 287 ? 22.084 3.386 -24.199 1.00 94.69 287 LEU A O 1
ATOM 2134 N N . GLN A 1 288 ? 24.051 4.302 -23.620 1.00 95.25 288 GLN A N 1
ATOM 2135 C CA . GLN A 1 288 ? 23.570 5.680 -23.580 1.00 95.25 288 GLN A CA 1
ATOM 2136 C C . GLN A 1 288 ? 22.933 6.077 -24.917 1.00 95.25 288 GLN A C 1
ATOM 2138 O O . GLN A 1 288 ? 21.834 6.630 -24.921 1.00 95.25 288 GLN A O 1
ATOM 2143 N N . ARG A 1 289 ? 23.570 5.747 -26.053 1.00 94.44 289 ARG A N 1
ATOM 2144 C CA . ARG A 1 289 ? 23.007 6.020 -27.387 1.00 94.44 289 ARG A CA 1
ATOM 2145 C C . ARG A 1 289 ? 21.671 5.310 -27.605 1.00 94.44 289 ARG A C 1
ATOM 2147 O O . ARG A 1 289 ? 20.740 5.956 -28.070 1.00 94.44 289 ARG A O 1
ATOM 2154 N N . VAL A 1 290 ? 21.561 4.032 -27.231 1.00 94.62 290 VAL A N 1
ATOM 2155 C CA . VAL A 1 290 ? 20.307 3.259 -27.347 1.00 94.62 290 VAL A CA 1
ATOM 2156 C C . VAL A 1 290 ? 19.206 3.842 -26.455 1.00 94.62 290 VAL A C 1
ATOM 2158 O O . VAL A 1 290 ? 18.064 3.975 -26.889 1.00 94.62 290 VAL A O 1
ATOM 2161 N N . LEU A 1 291 ? 19.529 4.213 -25.213 1.00 95.31 291 LEU A N 1
ATOM 2162 C CA . LEU A 1 291 ? 18.560 4.751 -24.253 1.00 95.31 291 LEU A CA 1
ATOM 2163 C C . LEU A 1 291 ? 18.135 6.195 -24.554 1.00 95.31 291 LEU A C 1
ATOM 2165 O O . LEU A 1 291 ? 17.048 6.596 -24.144 1.00 95.31 291 LEU A O 1
ATOM 2169 N N . ALA A 1 292 ? 18.962 6.959 -25.270 1.00 94.31 292 ALA A N 1
ATOM 2170 C CA . ALA A 1 292 ? 18.648 8.316 -25.714 1.00 94.31 292 ALA A CA 1
ATOM 2171 C C . ALA A 1 292 ? 17.682 8.360 -26.913 1.00 94.31 292 ALA A C 1
ATOM 2173 O O . ALA A 1 292 ? 17.130 9.420 -27.216 1.00 94.31 292 ALA A O 1
ATOM 2174 N N . GLU A 1 293 ? 17.459 7.233 -27.597 1.00 93.19 293 GLU A N 1
ATOM 2175 C CA . GLU A 1 293 ? 16.434 7.134 -28.636 1.00 93.19 293 GLU A CA 1
ATOM 2176 C C . GLU A 1 293 ? 15.046 7.427 -28.051 1.00 93.19 293 GLU A C 1
ATOM 2178 O O . GLU A 1 293 ? 14.728 6.973 -26.950 1.00 93.19 293 GLU A O 1
ATOM 2183 N N . GLU A 1 294 ? 14.206 8.172 -28.783 1.00 91.12 294 GLU A N 1
ATOM 2184 C CA . GLU A 1 294 ? 12.968 8.759 -28.241 1.00 91.12 294 GLU A CA 1
ATOM 2185 C C . GLU A 1 294 ? 12.071 7.731 -27.545 1.00 91.12 294 GLU A C 1
ATOM 2187 O O . GLU A 1 294 ? 11.626 7.955 -26.421 1.00 91.12 294 GLU A O 1
ATOM 2192 N N . ASP A 1 295 ? 11.854 6.574 -28.161 1.00 89.69 295 ASP A N 1
ATOM 2193 C CA . ASP A 1 295 ? 11.005 5.546 -27.573 1.00 89.69 295 ASP A CA 1
ATOM 2194 C C . ASP A 1 295 ? 11.637 4.885 -26.333 1.00 89.69 295 ASP A C 1
ATOM 2196 O O . ASP A 1 295 ? 10.926 4.534 -25.388 1.00 89.69 295 ASP A O 1
ATOM 2200 N N . CYS A 1 296 ? 12.967 4.692 -26.316 1.00 92.62 296 CYS A N 1
ATOM 2201 C CA . CYS A 1 296 ? 13.667 4.051 -25.192 1.00 92.62 296 CYS A CA 1
ATOM 2202 C C . CYS A 1 296 ? 13.649 4.992 -23.999 1.00 92.62 296 CYS A C 1
ATOM 2204 O O . CYS A 1 296 ? 13.360 4.578 -22.878 1.00 92.62 296 CYS A O 1
ATOM 2206 N N . TRP A 1 297 ? 13.876 6.269 -24.283 1.00 94.38 297 TRP A N 1
ATOM 2207 C CA . TRP A 1 297 ? 13.764 7.359 -23.345 1.00 94.38 297 TRP A CA 1
ATOM 2208 C C . TRP A 1 297 ? 12.356 7.452 -22.745 1.00 94.38 297 TRP A C 1
ATOM 2210 O O . TRP A 1 297 ? 12.204 7.434 -21.525 1.00 94.38 297 TRP A O 1
ATOM 2220 N N . LEU A 1 298 ? 11.306 7.466 -23.575 1.00 91.69 298 LEU A N 1
ATOM 2221 C CA . LEU A 1 298 ? 9.920 7.499 -23.095 1.00 91.69 298 LEU A CA 1
ATOM 2222 C C . LEU A 1 298 ? 9.579 6.278 -22.237 1.00 91.69 298 LEU A C 1
ATOM 2224 O O . LEU A 1 298 ? 8.865 6.400 -21.240 1.00 91.69 298 LEU A O 1
ATOM 2228 N N . TRP A 1 299 ? 10.075 5.101 -22.606 1.00 91.56 299 TRP A N 1
ATOM 2229 C CA . TRP A 1 299 ? 9.896 3.895 -21.809 1.00 91.56 299 TRP A CA 1
ATOM 2230 C C . TRP A 1 299 ? 10.626 3.974 -20.460 1.00 91.56 299 TRP A C 1
ATOM 2232 O O . TRP A 1 299 ? 10.022 3.684 -19.426 1.00 91.56 299 TRP A O 1
ATOM 2242 N N . LEU A 1 300 ? 11.866 4.464 -20.436 1.00 94.69 300 LEU A N 1
ATOM 2243 C CA . LEU A 1 300 ? 12.622 4.691 -19.204 1.00 94.69 300 LEU A CA 1
ATOM 2244 C C . LEU A 1 300 ? 11.923 5.712 -18.287 1.00 94.69 300 LEU A C 1
ATOM 2246 O O . LEU A 1 300 ? 11.800 5.476 -17.086 1.00 94.69 300 LEU A O 1
ATOM 2250 N N . CYS A 1 301 ? 11.355 6.787 -18.847 1.00 93.38 301 CYS A N 1
ATOM 2251 C CA . CYS A 1 301 ? 10.530 7.737 -18.096 1.00 93.38 301 CYS A CA 1
ATOM 2252 C C . CYS A 1 301 ? 9.271 7.089 -17.501 1.00 93.38 301 CYS A C 1
ATOM 2254 O O . CYS A 1 301 ? 8.880 7.427 -16.383 1.00 93.38 301 CYS A O 1
ATOM 2256 N N . ARG A 1 302 ? 8.635 6.138 -18.205 1.00 91.94 302 ARG A N 1
ATOM 2257 C CA . ARG A 1 302 ? 7.500 5.378 -17.646 1.00 91.94 302 ARG A CA 1
ATOM 2258 C C . ARG A 1 302 ? 7.929 4.570 -16.433 1.00 91.94 302 ARG A C 1
ATOM 2260 O O . ARG A 1 302 ? 7.213 4.610 -15.440 1.00 91.94 302 ARG A O 1
ATOM 2267 N N . LEU A 1 303 ? 9.075 3.888 -16.501 1.00 93.50 303 LEU A N 1
ATOM 2268 C CA . LEU A 1 303 ? 9.628 3.134 -15.371 1.00 93.50 303 LEU A CA 1
ATOM 2269 C C . LEU A 1 303 ? 9.935 4.051 -14.183 1.00 93.50 303 LEU A C 1
ATOM 2271 O O . LEU A 1 303 ? 9.516 3.760 -13.065 1.00 93.50 303 LEU A O 1
ATOM 2275 N N . ALA A 1 304 ? 10.564 5.202 -14.434 1.00 93.19 304 ALA A N 1
ATOM 2276 C CA . ALA A 1 304 ? 10.840 6.211 -13.411 1.00 93.19 304 ALA A CA 1
ATOM 2277 C C . ALA A 1 304 ? 9.564 6.750 -12.734 1.00 93.19 304 ALA A C 1
ATOM 2279 O O . ALA A 1 304 ? 9.595 7.140 -11.569 1.00 93.19 304 ALA A O 1
ATOM 2280 N N . ALA A 1 305 ? 8.426 6.741 -13.431 1.00 88.69 305 ALA A N 1
ATOM 2281 C CA . ALA A 1 305 ? 7.143 7.195 -12.901 1.00 88.69 305 ALA A CA 1
ATOM 2282 C C . ALA A 1 305 ? 6.366 6.124 -12.097 1.00 88.69 305 ALA A C 1
ATOM 2284 O O . ALA A 1 305 ? 5.304 6.435 -11.544 1.00 88.69 305 ALA A O 1
ATOM 2285 N N . VAL A 1 306 ? 6.835 4.868 -12.023 1.00 86.69 306 VAL A N 1
ATOM 2286 C CA . VAL A 1 306 ? 6.107 3.784 -11.334 1.00 86.69 306 VAL A CA 1
ATOM 2287 C C . VAL A 1 306 ? 6.264 3.872 -9.814 1.00 86.69 306 VAL A C 1
ATOM 2289 O O . VAL A 1 306 ? 7.274 3.481 -9.248 1.00 86.69 306 VAL A O 1
ATOM 2292 N N . ARG A 1 307 ? 5.204 4.293 -9.114 1.00 80.31 307 ARG A N 1
ATOM 2293 C CA . ARG A 1 307 ? 5.216 4.457 -7.642 1.00 80.31 307 ARG A CA 1
ATOM 2294 C C . ARG A 1 307 ? 5.129 3.165 -6.845 1.00 80.31 307 ARG A C 1
ATOM 2296 O O . ARG A 1 307 ? 5.621 3.087 -5.726 1.00 80.31 307 ARG A O 1
ATOM 2303 N N . ARG A 1 308 ? 4.454 2.159 -7.402 1.00 83.00 308 ARG A N 1
ATOM 2304 C CA . ARG A 1 308 ? 4.200 0.889 -6.709 1.00 83.00 308 ARG A CA 1
ATOM 2305 C C . ARG A 1 308 ? 5.493 0.124 -6.411 1.00 83.00 308 ARG A C 1
ATOM 2307 O O . ARG A 1 308 ? 5.506 -0.678 -5.485 1.00 83.00 308 ARG A O 1
ATOM 2314 N N . TRP A 1 309 ? 6.553 0.385 -7.176 1.00 89.25 309 TRP A N 1
ATOM 2315 C CA . TRP A 1 309 ? 7.808 -0.357 -7.129 1.00 89.25 309 TRP A CA 1
ATOM 2316 C C . TRP A 1 309 ? 9.001 0.596 -7.029 1.00 89.25 309 TRP A C 1
ATOM 2318 O O . TRP A 1 309 ? 9.657 0.857 -8.038 1.00 89.25 309 TRP A O 1
ATOM 2328 N N . PRO A 1 310 ? 9.313 1.093 -5.815 1.00 86.69 310 PRO A N 1
ATOM 2329 C CA . PRO A 1 310 ? 10.396 2.052 -5.602 1.00 86.69 310 PRO A CA 1
ATOM 2330 C C . PRO A 1 310 ? 11.749 1.584 -6.146 1.00 86.69 310 PRO A C 1
ATOM 2332 O O . PRO A 1 310 ? 12.529 2.392 -6.637 1.00 86.69 310 PRO A O 1
ATOM 2335 N N . ALA A 1 311 ? 12.025 0.275 -6.107 1.00 90.75 311 ALA A N 1
ATOM 2336 C CA . ALA A 1 311 ? 13.251 -0.283 -6.670 1.00 90.75 311 ALA A CA 1
ATOM 2337 C C . ALA A 1 311 ? 13.362 -0.039 -8.184 1.00 90.75 311 ALA A C 1
ATOM 2339 O O . ALA A 1 311 ? 14.408 0.397 -8.657 1.00 90.75 311 ALA A O 1
ATOM 2340 N N . ALA A 1 312 ? 12.275 -0.257 -8.933 1.00 95.12 312 ALA A N 1
ATOM 2341 C CA . ALA A 1 312 ? 12.238 -0.026 -10.374 1.00 95.12 312 ALA A CA 1
ATOM 2342 C C . ALA A 1 312 ? 12.325 1.469 -10.714 1.00 95.12 312 ALA A C 1
ATOM 2344 O O . ALA A 1 312 ? 13.110 1.847 -11.584 1.00 95.12 312 ALA A O 1
ATOM 2345 N N . SER A 1 313 ? 11.568 2.321 -10.010 1.00 92.94 313 SER A N 1
ATOM 2346 C CA . SER A 1 313 ? 11.588 3.767 -10.260 1.00 92.94 313 SER A CA 1
ATOM 2347 C C . SER A 1 313 ? 12.940 4.391 -9.936 1.00 92.94 313 SER A C 1
ATOM 2349 O O . SER A 1 313 ? 13.469 5.150 -10.744 1.00 92.94 313 SER A O 1
ATOM 2351 N N . ASN A 1 314 ? 13.529 4.049 -8.786 1.00 91.00 314 ASN A N 1
ATOM 2352 C CA . ASN A 1 314 ? 14.818 4.600 -8.368 1.00 91.00 314 ASN A CA 1
ATOM 2353 C C . ASN A 1 314 ? 15.937 4.128 -9.294 1.00 91.00 314 ASN A C 1
ATOM 2355 O O . ASN A 1 314 ? 16.790 4.927 -9.666 1.00 91.00 314 ASN A O 1
ATOM 2359 N N . PHE A 1 315 ? 15.909 2.862 -9.718 1.00 96.19 315 PHE A N 1
ATOM 2360 C CA . PHE A 1 315 ? 16.869 2.352 -10.689 1.00 96.19 315 PHE A CA 1
ATOM 2361 C C . PHE A 1 315 ? 16.753 3.056 -12.042 1.00 96.19 315 PHE A C 1
ATOM 2363 O O . PHE A 1 315 ? 17.761 3.484 -12.596 1.00 96.19 315 PHE A O 1
ATOM 2370 N N . ALA A 1 316 ? 15.534 3.249 -12.555 1.00 96.06 316 ALA A N 1
ATOM 2371 C CA . ALA A 1 316 ? 15.324 3.996 -13.792 1.00 96.06 316 ALA A CA 1
ATOM 2372 C C . ALA A 1 316 ? 15.848 5.438 -13.680 1.00 96.06 316 ALA A C 1
ATOM 2374 O O . ALA A 1 316 ? 16.549 5.899 -14.578 1.00 96.06 316 ALA A O 1
ATOM 2375 N N . LEU A 1 317 ? 15.588 6.125 -12.561 1.00 93.38 317 LEU A N 1
ATOM 2376 C CA . LEU A 1 317 ? 16.141 7.457 -12.291 1.00 93.38 317 LEU A CA 1
ATOM 2377 C C . LEU A 1 317 ? 17.674 7.443 -12.222 1.00 93.38 317 LEU A C 1
ATOM 2379 O O . LEU A 1 317 ? 18.318 8.315 -12.801 1.00 93.38 317 LEU A O 1
ATOM 2383 N N . LEU A 1 318 ? 18.273 6.443 -11.573 1.00 93.94 318 LEU A N 1
ATOM 2384 C CA . LEU A 1 318 ? 19.724 6.288 -11.502 1.00 93.94 318 LEU A CA 1
ATOM 2385 C C . LEU A 1 318 ? 20.337 6.103 -12.898 1.00 93.94 318 LEU A C 1
ATOM 2387 O O . LEU A 1 318 ? 21.311 6.777 -13.224 1.00 93.94 318 LEU A O 1
ATOM 2391 N N . VAL A 1 319 ? 19.733 5.267 -13.749 1.00 95.88 319 VAL A N 1
ATOM 2392 C CA . VAL A 1 319 ? 20.132 5.102 -15.158 1.00 95.88 319 VAL A CA 1
ATOM 2393 C C . VAL A 1 319 ? 19.998 6.424 -15.917 1.00 95.88 319 VAL A C 1
ATOM 2395 O O . VAL A 1 319 ? 20.920 6.822 -16.628 1.00 95.88 319 VAL A O 1
ATOM 2398 N N . MET A 1 320 ? 18.892 7.154 -15.745 1.00 94.94 320 MET A N 1
ATOM 2399 C CA . MET A 1 320 ? 18.707 8.462 -16.384 1.00 94.94 320 MET A CA 1
ATOM 2400 C C . MET A 1 320 ? 19.811 9.448 -15.982 1.00 94.94 320 MET A C 1
ATOM 2402 O O . MET A 1 320 ? 20.335 10.152 -16.838 1.00 94.94 320 MET A O 1
ATOM 2406 N N . LEU A 1 321 ? 20.190 9.487 -14.705 1.00 91.12 321 LEU A N 1
ATOM 2407 C CA . LEU A 1 321 ? 21.127 10.478 -14.171 1.00 91.12 321 LEU A CA 1
ATOM 2408 C C . LEU A 1 321 ? 22.595 10.124 -14.378 1.00 91.12 321 LEU A C 1
ATOM 2410 O O . LEU A 1 321 ? 23.403 11.015 -14.610 1.00 91.12 321 LEU A O 1
ATOM 2414 N N . ARG A 1 322 ? 22.960 8.846 -14.257 1.00 91.75 322 ARG A N 1
ATOM 2415 C CA . ARG A 1 322 ? 24.357 8.405 -14.366 1.00 91.75 322 ARG A CA 1
ATOM 2416 C C . ARG A 1 322 ? 24.741 8.069 -15.795 1.00 91.75 322 ARG A C 1
ATOM 2418 O O . ARG A 1 322 ? 25.855 8.388 -16.201 1.00 91.75 322 ARG A O 1
ATOM 2425 N N . LEU A 1 323 ? 23.821 7.471 -16.549 1.00 93.56 323 LEU A N 1
ATOM 2426 C CA . LEU A 1 323 ? 24.109 6.943 -17.876 1.00 93.56 323 LEU A CA 1
ATOM 2427 C C . LEU A 1 323 ? 23.562 7.830 -18.994 1.00 93.56 323 LEU A C 1
ATOM 2429 O O . LEU A 1 323 ? 24.318 8.228 -19.872 1.00 93.56 323 LEU A O 1
ATOM 2433 N N . VAL A 1 324 ? 22.264 8.148 -18.978 1.00 94.75 324 VAL A N 1
ATOM 2434 C CA . VAL A 1 324 ? 21.653 8.900 -20.090 1.00 94.75 324 VAL A CA 1
ATOM 2435 C C . VAL A 1 324 ? 22.086 10.364 -20.075 1.00 94.75 324 VAL A C 1
ATOM 2437 O O . VAL A 1 324 ? 22.458 10.893 -21.120 1.00 94.75 324 VAL A O 1
ATOM 2440 N N . GLN A 1 325 ? 22.065 10.990 -18.895 1.00 92.12 325 GLN A N 1
ATOM 2441 C CA . GLN A 1 325 ? 22.374 12.407 -18.673 1.00 92.12 325 GLN A CA 1
ATOM 2442 C C . GLN A 1 325 ? 21.578 13.326 -19.624 1.00 92.12 325 GLN A C 1
ATOM 2444 O O . GLN A 1 325 ? 22.156 14.064 -20.425 1.00 92.12 325 GLN A O 1
ATOM 2449 N N . PRO A 1 326 ? 20.232 13.256 -19.590 1.00 92.94 326 PRO A N 1
ATOM 2450 C CA . PRO A 1 326 ? 19.375 14.053 -20.460 1.00 92.94 326 PRO A CA 1
ATOM 2451 C C . PRO A 1 326 ? 19.565 15.549 -20.186 1.00 92.94 326 PRO A C 1
ATOM 2453 O O . PRO A 1 326 ? 19.769 15.962 -19.042 1.00 92.94 326 PRO A O 1
ATOM 2456 N N . SER A 1 327 ? 19.422 16.380 -21.219 1.00 91.88 327 SER A N 1
ATOM 2457 C CA . SER A 1 327 ? 19.410 17.828 -21.009 1.00 91.88 327 SER A CA 1
ATOM 2458 C C . SER A 1 327 ? 18.160 18.254 -20.214 1.00 91.88 327 SER A C 1
ATOM 2460 O O . SER A 1 327 ? 17.113 17.594 -20.313 1.00 91.88 327 SER A O 1
ATOM 2462 N N . PRO A 1 328 ? 18.217 19.363 -19.454 1.00 87.00 328 PRO A N 1
ATOM 2463 C CA . PRO A 1 328 ? 17.047 19.903 -18.759 1.00 87.00 328 PRO A CA 1
ATOM 2464 C C . PRO A 1 328 ? 15.852 20.147 -19.694 1.00 87.00 328 PRO A C 1
ATOM 2466 O O . PRO A 1 328 ? 14.703 19.888 -19.329 1.00 87.00 328 PRO A O 1
ATOM 2469 N N . GLU A 1 329 ? 16.104 20.571 -20.935 1.00 90.50 329 GLU A N 1
ATOM 2470 C CA . GLU A 1 329 ? 15.067 20.777 -21.950 1.00 90.50 329 GLU A CA 1
ATOM 2471 C C . GLU A 1 329 ? 14.398 19.456 -22.322 1.00 90.50 329 GLU A C 1
ATOM 2473 O O . GLU A 1 329 ? 13.172 19.403 -22.421 1.00 90.50 329 GLU A O 1
ATOM 2478 N N . LYS A 1 330 ? 15.176 18.374 -22.470 1.00 90.50 330 LYS A N 1
ATOM 2479 C CA . LYS A 1 330 ? 14.624 17.056 -22.796 1.00 90.50 330 LYS A CA 1
ATOM 2480 C C . LYS A 1 330 ? 13.764 16.508 -21.662 1.00 90.50 330 LYS A C 1
ATOM 2482 O O . LYS A 1 330 ? 12.689 15.960 -21.925 1.00 90.50 330 LYS A O 1
ATOM 2487 N N . LEU A 1 331 ? 14.194 16.685 -20.411 1.00 88.19 331 LEU A N 1
ATOM 2488 C CA . LEU A 1 331 ? 13.396 16.349 -19.228 1.00 88.19 331 LEU A CA 1
ATOM 2489 C C . LEU A 1 331 ? 12.086 17.144 -19.200 1.00 88.19 331 LEU A C 1
ATOM 2491 O O . LEU A 1 331 ? 11.020 16.554 -19.035 1.00 88.19 331 LEU A O 1
ATOM 2495 N N . THR A 1 332 ? 12.151 18.454 -19.444 1.00 83.38 332 THR A N 1
ATOM 2496 C CA . THR A 1 332 ? 10.982 19.348 -19.454 1.00 83.38 332 THR A CA 1
ATOM 2497 C C . THR A 1 332 ? 9.995 19.010 -20.576 1.00 83.38 332 THR A C 1
ATOM 2499 O O . THR A 1 332 ? 8.792 18.902 -20.335 1.00 83.38 332 THR A O 1
ATOM 2502 N N . GLU A 1 333 ? 10.488 18.781 -21.797 1.00 89.25 333 GLU A N 1
ATOM 2503 C CA . GLU A 1 333 ? 9.678 18.368 -22.953 1.00 89.25 333 GLU A CA 1
ATOM 2504 C C . GLU A 1 333 ? 8.934 17.060 -22.657 1.00 89.25 333 GLU A C 1
ATOM 2506 O O . GLU A 1 333 ? 7.749 16.899 -22.954 1.00 89.25 333 GLU A O 1
ATOM 2511 N N . THR A 1 334 ? 9.639 16.122 -22.029 1.00 88.81 334 THR A N 1
ATOM 2512 C CA . THR A 1 334 ? 9.116 14.793 -21.729 1.00 88.81 334 THR A CA 1
ATOM 2513 C C . THR A 1 334 ? 8.126 14.824 -20.570 1.00 88.81 334 THR A C 1
ATOM 2515 O O . THR A 1 334 ? 7.095 14.157 -20.633 1.00 88.81 334 THR A O 1
ATOM 2518 N N . ALA A 1 335 ? 8.381 15.645 -19.548 1.00 81.56 335 ALA A N 1
ATOM 2519 C CA . ALA A 1 335 ? 7.483 15.871 -18.421 1.00 81.56 335 ALA A CA 1
ATOM 2520 C C . ALA A 1 335 ? 6.061 16.238 -18.863 1.00 81.56 335 ALA A C 1
ATOM 2522 O O . ALA A 1 335 ? 5.100 15.674 -18.343 1.00 81.56 335 ALA A O 1
ATOM 2523 N N . GLY A 1 336 ? 5.924 17.094 -19.881 1.00 78.25 336 GLY A N 1
ATOM 2524 C CA . GLY A 1 336 ? 4.622 17.477 -20.437 1.00 78.25 336 GLY A CA 1
ATOM 2525 C C . GLY A 1 336 ? 3.840 16.333 -21.100 1.00 78.25 336 GLY A C 1
ATOM 2526 O O . GLY A 1 336 ? 2.621 16.429 -21.229 1.00 78.25 336 GLY A O 1
ATOM 2527 N N . LYS A 1 337 ? 4.511 15.241 -21.498 1.00 81.75 337 LYS A N 1
ATOM 2528 C CA . LYS A 1 337 ? 3.891 14.055 -22.122 1.00 81.75 337 LYS A CA 1
ATOM 2529 C C . LYS A 1 337 ? 3.393 13.028 -21.092 1.00 81.75 337 LYS A C 1
ATOM 2531 O O . LYS A 1 337 ? 2.651 12.116 -21.456 1.00 81.75 337 LYS A O 1
ATOM 2536 N N . PHE A 1 338 ? 3.780 13.151 -19.821 1.00 73.75 338 PHE A N 1
ATOM 2537 C CA . PHE A 1 338 ? 3.411 12.214 -18.758 1.00 73.75 338 PHE A CA 1
ATOM 2538 C C . PHE A 1 338 ? 2.386 12.811 -17.784 1.00 73.75 338 PHE A C 1
ATOM 2540 O O . PHE A 1 338 ? 2.237 14.023 -17.659 1.00 73.75 338 PHE A O 1
ATOM 2547 N N . LYS A 1 339 ? 1.644 11.935 -17.087 1.00 64.56 339 LYS A N 1
ATOM 2548 C CA . LYS A 1 339 ? 0.700 12.317 -16.018 1.00 64.56 339 LYS A CA 1
ATOM 2549 C C . LYS A 1 339 ? 1.383 13.240 -14.988 1.00 64.56 339 LYS A C 1
ATOM 2551 O O . LYS A 1 339 ? 2.602 13.139 -14.827 1.00 64.56 339 LYS A O 1
ATOM 2556 N N . PRO A 1 340 ? 0.618 14.060 -14.232 1.00 61.38 340 PRO A N 1
ATOM 2557 C CA . PRO A 1 340 ? 1.152 15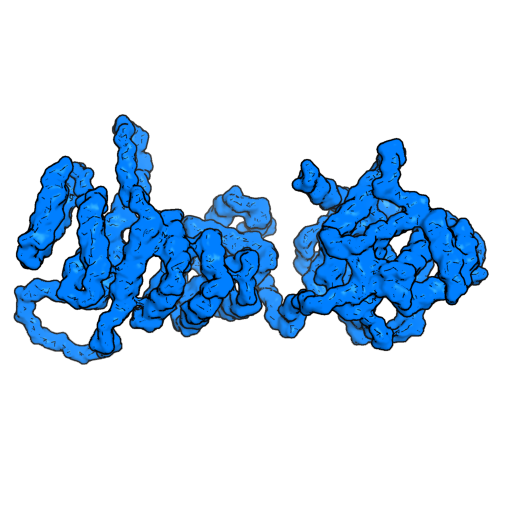.129 -13.380 1.00 61.38 340 PRO A CA 1
ATOM 2558 C C . PRO A 1 340 ? 2.266 14.708 -12.417 1.00 61.38 340 PRO A C 1
ATOM 2560 O O . PRO A 1 340 ? 3.035 15.554 -12.013 1.00 61.38 340 PRO A O 1
ATOM 2563 N N . HIS A 1 341 ? 2.417 13.429 -12.081 1.00 59.25 341 HIS A N 1
ATOM 2564 C CA . HIS A 1 341 ? 3.439 12.947 -11.152 1.00 59.25 341 HIS A CA 1
ATOM 2565 C C . HIS A 1 341 ? 4.885 13.046 -11.662 1.00 59.25 341 HIS A C 1
ATOM 2567 O O . HIS A 1 341 ? 5.738 13.532 -10.929 1.00 59.25 341 HIS A O 1
ATOM 2573 N N . PHE A 1 342 ? 5.182 12.610 -12.894 1.00 66.62 342 PHE A N 1
ATOM 2574 C CA . PHE A 1 342 ? 6.540 12.773 -13.441 1.00 66.62 342 PHE A CA 1
ATOM 2575 C C . PHE A 1 342 ? 6.819 14.256 -13.716 1.00 66.62 342 PHE A C 1
ATOM 2577 O O . PHE A 1 342 ? 7.898 14.751 -13.407 1.00 66.62 342 PHE A O 1
ATOM 2584 N N . ALA A 1 343 ? 5.799 14.985 -14.183 1.00 67.31 343 ALA A N 1
ATOM 2585 C CA . ALA A 1 343 ? 5.866 16.434 -14.317 1.00 67.31 343 ALA A CA 1
ATOM 2586 C C . ALA A 1 343 ? 6.120 17.138 -12.979 1.00 67.31 343 ALA A C 1
ATOM 2588 O O . ALA A 1 343 ? 6.903 18.073 -12.942 1.00 67.31 343 ALA A O 1
ATOM 2589 N N . GLN A 1 344 ? 5.532 16.657 -11.885 1.00 64.19 344 GLN A N 1
ATOM 2590 C CA . GLN A 1 344 ? 5.717 17.205 -10.548 1.00 64.19 344 GLN A CA 1
ATOM 2591 C C . GLN A 1 344 ? 7.127 16.937 -10.013 1.00 64.19 344 GLN A C 1
ATOM 2593 O O . GLN A 1 344 ? 7.723 17.846 -9.460 1.00 64.19 344 GLN A O 1
ATOM 2598 N N . HIS A 1 345 ? 7.725 15.765 -10.262 1.00 63.91 345 HIS A N 1
ATOM 2599 C CA . HIS A 1 345 ? 9.139 15.533 -9.922 1.00 63.91 345 HIS A CA 1
ATOM 2600 C C . HIS A 1 345 ? 10.091 16.475 -10.671 1.00 63.91 345 HIS A C 1
ATOM 2602 O O . HIS A 1 345 ? 11.063 16.947 -10.091 1.00 63.91 345 HIS A O 1
ATOM 2608 N N . VAL A 1 346 ? 9.796 16.768 -11.940 1.00 65.06 346 VAL A N 1
ATOM 2609 C CA . VAL A 1 346 ? 10.587 17.706 -12.752 1.00 65.06 346 VAL A CA 1
ATOM 2610 C C . VAL A 1 346 ? 10.314 19.167 -12.361 1.00 65.06 346 VAL A C 1
ATOM 2612 O O . VAL A 1 346 ? 11.231 19.980 -12.374 1.00 65.06 346 VAL A O 1
ATOM 2615 N N . GLN A 1 347 ? 9.080 19.515 -11.986 1.00 63.50 347 GLN A N 1
ATOM 2616 C CA . GLN A 1 347 ? 8.688 20.872 -11.575 1.00 63.50 347 GLN A CA 1
ATOM 2617 C C . GLN A 1 347 ? 9.149 21.226 -10.156 1.00 63.50 347 GLN A C 1
ATOM 2619 O O . GLN A 1 347 ? 9.588 22.352 -9.934 1.00 63.50 347 GLN A O 1
ATOM 2624 N N . ASP A 1 348 ? 9.077 20.283 -9.214 1.00 53.75 348 ASP A N 1
ATOM 2625 C CA . ASP A 1 348 ? 9.479 20.480 -7.816 1.00 53.75 348 ASP A CA 1
ATOM 2626 C C . ASP A 1 348 ? 11.013 20.470 -7.644 1.00 53.75 348 ASP A C 1
ATOM 2628 O O . ASP A 1 348 ? 11.517 20.899 -6.608 1.00 53.75 348 ASP A O 1
ATOM 2632 N N . GLY A 1 349 ? 11.761 20.014 -8.656 1.00 53.88 349 GLY A N 1
ATOM 2633 C CA . GLY A 1 349 ? 13.216 19.863 -8.620 1.00 53.88 349 GLY A CA 1
ATOM 2634 C C . GLY A 1 349 ? 13.851 19.985 -10.002 1.00 53.88 349 GLY A C 1
ATOM 2635 O O . GLY A 1 349 ? 14.452 19.034 -10.488 1.00 53.88 349 GLY A O 1
ATOM 2636 N N . ALA A 1 350 ? 13.715 21.146 -10.646 1.00 49.03 350 ALA A N 1
ATOM 2637 C CA . ALA A 1 350 ? 14.210 21.391 -12.006 1.00 49.03 350 ALA A CA 1
ATOM 2638 C C . ALA A 1 350 ? 15.753 21.386 -12.158 1.00 49.03 350 ALA A C 1
ATOM 2640 O O . ALA A 1 350 ? 16.256 21.731 -13.228 1.00 49.03 350 ALA A O 1
ATOM 2641 N N . ASP A 1 351 ? 16.509 20.992 -11.128 1.00 61.50 351 ASP A N 1
ATOM 2642 C CA . ASP A 1 351 ? 17.941 20.718 -11.223 1.00 61.50 351 ASP A CA 1
ATOM 2643 C C . ASP A 1 351 ? 18.239 19.210 -11.127 1.00 61.50 351 ASP A C 1
ATOM 2645 O O . ASP A 1 351 ? 17.533 18.421 -10.494 1.00 61.50 351 ASP A O 1
ATOM 2649 N N . LEU A 1 352 ? 19.305 18.785 -11.812 1.00 59.28 352 LEU A N 1
ATOM 2650 C CA . LEU A 1 352 ? 19.774 17.395 -11.796 1.00 59.28 352 LEU A CA 1
ATOM 2651 C C . LEU A 1 352 ? 20.134 16.925 -10.375 1.00 59.28 352 LEU A C 1
ATOM 2653 O O . LEU A 1 352 ? 20.088 15.725 -10.109 1.00 59.28 352 LEU A O 1
ATOM 2657 N N . ASP A 1 353 ? 20.430 17.855 -9.465 1.00 64.31 353 ASP A N 1
ATOM 2658 C CA . ASP A 1 353 ? 20.766 17.582 -8.068 1.00 64.31 353 ASP A CA 1
ATOM 2659 C C . ASP A 1 353 ? 19.550 17.087 -7.267 1.00 64.31 353 ASP A C 1
ATOM 2661 O O . ASP A 1 353 ? 19.669 16.163 -6.462 1.00 64.31 353 ASP A O 1
ATOM 2665 N N . SER A 1 354 ? 18.353 17.609 -7.536 1.00 62.66 354 SER A N 1
ATOM 2666 C CA . SER A 1 354 ? 17.101 17.172 -6.908 1.00 62.66 354 SER A CA 1
ATOM 2667 C C . SER A 1 354 ? 16.670 15.788 -7.391 1.00 62.66 354 SER A C 1
ATOM 2669 O O . SER A 1 354 ? 16.274 14.935 -6.592 1.00 62.66 354 SER A O 1
ATOM 2671 N N . LEU A 1 355 ? 16.810 15.513 -8.691 1.00 64.38 355 LEU A N 1
ATOM 2672 C CA . LEU A 1 355 ? 16.627 14.159 -9.222 1.00 64.38 355 LEU A CA 1
ATOM 2673 C C . LEU A 1 355 ? 17.691 13.200 -8.665 1.00 64.38 355 LEU A C 1
ATOM 2675 O O . LEU A 1 355 ? 17.373 12.053 -8.350 1.00 64.38 355 LEU A O 1
ATOM 2679 N N . ALA A 1 356 ? 18.931 13.665 -8.480 1.00 65.06 356 ALA A N 1
ATOM 2680 C CA . ALA A 1 356 ? 19.991 12.892 -7.842 1.00 65.06 356 ALA A CA 1
ATOM 2681 C C . ALA A 1 356 ? 19.683 12.581 -6.376 1.00 65.06 356 ALA A C 1
ATOM 2683 O O . ALA A 1 356 ? 19.937 11.457 -5.957 1.00 65.06 356 ALA A O 1
ATOM 2684 N N . LEU A 1 357 ? 19.071 13.497 -5.622 1.00 63.41 357 LEU A N 1
ATOM 2685 C CA . LEU A 1 357 ? 18.578 13.219 -4.269 1.00 63.41 357 LEU A CA 1
ATOM 2686 C C . LEU A 1 357 ? 17.481 12.142 -4.272 1.00 63.41 357 LEU A C 1
ATOM 2688 O O . LEU A 1 357 ? 17.501 11.247 -3.428 1.00 63.41 357 LEU A O 1
ATOM 2692 N N . LEU A 1 358 ? 16.571 12.167 -5.253 1.00 57.97 358 LEU A N 1
ATOM 2693 C CA . LEU A 1 358 ? 15.543 11.131 -5.416 1.00 57.97 358 LEU A CA 1
ATOM 2694 C C . LEU A 1 358 ? 16.138 9.762 -5.783 1.00 57.97 358 LEU A C 1
ATOM 2696 O O . LEU A 1 358 ? 15.689 8.747 -5.253 1.00 57.97 358 LEU A O 1
ATOM 2700 N N . ALA A 1 359 ? 17.152 9.721 -6.652 1.00 55.66 359 ALA A N 1
ATOM 2701 C CA . ALA A 1 359 ? 17.839 8.486 -7.037 1.00 55.66 359 ALA A CA 1
ATOM 2702 C C . ALA A 1 359 ? 18.761 7.942 -5.931 1.00 55.66 359 ALA A C 1
ATOM 2704 O O . ALA A 1 359 ? 18.910 6.731 -5.809 1.00 55.66 359 ALA A O 1
ATOM 2705 N N . GLN A 1 360 ? 19.329 8.822 -5.100 1.00 53.19 360 GLN A N 1
ATOM 2706 C CA . GLN A 1 360 ? 20.148 8.477 -3.929 1.00 53.19 360 GLN A CA 1
ATOM 2707 C C . GLN A 1 360 ? 19.320 8.048 -2.716 1.00 53.19 360 GLN A C 1
ATOM 2709 O O . GLN A 1 360 ? 19.894 7.717 -1.673 1.00 53.19 360 GLN A O 1
ATOM 2714 N N . ARG A 1 361 ? 17.981 8.039 -2.813 1.00 55.31 361 ARG A N 1
ATOM 2715 C CA . ARG A 1 361 ? 17.141 7.418 -1.788 1.00 55.31 361 ARG A CA 1
ATOM 2716 C C . ARG A 1 361 ? 17.644 5.989 -1.609 1.00 55.31 361 ARG A C 1
ATOM 2718 O O . ARG A 1 361 ? 17.551 5.220 -2.569 1.00 55.31 361 ARG A O 1
ATOM 2725 N N . PRO A 1 362 ? 18.170 5.621 -0.423 1.00 45.88 362 PRO A N 1
ATOM 2726 C CA . PRO A 1 362 ? 18.706 4.291 -0.226 1.00 45.88 362 PRO A CA 1
ATOM 2727 C C . PRO A 1 362 ? 17.604 3.313 -0.599 1.00 45.88 362 PRO A C 1
ATOM 2729 O O . PRO A 1 362 ? 16.528 3.337 0.011 1.00 45.88 362 PRO A O 1
ATOM 2732 N N . LEU A 1 363 ? 17.863 2.490 -1.625 1.00 41.94 363 LEU A N 1
ATOM 2733 C CA . LEU A 1 363 ? 17.030 1.330 -1.905 1.00 41.94 363 LEU A CA 1
ATOM 2734 C C . LEU A 1 363 ? 16.805 0.663 -0.551 1.00 41.94 363 LEU A C 1
ATOM 2736 O O . LEU A 1 363 ? 17.801 0.501 0.169 1.00 41.94 363 LEU A O 1
ATOM 2740 N N . PRO A 1 364 ? 15.549 0.376 -0.146 1.00 43.47 364 PRO A N 1
ATOM 2741 C CA . PRO A 1 364 ? 15.278 -0.221 1.150 1.00 43.47 364 PRO A CA 1
ATOM 2742 C C . PRO A 1 364 ? 16.246 -1.383 1.293 1.00 43.47 364 PRO A C 1
ATOM 2744 O O . PRO A 1 364 ? 16.147 -2.336 0.521 1.00 43.47 364 PRO A O 1
ATOM 2747 N N . LYS A 1 365 ? 17.270 -1.242 2.158 1.00 39.28 365 LYS A N 1
ATOM 2748 C CA . LYS A 1 365 ? 18.341 -2.242 2.273 1.00 39.28 365 LYS A CA 1
ATOM 2749 C C . LYS A 1 365 ? 17.610 -3.536 2.456 1.00 39.28 365 LYS A C 1
ATOM 2751 O O . LYS A 1 365 ? 16.948 -3.584 3.490 1.00 39.28 365 LYS A O 1
ATOM 2756 N N . ALA A 1 366 ? 17.686 -4.455 1.477 1.00 41.34 366 ALA A N 1
ATOM 2757 C CA . ALA A 1 366 ? 16.837 -5.638 1.375 1.00 41.34 366 ALA A CA 1
ATOM 2758 C C . ALA A 1 366 ? 16.625 -6.162 2.781 1.00 41.34 366 ALA A C 1
ATOM 2760 O O . ALA A 1 366 ? 17.533 -6.760 3.375 1.00 41.34 366 ALA A O 1
ATOM 2761 N N . SER A 1 367 ? 15.518 -5.726 3.392 1.00 37.84 367 SER A N 1
ATOM 2762 C CA . SER A 1 367 ? 15.479 -5.804 4.836 1.00 37.84 367 SER A CA 1
ATOM 2763 C C . SER A 1 367 ? 15.333 -7.281 5.041 1.00 37.84 367 SER A C 1
ATOM 2765 O O . SER A 1 367 ? 14.394 -7.892 4.531 1.00 37.84 367 SER A O 1
ATOM 2767 N N . LYS A 1 368 ? 16.258 -7.880 5.785 1.00 39.91 368 LYS A N 1
ATOM 2768 C CA . LYS A 1 368 ? 16.094 -9.271 6.195 1.00 39.91 368 LYS A CA 1
ATOM 2769 C C . LYS A 1 368 ? 14.759 -9.467 6.951 1.00 39.91 368 LYS A C 1
ATOM 2771 O O . LYS A 1 368 ? 14.398 -10.608 7.202 1.00 39.91 368 LYS A O 1
ATOM 2776 N N . SER A 1 369 ? 14.018 -8.388 7.270 1.00 41.22 369 SER A N 1
ATOM 2777 C CA . SER A 1 369 ? 12.635 -8.389 7.755 1.00 41.22 369 SER A CA 1
ATOM 2778 C C . SER A 1 369 ? 11.575 -7.739 6.841 1.00 41.22 369 SER A C 1
ATOM 2780 O O . SER A 1 369 ? 10.407 -7.789 7.208 1.00 41.22 369 SER A O 1
ATOM 2782 N N . GLN A 1 370 ? 11.902 -7.206 5.653 1.00 40.25 370 GLN A N 1
ATOM 2783 C CA . GLN A 1 370 ? 10.928 -7.064 4.553 1.00 40.25 370 GLN A CA 1
ATOM 2784 C C . GLN A 1 370 ? 10.839 -8.398 3.798 1.00 40.25 370 GLN A C 1
ATOM 2786 O O . GLN A 1 370 ? 10.753 -8.472 2.576 1.00 40.25 370 GLN A O 1
ATOM 2791 N N . THR A 1 371 ? 10.712 -9.503 4.537 1.00 41.94 371 THR A N 1
ATOM 2792 C CA . THR A 1 371 ? 9.610 -10.380 4.171 1.00 41.94 371 THR A CA 1
ATOM 2793 C C . THR A 1 371 ? 8.419 -9.448 4.054 1.00 41.94 371 THR A C 1
ATOM 2795 O O . THR A 1 371 ? 7.961 -8.922 5.069 1.00 41.94 371 THR A O 1
ATOM 2798 N N . THR A 1 372 ? 7.939 -9.209 2.827 1.00 46.38 372 THR A N 1
ATOM 2799 C CA . THR A 1 372 ? 6.513 -8.966 2.614 1.00 46.38 372 THR A CA 1
ATOM 2800 C C . THR A 1 372 ? 5.821 -9.736 3.724 1.00 46.38 372 THR A C 1
ATOM 2802 O O . THR A 1 372 ? 6.134 -10.924 3.899 1.00 46.38 372 THR A O 1
ATOM 2805 N N . ARG A 1 373 ? 5.014 -9.076 4.569 1.00 51.78 373 ARG A N 1
ATOM 2806 C CA . ARG A 1 373 ? 4.066 -9.800 5.413 1.00 51.78 373 ARG A CA 1
ATOM 2807 C C . ARG A 1 373 ? 3.207 -10.549 4.402 1.00 51.78 373 ARG A C 1
ATOM 2809 O O . ARG A 1 373 ? 2.150 -10.089 3.995 1.00 51.78 373 ARG A O 1
ATOM 2816 N N . LYS A 1 374 ? 3.722 -11.672 3.887 1.00 46.06 374 LYS A N 1
ATOM 2817 C CA . LYS A 1 374 ? 2.986 -12.692 3.197 1.00 46.06 374 LYS A CA 1
ATOM 2818 C C . LYS A 1 374 ? 1.977 -12.961 4.270 1.00 46.06 374 LYS A C 1
ATOM 2820 O O . LYS A 1 374 ? 2.329 -13.494 5.325 1.00 46.06 374 LYS A O 1
ATOM 2825 N N . ALA A 1 375 ? 0.758 -12.509 4.026 1.00 47.28 375 ALA A N 1
ATOM 2826 C CA . ALA A 1 375 ? -0.405 -13.144 4.568 1.00 47.28 375 ALA A CA 1
ATOM 2827 C C . ALA A 1 375 ? -0.250 -14.616 4.165 1.00 47.28 375 ALA A C 1
ATOM 2829 O O . ALA A 1 375 ? -0.767 -15.079 3.151 1.00 47.28 375 ALA A O 1
ATOM 2830 N N . GLY A 1 376 ? 0.579 -15.360 4.909 1.00 45.38 376 GLY A N 1
ATOM 2831 C CA . GLY A 1 376 ? 0.485 -16.792 4.966 1.00 45.38 376 GLY A CA 1
ATOM 2832 C C . GLY A 1 376 ? -0.985 -17.018 5.238 1.00 45.38 376 GLY A C 1
ATOM 2833 O O . GLY A 1 376 ? -1.570 -16.290 6.035 1.00 45.38 376 GLY A O 1
ATOM 2834 N N . LYS A 1 377 ? -1.596 -17.957 4.522 1.00 48.72 377 LYS A N 1
ATOM 2835 C CA . LYS A 1 377 ? -3.044 -18.221 4.508 1.00 48.72 377 LYS A CA 1
ATOM 2836 C C . LYS A 1 377 ? -3.717 -18.368 5.892 1.00 48.72 377 LYS A C 1
ATOM 2838 O O . LYS A 1 377 ? -4.915 -18.612 5.957 1.00 48.72 377 LYS A O 1
ATOM 2843 N N . GLN A 1 378 ? -2.981 -18.254 6.994 1.00 63.66 378 GLN A N 1
ATOM 2844 C CA . GLN A 1 378 ? -3.522 -18.005 8.319 1.00 63.66 378 GLN A CA 1
ATOM 2845 C C . GLN A 1 378 ? -4.196 -16.626 8.355 1.00 63.66 378 GLN A C 1
ATOM 2847 O O . GLN A 1 378 ? -3.546 -15.584 8.383 1.00 63.66 378 GLN A O 1
ATOM 2852 N N . GLY A 1 379 ? -5.529 -16.636 8.327 1.00 84.56 379 GLY A N 1
ATOM 2853 C CA . GLY A 1 379 ? -6.328 -15.426 8.473 1.00 84.56 379 GLY A CA 1
ATOM 2854 C C . GLY A 1 379 ? -6.019 -14.698 9.783 1.00 84.56 379 GLY A C 1
ATOM 2855 O O . GLY A 1 379 ? -5.785 -15.325 10.816 1.00 84.56 379 GLY A O 1
ATOM 2856 N N . ILE A 1 380 ? -6.042 -13.365 9.726 1.00 92.38 380 ILE A N 1
ATOM 2857 C CA . ILE A 1 380 ? -5.905 -12.486 10.893 1.00 92.38 380 ILE A CA 1
ATOM 2858 C C . ILE A 1 380 ? -6.922 -12.900 11.961 1.00 92.38 380 ILE A C 1
ATOM 2860 O O . ILE A 1 380 ? -8.112 -13.022 11.663 1.00 92.38 380 ILE A O 1
ATOM 2864 N N . LYS A 1 381 ? -6.464 -13.090 13.205 1.00 96.00 381 LYS A N 1
ATOM 2865 C CA . LYS A 1 381 ? -7.313 -13.536 14.326 1.00 96.00 381 LYS A CA 1
ATOM 2866 C C . LYS A 1 381 ? -8.474 -12.590 14.628 1.00 96.00 381 LYS A C 1
ATOM 2868 O O . LYS A 1 381 ? -9.518 -13.035 15.104 1.00 96.00 381 LYS A O 1
ATOM 2873 N N . ILE A 1 382 ? -8.289 -11.291 14.400 1.00 97.62 382 ILE A N 1
ATOM 2874 C CA . ILE A 1 382 ? -9.352 -10.297 14.553 1.00 97.62 382 ILE A CA 1
ATOM 2875 C C . ILE A 1 382 ? -10.394 -10.518 13.441 1.00 97.62 382 ILE A C 1
ATOM 2877 O O . ILE A 1 382 ? -10.053 -10.430 12.251 1.00 97.62 382 ILE A O 1
ATOM 2881 N N . PRO A 1 383 ? -11.662 -10.801 13.799 1.00 97.50 383 PRO A N 1
ATOM 2882 C CA . PRO A 1 383 ? -12.700 -11.068 12.814 1.00 97.50 383 PRO A CA 1
ATOM 2883 C C . PRO A 1 383 ? -12.940 -9.818 11.962 1.00 97.50 383 PRO A C 1
ATOM 2885 O O . PRO A 1 383 ? -12.808 -8.704 12.466 1.00 97.50 383 PRO A O 1
ATOM 2888 N N . PRO A 1 384 ? -13.314 -9.947 10.683 1.00 96.88 384 PRO A N 1
ATOM 2889 C CA . PRO A 1 384 ? -13.512 -8.797 9.806 1.00 96.88 384 PRO A CA 1
ATOM 2890 C C . PRO A 1 384 ? -14.890 -8.141 10.024 1.00 96.88 384 PRO A C 1
ATOM 2892 O O . PRO A 1 384 ? -15.655 -7.919 9.088 1.00 96.88 384 PRO A O 1
ATOM 2895 N N . ASN A 1 385 ? -15.224 -7.852 11.281 1.00 98.25 385 ASN A N 1
ATOM 2896 C CA . ASN A 1 385 ? -16.382 -7.049 11.653 1.00 98.25 385 ASN A CA 1
ATOM 2897 C C . ASN A 1 385 ? -15.950 -5.581 11.723 1.00 98.25 385 ASN A C 1
ATOM 2899 O O . ASN A 1 385 ? -14.942 -5.278 12.361 1.00 98.25 385 ASN A O 1
ATOM 2903 N N . VAL A 1 386 ? -16.704 -4.670 11.115 1.00 98.31 386 VAL A N 1
ATOM 2904 C CA . VAL A 1 386 ? -16.463 -3.223 11.213 1.00 98.31 386 VAL A CA 1
ATOM 2905 C C . VAL A 1 386 ? -17.492 -2.630 12.169 1.00 98.31 386 VAL A C 1
ATOM 2907 O O . VAL A 1 386 ? -18.692 -2.871 12.029 1.00 98.31 386 VAL A O 1
ATOM 2910 N N . LEU A 1 387 ? -17.027 -1.906 13.182 1.00 98.62 387 LEU A N 1
ATOM 2911 C CA . LEU A 1 387 ? -17.841 -1.441 14.298 1.00 98.62 387 LEU A CA 1
ATOM 2912 C C . LEU A 1 387 ? -17.848 0.088 14.350 1.00 98.62 387 LEU A C 1
ATOM 2914 O O . LEU A 1 387 ? -16.799 0.725 14.286 1.00 98.62 387 LEU A O 1
ATOM 2918 N N . PHE A 1 388 ? -19.028 0.656 14.555 1.00 98.56 388 PHE A N 1
ATOM 2919 C CA . PHE A 1 388 ? -19.240 2.079 14.792 1.00 98.56 388 PHE A CA 1
ATOM 2920 C C . PHE A 1 388 ? -20.256 2.259 15.918 1.00 98.56 388 PHE A C 1
ATOM 2922 O O . PHE A 1 388 ? -21.123 1.406 16.137 1.00 98.56 388 PHE A O 1
ATOM 2929 N N . ASN A 1 389 ? -20.201 3.395 16.604 1.00 98.31 389 ASN A N 1
ATOM 2930 C CA . ASN A 1 389 ? -21.315 3.857 17.419 1.00 98.31 389 ASN A CA 1
ATOM 2931 C C . ASN A 1 389 ? -21.453 5.375 17.329 1.00 98.31 389 ASN A C 1
ATOM 2933 O O . ASN A 1 389 ? -20.494 6.093 17.049 1.00 98.31 389 ASN A O 1
ATOM 2937 N N . TYR A 1 390 ? -22.677 5.847 17.524 1.00 97.31 390 TYR A N 1
ATOM 2938 C CA . TYR A 1 390 ? -23.013 7.264 17.584 1.00 97.31 390 TYR A CA 1
ATOM 2939 C C . TYR A 1 390 ? -24.388 7.418 18.244 1.00 97.31 390 TYR A C 1
ATOM 2941 O O . TYR A 1 390 ? -25.076 6.427 18.438 1.00 97.31 390 TYR A O 1
ATOM 2949 N N . LYS A 1 391 ? -24.844 8.641 18.545 1.00 94.75 391 LYS A N 1
ATOM 2950 C CA . LYS A 1 391 ? -26.180 8.866 19.148 1.00 94.75 391 LYS A CA 1
ATOM 2951 C C . LYS A 1 391 ? -27.341 8.251 18.347 1.00 94.75 391 LYS A C 1
ATOM 2953 O O . LYS A 1 391 ? -28.383 7.950 18.910 1.00 94.75 391 LYS A O 1
ATOM 2958 N N . PHE A 1 392 ? -27.166 8.091 17.037 1.00 95.00 392 PHE A N 1
ATOM 2959 C CA . PHE A 1 392 ? -28.047 7.338 16.147 1.00 95.00 392 PHE A CA 1
ATOM 2960 C C . PHE A 1 392 ? -27.224 6.782 14.976 1.00 95.00 392 PHE A C 1
ATOM 2962 O O . PHE A 1 392 ? -26.109 7.238 14.718 1.00 95.00 392 PHE A O 1
ATOM 2969 N N . ASN A 1 393 ? -27.772 5.832 14.220 1.00 96.44 393 ASN A N 1
ATOM 2970 C CA . ASN A 1 393 ? -27.082 5.268 13.062 1.00 96.44 393 ASN A CA 1
ATOM 2971 C C . ASN A 1 393 ? -27.002 6.266 11.888 1.00 96.44 393 ASN A C 1
ATOM 2973 O O . ASN A 1 393 ? -27.980 6.455 11.162 1.00 96.44 393 ASN A O 1
ATOM 2977 N N . VAL A 1 394 ? -25.829 6.872 11.662 1.00 96.19 394 VAL A N 1
ATOM 2978 C CA . VAL A 1 394 ? -25.643 7.899 10.613 1.00 96.19 394 VAL A CA 1
ATOM 2979 C C . VAL A 1 394 ? -25.811 7.355 9.191 1.00 96.19 394 VAL A C 1
ATOM 2981 O O . VAL A 1 394 ? -26.126 8.119 8.281 1.00 96.19 394 VAL A O 1
ATOM 2984 N N . LEU A 1 395 ? -25.691 6.038 8.976 1.00 95.56 395 LEU A N 1
ATOM 2985 C CA . LEU A 1 395 ? -26.006 5.411 7.683 1.00 95.56 395 LEU A CA 1
ATOM 2986 C C . LEU A 1 395 ? -27.507 5.435 7.373 1.00 95.56 395 LEU A C 1
ATOM 2988 O O . LEU A 1 395 ? -27.892 5.322 6.213 1.00 95.56 395 LEU A O 1
ATOM 2992 N N . LYS A 1 396 ? -28.346 5.606 8.401 1.00 96.50 396 LYS A N 1
ATOM 2993 C CA . LYS A 1 396 ? -29.805 5.728 8.301 1.00 96.50 396 LYS A CA 1
ATOM 2994 C C . LYS A 1 396 ? -30.294 7.171 8.472 1.00 96.50 396 LYS A C 1
ATOM 2996 O O . LYS A 1 396 ? -31.494 7.384 8.622 1.00 96.50 396 LYS A O 1
ATOM 3001 N N . ALA A 1 397 ? -29.386 8.152 8.472 1.00 95.31 397 ALA A N 1
ATOM 3002 C CA . ALA A 1 397 ? -29.752 9.559 8.586 1.00 95.31 397 ALA A CA 1
ATOM 3003 C C . ALA A 1 397 ? -30.711 9.965 7.455 1.00 95.31 397 ALA A C 1
ATOM 3005 O O . ALA A 1 397 ? -30.451 9.709 6.277 1.00 95.31 397 ALA A O 1
ATOM 3006 N N . THR A 1 398 ? -31.817 10.609 7.816 1.00 96.44 398 THR A N 1
ATOM 3007 C CA . THR A 1 398 ? -32.787 11.144 6.856 1.00 96.44 398 THR A CA 1
ATOM 3008 C C . THR A 1 398 ? -32.208 12.343 6.108 1.00 96.44 398 THR A C 1
ATOM 3010 O O . THR A 1 398 ? -31.313 13.030 6.602 1.00 96.44 398 THR A O 1
ATOM 3013 N N . LYS A 1 399 ? -32.759 12.655 4.928 1.00 95.69 399 LYS A N 1
ATOM 3014 C CA . LYS A 1 399 ? -32.372 13.861 4.175 1.00 95.69 399 LYS A CA 1
ATOM 3015 C C . LYS A 1 399 ? -32.504 15.132 5.018 1.00 95.69 399 LYS A C 1
ATOM 3017 O O . LYS A 1 399 ? -31.619 15.975 4.958 1.00 95.69 399 LYS A O 1
ATOM 3022 N N . GLN A 1 400 ? -33.557 15.228 5.830 1.00 96.44 400 GLN A N 1
ATOM 3023 C CA . GLN A 1 400 ? -33.769 16.353 6.738 1.00 96.44 400 GLN A CA 1
ATOM 3024 C C . GLN A 1 400 ? -32.639 16.462 7.770 1.00 96.44 400 GLN A C 1
ATOM 3026 O O . GLN A 1 400 ? -32.039 17.521 7.897 1.00 96.44 400 GLN A O 1
ATOM 3031 N N . GLN A 1 401 ? -32.268 15.362 8.433 1.00 94.81 401 GLN A N 1
ATOM 3032 C CA . GLN A 1 401 ? -31.157 15.368 9.396 1.00 94.81 401 GLN A CA 1
ATOM 3033 C C . GLN A 1 401 ? -29.829 15.782 8.746 1.00 94.81 401 GLN A C 1
ATOM 3035 O O . GLN A 1 401 ? -29.061 16.535 9.338 1.00 94.81 401 GLN A O 1
ATOM 3040 N N . LEU A 1 402 ? -29.562 15.315 7.522 1.00 93.56 402 LEU A N 1
ATOM 3041 C CA . LEU A 1 402 ? -28.362 15.692 6.767 1.00 93.56 402 LEU A CA 1
ATOM 3042 C C . LEU A 1 402 ? -28.364 17.174 6.354 1.00 93.56 402 LEU A C 1
ATOM 3044 O O . LEU A 1 402 ? -27.301 17.785 6.291 1.00 93.56 402 LEU A O 1
ATOM 3048 N N . GLN A 1 403 ? -29.539 17.749 6.079 1.00 91.50 403 GLN A N 1
ATOM 3049 C CA . GLN A 1 403 ? -29.701 19.176 5.780 1.00 91.50 403 GLN A CA 1
ATOM 3050 C C . GLN A 1 403 ? -29.534 20.044 7.033 1.00 91.50 403 GLN A C 1
ATOM 3052 O O . GLN A 1 403 ? -28.861 21.069 6.976 1.00 91.50 403 GLN A O 1
ATOM 3057 N N . GLU A 1 404 ? -30.109 19.623 8.161 1.00 95.38 404 GLU A N 1
ATOM 3058 C CA . GLU A 1 404 ? -30.024 20.328 9.446 1.00 95.38 404 GLU A CA 1
ATOM 3059 C C . GLU A 1 404 ? -28.607 20.308 10.029 1.00 95.38 404 GLU A C 1
ATOM 3061 O O . GLU A 1 404 ? -28.191 21.260 10.688 1.00 95.38 404 GLU A O 1
ATOM 3066 N N . ASN A 1 405 ? -27.847 19.238 9.782 1.00 92.88 405 ASN A N 1
ATOM 3067 C CA . ASN A 1 405 ? -26.457 19.137 10.198 1.00 92.88 405 ASN A CA 1
ATOM 3068 C C . ASN A 1 405 ? -25.582 18.560 9.069 1.00 92.88 405 ASN A C 1
ATOM 3070 O O . ASN A 1 405 ? -25.424 17.337 8.964 1.00 92.88 405 ASN A O 1
ATOM 3074 N N . PRO A 1 406 ? -24.934 19.432 8.274 1.00 89.31 406 PRO A N 1
ATOM 3075 C CA . PRO A 1 406 ? -24.057 19.026 7.177 1.00 89.31 406 PRO A CA 1
ATOM 3076 C C . PRO A 1 406 ? -22.893 18.110 7.586 1.00 89.31 406 PRO A C 1
ATOM 3078 O O . PRO A 1 406 ? -22.401 17.337 6.760 1.00 89.31 406 PRO A O 1
ATOM 3081 N N . LEU A 1 407 ? -22.454 18.144 8.852 1.00 89.38 407 LEU A N 1
ATOM 3082 C CA . LEU A 1 407 ? -21.388 17.265 9.346 1.00 89.38 407 LEU A CA 1
ATOM 3083 C C . LEU A 1 407 ? -21.821 15.802 9.362 1.00 89.38 407 LEU A C 1
ATOM 3085 O O . LEU A 1 407 ? -20.996 14.925 9.116 1.00 89.38 407 LEU A O 1
ATOM 3089 N N . LEU A 1 408 ? -23.116 15.529 9.544 1.00 92.50 408 LEU A N 1
ATOM 3090 C CA . LEU A 1 408 ? -23.648 14.172 9.425 1.00 92.50 408 LEU A CA 1
ATOM 3091 C C . LEU A 1 408 ? -23.457 13.611 8.016 1.00 92.50 408 LEU A C 1
ATOM 3093 O O . LEU A 1 408 ? -23.230 12.413 7.873 1.00 92.50 408 LEU A O 1
ATOM 3097 N N . GLY A 1 409 ? -23.499 14.461 6.984 1.00 91.12 409 GLY A N 1
ATOM 3098 C CA . GLY A 1 409 ? -23.202 14.057 5.609 1.00 91.12 409 GLY A CA 1
ATOM 3099 C C . GLY A 1 409 ? -21.749 13.618 5.448 1.00 91.12 409 GLY A C 1
ATOM 3100 O O . GLY A 1 409 ? -21.481 12.567 4.870 1.00 91.12 409 GLY A O 1
ATOM 3101 N N . VAL A 1 410 ? -20.814 14.373 6.032 1.00 88.62 410 VAL A N 1
ATOM 3102 C CA . VAL A 1 410 ? -19.383 14.029 6.027 1.00 88.62 410 VAL A CA 1
ATOM 3103 C C . VAL A 1 410 ? -19.131 12.731 6.794 1.00 88.62 410 VAL A C 1
ATOM 3105 O O . VAL A 1 410 ? -18.453 11.846 6.282 1.00 88.62 410 VAL A O 1
ATOM 3108 N N . MET A 1 411 ? -19.725 12.575 7.979 1.00 93.12 411 MET A N 1
ATOM 3109 C CA . MET A 1 411 ? -19.614 11.349 8.775 1.00 93.12 411 MET A CA 1
ATOM 3110 C C . MET A 1 411 ? -20.218 10.146 8.048 1.00 93.12 411 MET A C 1
ATOM 3112 O O . MET A 1 411 ? -19.617 9.079 8.028 1.00 93.12 411 MET A O 1
ATOM 3116 N N . GLN A 1 412 ? -21.385 10.304 7.417 1.00 95.06 412 GLN A N 1
ATOM 3117 C CA . GLN A 1 412 ? -22.020 9.231 6.655 1.00 95.06 412 GLN A CA 1
ATOM 3118 C C . GLN A 1 412 ? -21.128 8.773 5.495 1.00 95.06 412 GLN A C 1
ATOM 3120 O O . GLN A 1 412 ? -20.951 7.569 5.308 1.00 95.06 412 GLN A O 1
ATOM 3125 N N . LEU A 1 413 ? -20.554 9.710 4.736 1.00 92.75 413 LEU A N 1
ATOM 3126 C CA . LEU A 1 413 ? -19.619 9.387 3.657 1.00 92.75 413 LEU A CA 1
ATOM 3127 C C . LEU A 1 413 ? -18.351 8.714 4.193 1.00 92.75 413 LEU A C 1
ATOM 3129 O O . LEU A 1 413 ? -17.932 7.698 3.649 1.00 92.75 413 LEU A O 1
ATOM 3133 N N . ASN A 1 414 ? -17.790 9.215 5.294 1.00 94.25 414 ASN A N 1
ATOM 3134 C CA . ASN A 1 414 ? -16.604 8.637 5.922 1.00 94.25 414 ASN A CA 1
ATOM 3135 C C . ASN A 1 414 ? -16.835 7.201 6.433 1.00 94.25 414 ASN A C 1
ATOM 3137 O O . ASN A 1 414 ? -15.995 6.322 6.244 1.00 94.25 414 ASN A O 1
ATOM 3141 N N . VAL A 1 415 ? -17.998 6.926 7.034 1.00 96.00 415 VAL A N 1
ATOM 3142 C CA . VAL A 1 415 ? -18.373 5.570 7.469 1.00 96.00 415 VAL A CA 1
ATOM 3143 C C . VAL A 1 415 ? -18.499 4.639 6.263 1.00 96.00 415 VAL A C 1
ATOM 3145 O O . VAL A 1 415 ? -17.979 3.525 6.301 1.00 96.00 415 VAL A O 1
ATOM 3148 N N . LYS A 1 416 ? -19.145 5.081 5.175 1.00 95.50 416 LYS A N 1
ATOM 3149 C CA . LYS A 1 416 ? -19.250 4.273 3.950 1.00 95.50 416 LYS A CA 1
ATOM 3150 C C . LYS A 1 416 ? -17.878 4.013 3.320 1.00 95.50 416 LYS A C 1
ATOM 3152 O O . LYS A 1 416 ? -17.602 2.871 2.973 1.00 95.50 416 LYS A O 1
ATOM 3157 N N . HIS A 1 417 ? -17.019 5.032 3.243 1.00 93.81 417 HIS A N 1
ATOM 3158 C CA . HIS A 1 417 ? -15.622 4.908 2.803 1.00 93.81 417 HIS A CA 1
ATOM 3159 C C . HIS A 1 417 ? -14.870 3.865 3.634 1.00 93.81 417 HIS A C 1
ATOM 3161 O O . HIS A 1 417 ? -14.293 2.927 3.093 1.00 93.81 417 HIS A O 1
ATOM 3167 N N . THR A 1 418 ? -14.962 3.965 4.962 1.00 95.25 418 THR A N 1
ATOM 3168 C CA . THR A 1 418 ? -14.322 3.021 5.887 1.00 95.25 418 THR A CA 1
ATOM 3169 C C . THR A 1 418 ? -14.780 1.585 5.646 1.00 95.25 418 THR A C 1
ATOM 3171 O O . THR A 1 418 ? -13.951 0.683 5.621 1.00 95.25 418 THR A O 1
ATOM 3174 N N . VAL A 1 419 ? -16.082 1.353 5.445 1.00 96.12 419 VAL A N 1
ATOM 3175 C CA . VAL A 1 419 ? -16.606 0.019 5.108 1.00 96.12 419 VAL A CA 1
ATOM 3176 C C . VAL A 1 419 ? -16.087 -0.447 3.742 1.00 96.12 419 VAL A C 1
ATOM 3178 O O . VAL A 1 419 ? -15.672 -1.598 3.617 1.00 96.12 419 VAL A O 1
ATOM 3181 N N . GLY A 1 420 ? -16.055 0.446 2.749 1.00 94.69 420 GLY A N 1
ATOM 3182 C CA . GLY A 1 420 ? -15.557 0.172 1.399 1.00 94.69 420 GLY A CA 1
ATOM 3183 C C . GLY A 1 420 ? -14.103 -0.304 1.369 1.00 94.69 420 GLY A C 1
ATOM 3184 O O . GLY A 1 420 ? -13.799 -1.259 0.661 1.00 94.69 420 GLY A O 1
ATOM 3185 N N . LEU A 1 421 ? -13.228 0.258 2.214 1.00 93.19 421 LEU A N 1
ATOM 3186 C CA . LEU A 1 421 ? -11.820 -0.161 2.310 1.00 93.19 421 LEU A CA 1
ATOM 3187 C C . LEU A 1 421 ? -11.631 -1.628 2.717 1.00 93.19 421 LEU A C 1
ATOM 3189 O O . LEU A 1 421 ? -10.612 -2.231 2.391 1.00 93.19 421 LEU A O 1
ATOM 3193 N N . PHE A 1 422 ? -12.585 -2.221 3.433 1.00 92.06 422 PHE A N 1
ATOM 3194 C CA . PHE A 1 422 ? -12.522 -3.639 3.790 1.00 92.06 422 PHE A CA 1
ATOM 3195 C C . PHE A 1 422 ? -13.073 -4.547 2.672 1.00 92.06 422 PHE A C 1
ATOM 3197 O O . PHE A 1 422 ? -12.840 -5.759 2.703 1.00 92.06 422 PHE A O 1
ATOM 3204 N N . GLY A 1 423 ? -13.763 -3.981 1.677 1.00 91.19 423 GLY A N 1
ATOM 3205 C CA . GLY A 1 423 ? -14.259 -4.671 0.488 1.00 91.19 423 GLY A CA 1
ATOM 3206 C C . GLY A 1 423 ? -15.160 -5.869 0.797 1.00 91.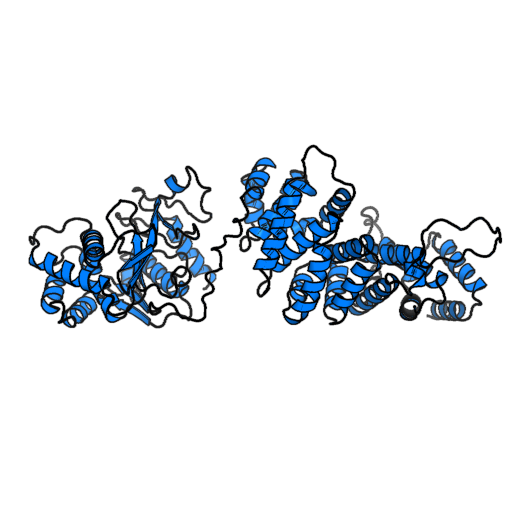19 423 GLY A C 1
ATOM 3207 O O . GLY A 1 423 ? -15.912 -5.888 1.772 1.00 91.19 423 GLY A O 1
ATOM 3208 N N . SER A 1 424 ? -15.046 -6.916 -0.024 1.00 87.75 424 SER A N 1
ATOM 3209 C CA . SER A 1 424 ? -15.781 -8.179 0.145 1.00 87.75 424 SER A CA 1
ATOM 3210 C C . SER A 1 424 ? -15.372 -8.983 1.386 1.00 87.75 424 SER A C 1
ATOM 3212 O O . SER A 1 424 ? -16.013 -9.983 1.699 1.00 87.75 424 SER A O 1
ATOM 3214 N N . ASN A 1 425 ? -14.333 -8.558 2.116 1.00 85.75 425 ASN A N 1
ATOM 3215 C CA . ASN A 1 425 ? -13.873 -9.252 3.315 1.00 85.75 425 ASN A CA 1
ATOM 3216 C C . ASN A 1 425 ? -14.680 -8.891 4.571 1.00 85.75 425 ASN A C 1
ATOM 3218 O O . ASN A 1 425 ? -14.494 -9.553 5.590 1.00 85.75 425 ASN A O 1
ATOM 3222 N N . VAL A 1 426 ? -15.554 -7.876 4.540 1.00 94.06 426 VAL A N 1
ATOM 3223 C CA . VAL A 1 426 ? -16.410 -7.523 5.687 1.00 94.06 426 VAL A CA 1
ATOM 3224 C C . VAL A 1 426 ? -17.426 -8.631 5.951 1.00 94.06 426 VAL A C 1
ATOM 3226 O O . VAL A 1 426 ? -18.260 -8.929 5.103 1.00 94.06 426 VAL A O 1
ATOM 3229 N N . SER A 1 427 ? -17.410 -9.203 7.158 1.00 94.31 427 SER A N 1
ATOM 3230 C CA . SER A 1 427 ? -18.464 -10.134 7.588 1.00 94.31 427 SER A CA 1
ATOM 3231 C C . SER A 1 427 ? -19.708 -9.398 8.075 1.00 94.31 427 SER A C 1
ATOM 3233 O O . SER A 1 427 ? -20.819 -9.733 7.680 1.00 94.31 427 SER A O 1
ATOM 3235 N N . HIS A 1 428 ? -19.530 -8.386 8.929 1.00 97.75 428 HIS A N 1
ATOM 3236 C CA . HIS A 1 428 ? -20.637 -7.621 9.499 1.00 97.75 428 HIS A CA 1
ATOM 3237 C C . HIS A 1 428 ? -20.245 -6.160 9.710 1.00 97.75 428 HIS A C 1
ATOM 3239 O O . HIS A 1 428 ? -19.117 -5.862 10.106 1.00 97.75 428 HIS A O 1
ATOM 3245 N N . VAL A 1 429 ? -21.212 -5.260 9.522 1.00 97.88 429 VAL A N 1
ATOM 3246 C CA . VAL A 1 429 ? -21.116 -3.861 9.949 1.00 97.88 429 VAL A CA 1
ATOM 3247 C C . VAL A 1 429 ? -22.056 -3.660 11.133 1.00 97.88 429 VAL A C 1
ATOM 3249 O O . VAL A 1 429 ? -23.277 -3.685 10.978 1.00 97.88 429 VAL A O 1
ATOM 3252 N N . HIS A 1 430 ? -21.496 -3.463 12.324 1.00 98.31 430 HIS A N 1
ATOM 3253 C CA . HIS A 1 430 ? -22.272 -3.174 13.526 1.00 98.31 430 HIS A CA 1
ATOM 3254 C C . HIS A 1 430 ? -22.247 -1.676 13.800 1.00 98.31 430 HIS A C 1
ATOM 3256 O O . HIS A 1 430 ? -21.202 -1.120 14.122 1.00 98.31 430 HIS A O 1
ATOM 3262 N N . PHE A 1 431 ? -23.405 -1.031 13.716 1.00 98.50 431 PHE A N 1
ATOM 3263 C CA . PHE A 1 431 ? -23.553 0.380 14.047 1.00 98.50 431 PHE A CA 1
ATOM 3264 C C . PHE A 1 431 ? -24.558 0.513 15.187 1.00 98.50 431 PHE A C 1
ATOM 3266 O O . PHE A 1 431 ? -25.750 0.321 14.950 1.00 98.50 431 PHE A O 1
ATOM 3273 N N . TRP A 1 432 ? -24.079 0.815 16.397 1.00 98.25 432 TRP A N 1
ATOM 3274 C CA . TRP A 1 432 ? -24.935 0.964 17.578 1.00 98.25 432 TRP A CA 1
ATOM 3275 C C . TRP A 1 432 ? -25.324 2.417 17.844 1.00 98.25 432 TRP A C 1
ATOM 3277 O O . TRP A 1 432 ? -24.482 3.314 17.767 1.00 98.25 432 TRP A O 1
ATOM 3287 N N . ASP A 1 433 ? -26.600 2.620 18.163 1.00 97.69 433 ASP A N 1
ATOM 3288 C CA . ASP A 1 433 ? -27.106 3.832 18.805 1.00 97.69 433 ASP A CA 1
ATOM 3289 C C . ASP A 1 433 ? -27.128 3.709 20.340 1.00 97.69 433 ASP A C 1
ATOM 3291 O O . ASP A 1 433 ? -26.762 2.668 20.892 1.00 97.69 433 ASP A O 1
ATOM 3295 N N . ASP A 1 434 ? -27.524 4.777 21.041 1.00 97.25 434 ASP A N 1
ATOM 3296 C CA . ASP A 1 434 ? -27.557 4.801 22.511 1.00 97.25 434 ASP A CA 1
ATOM 3297 C C . ASP A 1 434 ? -28.450 3.681 23.090 1.00 97.25 434 ASP A C 1
ATOM 3299 O O . ASP A 1 434 ? -28.056 3.032 24.062 1.00 97.25 434 ASP A O 1
ATOM 3303 N N . ASP A 1 435 ? -29.609 3.407 22.484 1.00 97.81 435 ASP A N 1
ATOM 3304 C CA . ASP A 1 435 ? -30.551 2.384 22.959 1.00 97.81 435 ASP A CA 1
ATOM 3305 C C . ASP A 1 435 ? -29.972 0.976 22.798 1.00 97.81 435 ASP A C 1
ATOM 3307 O O . ASP A 1 435 ? -30.043 0.144 23.713 1.00 97.81 435 ASP A O 1
ATOM 3311 N N . GLN A 1 436 ? -29.330 0.716 21.658 1.00 98.25 436 GLN A N 1
ATOM 3312 C CA . GLN A 1 436 ? -28.605 -0.526 21.424 1.00 98.25 436 GLN A CA 1
ATOM 3313 C C . GLN A 1 436 ? -27.435 -0.680 22.400 1.00 98.25 436 GLN A C 1
ATOM 3315 O O . GLN A 1 436 ? -27.293 -1.749 22.993 1.00 98.25 436 GLN A O 1
ATOM 3320 N N . CYS A 1 437 ? -26.646 0.376 22.643 1.00 98.44 437 CYS A N 1
ATOM 3321 C CA . CYS A 1 437 ? -25.569 0.350 23.636 1.00 98.44 437 CYS A CA 1
ATOM 3322 C C . CYS A 1 437 ? -26.105 -0.013 25.033 1.00 98.44 437 CYS A C 1
ATOM 3324 O O . CYS A 1 437 ? -25.539 -0.880 25.696 1.00 98.44 437 CYS A O 1
ATOM 3326 N N . ILE A 1 438 ? -27.206 0.605 25.478 1.00 98.50 438 ILE A N 1
ATOM 3327 C CA . ILE A 1 438 ? -27.827 0.331 26.786 1.00 98.50 438 ILE A CA 1
ATOM 3328 C C . ILE A 1 438 ? -28.277 -1.129 26.877 1.00 98.50 438 ILE A C 1
ATOM 3330 O O . ILE A 1 438 ? -27.929 -1.821 27.835 1.00 98.50 438 ILE A O 1
ATOM 3334 N N . SER A 1 439 ? -29.026 -1.604 25.879 1.00 98.38 439 SER A N 1
ATOM 3335 C CA . SER A 1 439 ? -29.532 -2.980 25.836 1.00 98.38 439 SER A CA 1
ATOM 3336 C C . SER A 1 439 ? -28.397 -4.003 25.914 1.00 98.38 439 SER A C 1
ATOM 3338 O O . SER A 1 439 ? -28.470 -4.979 26.661 1.00 98.38 439 SER A O 1
ATOM 3340 N N . GLU A 1 440 ? -27.308 -3.747 25.194 1.00 98.38 440 GLU A N 1
ATOM 3341 C CA . GLU A 1 440 ? -26.167 -4.651 25.098 1.00 98.38 440 GLU A CA 1
ATOM 3342 C C . GLU A 1 440 ? -25.270 -4.615 26.339 1.00 98.38 440 GLU A C 1
ATOM 3344 O O . GLU A 1 440 ? -24.770 -5.657 26.767 1.00 98.38 440 GLU A O 1
ATOM 3349 N N . LEU A 1 441 ? -25.120 -3.454 26.985 1.00 98.56 441 LEU A N 1
ATOM 3350 C CA . LEU A 1 441 ? -24.424 -3.344 28.270 1.00 98.56 441 LEU A CA 1
ATOM 3351 C C . LEU A 1 441 ? -25.109 -4.185 29.352 1.00 98.56 441 LEU A C 1
ATOM 3353 O O . LEU A 1 441 ? -24.417 -4.896 30.083 1.00 98.56 441 LEU A O 1
ATOM 3357 N N . LYS A 1 442 ? -26.449 -4.206 29.400 1.00 98.62 442 LYS A N 1
ATOM 3358 C CA . LYS A 1 442 ? -27.208 -5.047 30.348 1.00 98.62 442 LYS A CA 1
ATOM 3359 C C . LYS A 1 442 ? -26.908 -6.538 30.200 1.00 98.62 442 LYS A C 1
ATOM 3361 O O . LYS A 1 442 ? -26.929 -7.279 31.183 1.00 98.62 442 LYS A O 1
ATOM 3366 N N . GLN A 1 443 ? -26.556 -6.987 28.994 1.00 98.31 443 GLN A N 1
ATOM 3367 C CA . GLN A 1 443 ? -26.197 -8.386 28.745 1.00 98.31 443 GLN A CA 1
ATOM 3368 C C . GLN A 1 443 ? -24.824 -8.769 29.323 1.00 98.31 443 GLN A C 1
ATOM 3370 O O . GLN A 1 443 ? -24.520 -9.955 29.467 1.00 98.31 443 GLN A O 1
ATOM 3375 N N . LEU A 1 444 ? -23.988 -7.800 29.707 1.00 98.00 444 LEU A N 1
ATOM 3376 C CA . LEU A 1 444 ? -22.640 -8.026 30.229 1.00 98.00 444 LEU A CA 1
ATOM 3377 C C . LEU A 1 444 ? -22.624 -8.309 31.742 1.00 98.00 444 LEU A C 1
ATOM 3379 O O . LEU A 1 444 ? -21.930 -7.644 32.515 1.00 98.00 444 LEU A O 1
ATOM 3383 N N . LYS A 1 445 ? -23.369 -9.332 32.176 1.00 98.12 445 LYS A N 1
ATOM 3384 C CA . LYS A 1 445 ? -23.566 -9.681 33.599 1.00 98.12 445 LYS A CA 1
ATOM 3385 C C . LYS A 1 445 ? -22.255 -9.827 34.383 1.00 98.12 445 LYS A C 1
ATOM 3387 O O . LYS A 1 445 ? -22.164 -9.363 35.514 1.00 98.12 445 LYS A O 1
ATOM 3392 N N . GLN A 1 446 ? -21.209 -10.387 33.772 1.00 97.94 446 GLN A N 1
ATOM 3393 C CA . GLN A 1 446 ? -19.888 -10.572 34.390 1.00 97.94 446 GLN A CA 1
ATOM 3394 C C . GLN A 1 446 ? -19.137 -9.267 34.718 1.00 97.94 446 GLN A C 1
ATOM 3396 O O . GLN A 1 446 ? -18.096 -9.311 35.376 1.00 97.94 446 GLN A O 1
ATOM 3401 N N . PHE A 1 447 ? -19.628 -8.120 34.244 1.00 97.88 447 PHE A N 1
ATOM 3402 C CA . PHE A 1 447 ? -19.060 -6.799 34.512 1.00 97.88 447 PHE A CA 1
ATOM 3403 C C . PHE A 1 447 ? -20.018 -5.876 35.286 1.00 97.88 447 PHE A C 1
ATOM 3405 O O . PHE A 1 447 ? -19.712 -4.695 35.426 1.00 97.88 447 PHE A O 1
ATOM 3412 N N . GLY A 1 448 ? -21.144 -6.395 35.798 1.00 97.81 448 GLY A N 1
ATOM 3413 C CA . GLY A 1 448 ? -22.206 -5.567 36.387 1.00 97.81 448 GLY A CA 1
ATOM 3414 C C . GLY A 1 448 ? -22.974 -4.801 35.310 1.00 97.81 448 GLY A C 1
ATOM 3415 O O . GLY A 1 448 ? -22.961 -3.574 35.276 1.00 97.81 448 GLY A O 1
ATOM 3416 N N . GLY A 1 449 ? -23.550 -5.535 34.352 1.00 97.69 449 GLY A N 1
ATOM 3417 C CA . GLY A 1 449 ? -24.147 -4.970 33.138 1.00 97.69 449 GLY A CA 1
ATOM 3418 C C . GLY A 1 449 ? -25.248 -3.935 33.388 1.00 97.69 449 GLY A C 1
ATOM 3419 O O . GLY A 1 449 ? -25.303 -2.935 32.674 1.00 97.69 449 GLY A O 1
ATOM 3420 N N . GLU A 1 450 ? -26.078 -4.130 34.417 1.00 98.19 450 GLU A N 1
ATOM 3421 C CA . GLU A 1 450 ? -27.099 -3.146 34.806 1.00 98.19 450 GLU A CA 1
ATOM 3422 C C . GLU A 1 450 ? -26.445 -1.846 35.288 1.00 98.19 450 GLU A C 1
ATOM 3424 O O . GLU A 1 450 ? -26.779 -0.773 34.791 1.00 98.19 450 GLU A O 1
ATOM 3429 N N . GLU A 1 451 ? -25.425 -1.917 36.150 1.00 97.75 451 GLU A N 1
ATOM 3430 C CA . GLU A 1 451 ? -24.739 -0.709 36.625 1.00 97.75 451 GLU A CA 1
ATOM 3431 C C . GLU A 1 451 ? -23.939 -0.009 35.520 1.00 97.75 451 GLU A C 1
ATOM 3433 O O . GLU A 1 451 ? -23.792 1.215 35.539 1.00 97.75 451 GLU A O 1
ATOM 3438 N N . LEU A 1 452 ? -23.419 -0.757 34.540 1.00 98.38 452 LEU A N 1
ATOM 3439 C CA . LEU A 1 452 ? -22.800 -0.168 33.352 1.00 98.38 452 LEU A CA 1
ATOM 3440 C C . LEU A 1 452 ? -23.830 0.572 32.493 1.00 98.38 452 LEU A C 1
ATOM 3442 O O . LEU A 1 452 ? -23.528 1.662 32.009 1.00 98.38 452 LEU A O 1
ATOM 3446 N N . ALA A 1 453 ? -25.028 0.012 32.314 1.00 98.38 453 ALA A N 1
ATOM 3447 C CA . ALA A 1 453 ? -26.107 0.631 31.549 1.00 98.38 453 ALA A CA 1
ATOM 3448 C C . ALA A 1 453 ? -26.666 1.887 32.247 1.00 98.38 453 ALA A C 1
ATOM 3450 O O . ALA A 1 453 ? -26.793 2.937 31.615 1.00 98.38 453 ALA A O 1
ATOM 3451 N N . GLU A 1 454 ? -26.914 1.828 33.557 1.00 97.62 454 GLU A N 1
ATOM 3452 C CA . GLU A 1 454 ? -27.290 2.999 34.365 1.00 97.62 454 GLU A CA 1
ATOM 3453 C C . GLU A 1 454 ? -26.185 4.065 34.341 1.00 97.62 454 GLU A C 1
ATOM 3455 O O . GLU A 1 454 ? -26.427 5.259 34.133 1.00 97.62 454 GLU A O 1
ATOM 3460 N N . GLY A 1 455 ? -24.934 3.624 34.494 1.00 96.75 455 GLY A N 1
ATOM 3461 C CA . GLY A 1 455 ? -23.757 4.470 34.395 1.00 96.75 455 GLY A CA 1
ATOM 3462 C C . GLY A 1 455 ? -23.668 5.169 33.040 1.00 96.75 455 GLY A C 1
ATOM 3463 O O . GLY A 1 455 ? -23.463 6.381 33.013 1.00 96.75 455 GLY A O 1
ATOM 3464 N N . PHE A 1 456 ? -23.903 4.450 31.939 1.00 97.44 456 PHE A N 1
ATOM 3465 C CA . PHE A 1 456 ? -23.955 4.994 30.581 1.00 97.44 456 PHE A CA 1
ATOM 3466 C C . PHE A 1 456 ? -24.999 6.107 30.447 1.00 97.44 456 PHE A C 1
ATOM 3468 O O . PHE A 1 456 ? -24.688 7.187 29.943 1.00 97.44 456 PHE A O 1
ATOM 3475 N N . GLN A 1 457 ? -26.218 5.883 30.943 1.00 97.31 457 GLN A N 1
ATOM 3476 C CA . GLN A 1 457 ? -27.288 6.885 30.915 1.00 97.31 457 GLN A CA 1
ATOM 3477 C C . GLN A 1 457 ? -26.945 8.124 31.752 1.00 97.31 457 GLN A C 1
ATOM 3479 O O . GLN A 1 457 ? -27.323 9.237 31.394 1.00 97.31 457 GLN A O 1
ATOM 3484 N N . SER A 1 458 ? -26.181 7.948 32.834 1.00 96.19 458 SER A N 1
ATOM 3485 C CA . SER A 1 458 ? -25.726 9.048 33.691 1.00 96.19 458 SER A CA 1
ATOM 3486 C C . SER A 1 458 ? -24.560 9.871 33.117 1.00 96.19 458 SER A C 1
ATOM 3488 O O . SER A 1 458 ? -24.181 10.883 33.713 1.00 96.19 458 SER A O 1
ATOM 3490 N N . LEU A 1 459 ? -23.932 9.444 32.012 1.00 95.94 459 LEU A N 1
ATOM 3491 C CA . LEU A 1 459 ? -22.835 10.185 31.378 1.00 95.94 459 LEU A CA 1
ATOM 3492 C C . LEU A 1 459 ? -23.371 11.409 30.636 1.00 95.94 459 LEU A C 1
ATOM 3494 O O . LEU A 1 459 ? -24.245 11.294 29.777 1.00 95.94 459 LEU A O 1
ATOM 3498 N N . ARG A 1 460 ? -22.803 12.581 30.937 1.00 94.75 460 ARG A N 1
ATOM 3499 C CA . ARG A 1 460 ? -23.238 13.850 30.333 1.00 94.75 460 ARG A CA 1
ATOM 3500 C C . ARG A 1 460 ? -22.711 14.014 28.914 1.00 94.75 460 ARG A C 1
ATOM 3502 O O . ARG A 1 460 ? -23.439 14.462 28.035 1.00 94.75 460 ARG A O 1
ATOM 3509 N N . HIS A 1 461 ? -21.446 13.662 28.686 1.00 94.38 461 HIS A N 1
ATOM 3510 C CA . HIS A 1 461 ? -20.809 13.854 27.384 1.00 94.38 461 HIS A CA 1
ATOM 3511 C C . HIS A 1 461 ? -20.860 12.580 26.531 1.00 94.38 461 HIS A C 1
ATOM 3513 O O . HIS A 1 461 ? -20.409 11.512 26.952 1.00 94.38 461 HIS A O 1
ATOM 3519 N N . GLY A 1 462 ? -21.314 12.722 25.281 1.00 95.00 462 GLY A N 1
ATOM 3520 C CA . GLY A 1 462 ? -21.429 11.616 24.321 1.00 95.00 462 GLY A CA 1
ATOM 3521 C C . GLY A 1 462 ? -20.114 10.874 24.047 1.00 95.00 462 GLY A C 1
ATOM 3522 O O . GLY A 1 462 ? -20.129 9.665 23.849 1.00 95.00 462 GLY A O 1
ATOM 3523 N N . LYS A 1 463 ? -18.959 11.548 24.132 1.00 94.31 463 LYS A N 1
ATOM 3524 C CA . LYS A 1 463 ? -17.647 10.892 23.976 1.00 94.31 463 LYS A CA 1
ATOM 3525 C C . LYS A 1 463 ? -17.409 9.779 25.005 1.00 94.31 463 LYS A C 1
ATOM 3527 O O . LYS A 1 463 ? -16.897 8.727 24.654 1.00 94.31 463 LYS A O 1
ATOM 3532 N N . TYR A 1 464 ? -17.855 9.961 26.250 1.00 95.81 464 TYR A N 1
ATOM 3533 C CA . TYR A 1 464 ? -17.688 8.942 27.290 1.00 95.81 464 TYR A CA 1
ATOM 3534 C C . TYR A 1 464 ? -18.696 7.803 27.145 1.00 95.81 464 TYR A C 1
ATOM 3536 O O . TYR A 1 464 ? -18.376 6.656 27.451 1.00 95.81 464 TYR A O 1
ATOM 3544 N N . LYS A 1 465 ? -19.905 8.106 26.654 1.00 97.88 465 LYS A N 1
ATOM 3545 C CA . LYS A 1 465 ? -20.865 7.079 26.233 1.00 97.88 465 LYS A CA 1
ATOM 3546 C C . LYS A 1 465 ? -20.242 6.196 25.150 1.00 97.88 465 LYS A C 1
ATOM 3548 O O . LYS A 1 465 ? -20.202 4.977 25.287 1.00 97.88 465 LYS A O 1
ATOM 3553 N N . SER A 1 466 ? -19.664 6.819 24.127 1.00 97.69 466 SER A N 1
ATOM 3554 C CA . SER A 1 466 ? -18.981 6.128 23.035 1.00 97.69 466 SER A CA 1
ATOM 3555 C C . SER A 1 466 ? -17.768 5.307 23.508 1.00 97.69 466 SER A C 1
ATOM 3557 O O . SER A 1 466 ? -17.600 4.173 23.055 1.00 97.69 466 SER A O 1
ATOM 3559 N N . ASP A 1 467 ? -16.961 5.816 24.452 1.00 98.00 467 ASP A N 1
ATOM 3560 C CA . ASP A 1 467 ? -15.860 5.067 25.090 1.00 98.00 467 ASP A CA 1
ATOM 3561 C C . ASP A 1 467 ? -16.354 3.762 25.738 1.00 98.00 467 ASP A C 1
ATOM 3563 O O . ASP A 1 467 ? -15.723 2.717 25.603 1.00 98.00 467 ASP A O 1
ATOM 3567 N N . LEU A 1 468 ? -17.494 3.785 26.432 1.00 98.31 468 LEU A N 1
ATOM 3568 C CA . LEU A 1 468 ? -18.046 2.582 27.055 1.00 98.31 468 LEU A CA 1
ATOM 3569 C C . LEU A 1 468 ? -18.695 1.644 26.024 1.00 98.31 468 LEU A C 1
ATOM 3571 O O . LEU A 1 468 ? -18.489 0.429 26.067 1.00 98.31 468 LEU A O 1
ATOM 3575 N N . CYS A 1 469 ? -19.446 2.199 25.071 1.00 98.62 469 CYS A N 1
ATOM 3576 C CA . CYS A 1 469 ? -20.158 1.413 24.070 1.00 98.62 469 CYS A CA 1
ATOM 3577 C C . CYS A 1 469 ? -19.208 0.650 23.133 1.00 98.62 469 CYS A C 1
ATOM 3579 O O . CYS A 1 469 ? -19.410 -0.544 22.895 1.00 98.62 469 CYS A O 1
ATOM 3581 N N . ARG A 1 470 ? -18.111 1.276 22.678 1.00 98.50 470 ARG A N 1
ATOM 3582 C CA . ARG A 1 470 ? -17.118 0.606 21.815 1.00 98.50 470 ARG A CA 1
ATOM 3583 C C . ARG A 1 470 ? -16.483 -0.607 22.495 1.00 98.50 470 ARG A C 1
ATOM 3585 O O . ARG A 1 470 ? -16.252 -1.630 21.852 1.00 98.50 470 ARG A O 1
ATOM 3592 N N . LEU A 1 471 ? -16.248 -0.532 23.810 1.00 98.69 471 LEU A N 1
ATOM 3593 C CA . LEU A 1 471 ? -15.717 -1.656 24.584 1.00 98.69 471 LEU A CA 1
ATOM 3594 C C . LEU A 1 471 ? -16.715 -2.818 24.640 1.00 98.69 471 LEU A C 1
ATOM 3596 O O . LEU A 1 471 ? -16.309 -3.972 24.515 1.00 98.69 471 LEU A O 1
ATOM 3600 N N . ALA A 1 472 ? -18.011 -2.529 24.781 1.00 98.69 472 ALA A N 1
ATOM 3601 C CA . ALA A 1 472 ? -19.057 -3.548 24.744 1.00 98.69 472 ALA A CA 1
ATOM 3602 C C . ALA A 1 472 ? -19.150 -4.227 23.364 1.00 98.69 472 ALA A C 1
ATOM 3604 O O . ALA A 1 472 ? -19.178 -5.458 23.294 1.00 98.69 472 ALA A O 1
ATOM 3605 N N . GLN A 1 473 ? -19.106 -3.448 22.274 1.00 98.69 473 GLN A N 1
ATOM 3606 C CA . GLN A 1 473 ? -19.096 -3.973 20.901 1.00 98.69 473 GLN A CA 1
ATOM 3607 C C . GLN A 1 473 ? -17.897 -4.900 20.659 1.00 98.69 473 GLN A C 1
ATOM 3609 O O . GLN A 1 473 ? -18.072 -6.042 20.231 1.00 98.69 473 GLN A O 1
ATOM 3614 N N . LEU A 1 474 ? -16.686 -4.437 20.988 1.00 98.75 474 LEU A N 1
ATOM 3615 C CA . LEU A 1 474 ? -15.451 -5.208 20.816 1.00 98.75 474 LEU A CA 1
ATOM 3616 C C . LEU A 1 474 ? -15.428 -6.465 21.689 1.00 98.75 474 LEU A C 1
ATOM 3618 O O . LEU A 1 474 ? -14.986 -7.517 21.236 1.00 98.75 474 LEU A O 1
ATOM 3622 N N . TRP A 1 475 ? -15.933 -6.395 22.925 1.00 98.69 475 TRP A N 1
ATOM 3623 C CA . TRP A 1 475 ? -16.031 -7.573 23.786 1.00 98.69 475 TRP A CA 1
ATOM 3624 C C . TRP A 1 475 ? -16.959 -8.635 23.188 1.00 98.69 475 TRP A C 1
ATOM 3626 O O . TRP A 1 475 ? -16.626 -9.822 23.214 1.00 98.69 475 TRP A O 1
ATOM 3636 N N . LYS A 1 476 ? -18.112 -8.218 22.651 1.00 98.44 476 LYS A N 1
ATOM 3637 C CA . LYS A 1 476 ? -19.134 -9.124 22.119 1.00 98.44 476 LYS A CA 1
ATOM 3638 C C . LYS A 1 476 ? -18.733 -9.728 20.774 1.00 98.44 476 LYS A C 1
ATOM 3640 O O . LYS A 1 476 ? -18.791 -10.946 20.623 1.00 98.44 476 LYS A O 1
ATOM 3645 N N . TYR A 1 477 ? -18.326 -8.895 19.821 1.00 98.50 477 TYR A N 1
ATOM 3646 C CA . TYR A 1 477 ? -18.149 -9.306 18.425 1.00 98.50 477 TYR A CA 1
ATOM 3647 C C . TYR A 1 477 ? -16.694 -9.400 17.980 1.00 98.50 477 TYR A C 1
ATOM 3649 O O . TYR A 1 477 ? -16.421 -10.013 16.948 1.00 98.50 477 TYR A O 1
ATOM 3657 N N . GLY A 1 478 ? -15.763 -8.776 18.707 1.00 98.62 478 GLY A N 1
ATOM 3658 C CA . GLY A 1 478 ? -14.462 -8.423 18.143 1.00 98.62 478 GLY A CA 1
ATOM 3659 C C . GLY A 1 478 ? -14.599 -7.577 16.870 1.00 98.62 478 GLY A C 1
ATOM 3660 O O . GLY A 1 478 ? -15.695 -7.179 16.477 1.00 98.62 478 GLY A O 1
ATOM 3661 N N . GLY A 1 479 ? -13.483 -7.325 16.200 1.00 98.44 479 GLY A N 1
ATOM 3662 C CA . GLY A 1 479 ? -13.442 -6.586 14.942 1.00 98.44 479 GLY A CA 1
ATOM 3663 C C . GLY A 1 479 ? -12.665 -5.289 15.040 1.00 98.44 479 GLY A C 1
ATOM 3664 O O . GLY A 1 479 ? -11.748 -5.186 15.851 1.00 98.44 479 GLY A O 1
ATOM 3665 N N . TYR A 1 480 ? -13.033 -4.333 14.192 1.00 98.56 480 TYR A N 1
ATOM 3666 C CA . TYR A 1 480 ? -12.359 -3.060 13.968 1.00 98.56 480 TYR A CA 1
ATOM 3667 C C . TYR A 1 480 ? -13.338 -1.930 14.258 1.00 98.56 480 TYR A C 1
ATOM 3669 O O . TYR A 1 480 ? -14.243 -1.658 13.472 1.00 98.56 480 TYR A O 1
ATOM 3677 N N . TYR A 1 481 ? -13.173 -1.302 15.411 1.00 98.75 481 TYR A N 1
ATOM 3678 C CA . TYR A 1 481 ? -13.916 -0.123 15.801 1.00 98.75 481 TYR A CA 1
ATOM 3679 C C . TYR A 1 481 ? -13.243 1.148 15.288 1.00 98.75 481 TYR A C 1
ATOM 3681 O O . TYR A 1 481 ? -12.038 1.339 15.480 1.00 98.75 481 TYR A O 1
ATOM 3689 N N . PHE A 1 482 ? -14.061 2.031 14.721 1.00 98.25 482 PHE A N 1
ATOM 3690 C CA . PHE A 1 482 ? -13.686 3.381 14.325 1.00 98.25 482 PHE A CA 1
ATOM 3691 C C . PHE A 1 482 ? -14.690 4.379 14.909 1.00 98.25 482 PHE A C 1
ATOM 3693 O O . PHE A 1 482 ? -15.904 4.172 14.817 1.00 98.25 482 PHE A O 1
ATOM 3700 N N . ASP A 1 483 ? -14.202 5.492 15.460 1.00 97.62 483 ASP A N 1
ATOM 3701 C CA . ASP A 1 483 ? -15.054 6.669 15.604 1.00 97.62 483 ASP A CA 1
ATOM 3702 C C . ASP A 1 483 ? -15.500 7.111 14.202 1.00 97.62 483 ASP A C 1
ATOM 3704 O O . ASP A 1 483 ? -14.772 7.002 13.213 1.00 97.62 483 ASP A O 1
ATOM 3708 N N . THR A 1 484 ? -16.726 7.611 14.103 1.00 96.69 484 THR A N 1
ATOM 3709 C CA . THR A 1 484 ? -17.353 8.005 12.830 1.00 96.69 484 THR A CA 1
ATOM 3710 C C . THR A 1 484 ? -16.623 9.132 12.091 1.00 96.69 484 THR A C 1
ATOM 3712 O O . THR A 1 484 ? -16.905 9.385 10.921 1.00 96.69 484 THR A O 1
ATOM 3715 N N . ASP A 1 485 ? -15.705 9.819 12.769 1.00 93.69 485 ASP A N 1
ATOM 3716 C CA . ASP A 1 485 ? -14.861 10.895 12.260 1.00 93.69 485 ASP A CA 1
ATOM 3717 C C . ASP A 1 485 ? -13.384 10.481 12.081 1.00 93.69 485 ASP A C 1
ATOM 3719 O O . ASP A 1 485 ? -12.532 11.345 11.885 1.00 93.69 485 ASP A O 1
ATOM 3723 N N . ILE A 1 486 ? -13.059 9.186 12.118 1.00 94.38 486 ILE A N 1
ATOM 3724 C CA . ILE A 1 486 ? -11.733 8.662 11.753 1.00 94.38 486 ILE A CA 1
ATOM 3725 C C . ILE A 1 486 ? -11.709 8.362 10.264 1.00 94.38 486 ILE A C 1
ATOM 3727 O O . ILE A 1 486 ? -12.558 7.610 9.796 1.00 94.38 486 ILE A O 1
ATOM 3731 N N . LEU A 1 487 ? -10.725 8.887 9.533 1.00 93.44 487 LEU A N 1
ATOM 3732 C CA . LEU A 1 487 ? -10.552 8.592 8.109 1.00 93.44 487 LEU A CA 1
ATOM 3733 C C . LEU A 1 487 ? -9.420 7.590 7.905 1.00 93.44 487 LEU A C 1
ATOM 3735 O O . LEU A 1 487 ? -8.256 7.997 7.843 1.00 93.44 487 LEU A O 1
ATOM 3739 N N . PRO A 1 488 ? -9.718 6.288 7.793 1.00 93.75 488 PRO A N 1
ATOM 3740 C CA . PRO A 1 488 ? -8.741 5.334 7.304 1.00 93.75 488 PRO A CA 1
ATOM 3741 C C . PRO A 1 488 ? -8.381 5.644 5.849 1.00 93.75 488 PRO A C 1
ATOM 3743 O O . PRO A 1 488 ? -9.237 5.969 5.026 1.00 93.75 488 PRO A O 1
ATOM 3746 N N . VAL A 1 489 ? -7.090 5.546 5.544 1.00 91.56 489 VAL A N 1
ATOM 3747 C CA . VAL A 1 489 ? -6.559 5.690 4.179 1.00 91.56 489 VAL A CA 1
ATOM 3748 C C . VAL A 1 489 ? -6.438 4.317 3.519 1.00 91.56 489 VAL A C 1
ATOM 3750 O O . VAL A 1 489 ? -6.552 4.195 2.303 1.00 91.56 489 VAL A O 1
ATOM 3753 N N . LYS A 1 490 ? -6.236 3.273 4.328 1.00 90.81 490 LYS A N 1
ATOM 3754 C CA . LYS A 1 490 ? -6.065 1.888 3.886 1.00 90.81 490 LYS A CA 1
ATOM 3755 C C . LYS A 1 490 ? -6.824 0.928 4.802 1.00 90.81 490 LYS A C 1
ATOM 3757 O O . LYS A 1 490 ? -7.234 1.297 5.906 1.00 90.81 490 LYS A O 1
ATOM 3762 N N . SER A 1 491 ? -7.012 -0.313 4.354 1.00 94.38 491 SER A N 1
ATOM 3763 C CA . SER A 1 491 ? -7.603 -1.351 5.197 1.00 94.38 491 SER A CA 1
ATOM 3764 C C . SER A 1 491 ? -6.656 -1.695 6.337 1.00 94.38 491 SER A C 1
ATOM 3766 O O . SER A 1 491 ? -5.531 -2.135 6.116 1.00 94.38 491 SER A O 1
ATOM 3768 N N . MET A 1 492 ? -7.122 -1.577 7.580 1.00 95.00 492 MET A N 1
ATOM 3769 C CA . MET A 1 492 ? -6.290 -1.916 8.739 1.00 95.00 492 MET A CA 1
ATOM 3770 C C . MET A 1 492 ? -5.910 -3.397 8.786 1.00 95.00 492 MET A C 1
ATOM 3772 O O . MET A 1 492 ? -4.977 -3.758 9.492 1.00 95.00 492 MET A O 1
ATOM 3776 N N . ARG A 1 493 ? -6.598 -4.264 8.032 1.00 94.12 493 ARG A N 1
ATOM 3777 C CA . ARG A 1 493 ? -6.240 -5.683 7.913 1.00 94.12 493 ARG A CA 1
ATOM 3778 C C . ARG A 1 493 ? -4.865 -5.873 7.281 1.00 94.12 493 ARG A C 1
ATOM 3780 O O . ARG A 1 493 ? -4.129 -6.742 7.727 1.00 94.12 493 ARG A O 1
ATOM 3787 N N . ASP A 1 494 ? -4.501 -5.028 6.326 1.00 92.25 494 ASP A N 1
ATOM 3788 C CA . ASP A 1 494 ? -3.243 -5.155 5.584 1.00 92.25 494 ASP A CA 1
ATOM 3789 C C . ASP A 1 494 ? -2.023 -4.805 6.454 1.00 92.25 494 ASP A C 1
ATOM 3791 O O . ASP A 1 494 ? -0.895 -5.187 6.150 1.00 92.25 494 ASP A O 1
ATOM 3795 N N . TYR A 1 495 ? -2.265 -4.122 7.577 1.00 93.25 495 TYR A N 1
ATOM 3796 C CA . TYR A 1 495 ? -1.245 -3.608 8.486 1.00 93.25 495 TYR A CA 1
ATOM 3797 C C . TYR A 1 495 ? -1.139 -4.379 9.798 1.00 93.25 495 TYR A C 1
ATOM 3799 O O . TYR A 1 495 ? -0.286 -4.041 10.612 1.00 93.25 495 TYR A O 1
ATOM 3807 N N . LEU A 1 496 ? -1.975 -5.391 10.042 1.00 93.56 496 LEU A N 1
ATOM 3808 C CA . LEU A 1 496 ? -1.908 -6.179 11.273 1.00 93.56 496 LEU A CA 1
ATOM 3809 C C . LEU A 1 496 ? -1.233 -7.525 11.050 1.00 93.56 496 LEU A C 1
ATOM 3811 O O . LEU A 1 496 ? -1.512 -8.221 10.074 1.00 93.56 496 LEU A O 1
ATOM 3815 N N . ASP A 1 497 ? -0.413 -7.934 12.014 1.00 91.94 497 ASP A N 1
ATOM 3816 C CA . ASP A 1 497 ? 0.099 -9.299 12.021 1.00 91.94 497 ASP A CA 1
ATOM 3817 C C . ASP A 1 497 ? -1.034 -10.330 12.192 1.00 91.94 497 ASP A C 1
ATOM 3819 O O . ASP A 1 497 ? -1.999 -10.084 12.930 1.00 91.94 497 ASP A O 1
ATOM 3823 N N . PRO A 1 498 ? -0.925 -11.526 11.575 1.00 92.31 498 PRO A N 1
ATOM 3824 C CA . PRO A 1 498 ? -1.974 -12.544 11.641 1.00 92.31 498 PRO A CA 1
ATOM 3825 C C . PRO A 1 498 ? -2.357 -12.970 13.064 1.00 92.31 498 PRO A C 1
ATOM 3827 O O . PRO A 1 498 ? -3.513 -13.299 13.337 1.00 92.31 498 PRO A O 1
ATOM 3830 N N . ASP A 1 499 ? -1.396 -12.968 13.985 1.00 93.31 499 ASP A N 1
ATOM 3831 C CA . ASP A 1 499 ? -1.570 -13.382 15.372 1.00 93.31 499 ASP A CA 1
ATOM 3832 C C . ASP A 1 499 ? -1.944 -12.240 16.325 1.00 93.31 499 ASP A C 1
ATOM 3834 O O . ASP A 1 499 ? -2.195 -12.523 17.502 1.00 93.31 499 ASP A O 1
ATOM 3838 N N . THR A 1 500 ? -2.046 -11.000 15.829 1.00 94.44 500 THR A N 1
ATOM 3839 C CA . THR A 1 500 ? -2.511 -9.838 16.593 1.00 94.44 500 THR A CA 1
ATOM 3840 C C . THR A 1 500 ? -3.909 -10.095 17.149 1.00 94.44 500 THR A C 1
ATOM 3842 O O . THR A 1 500 ? -4.842 -10.446 16.426 1.00 94.44 500 THR A O 1
ATOM 3845 N N . THR A 1 501 ? -4.065 -9.925 18.461 1.00 96.50 501 THR A N 1
ATOM 3846 C CA . THR A 1 501 ? -5.344 -10.093 19.165 1.00 96.50 501 THR A CA 1
ATOM 3847 C C . THR A 1 501 ? -5.945 -8.772 19.623 1.00 96.50 501 THR A C 1
ATOM 3849 O O . THR A 1 501 ? -7.143 -8.717 19.902 1.00 96.50 501 THR A O 1
ATOM 3852 N N . PHE A 1 502 ? -5.139 -7.712 19.677 1.00 96.88 502 PHE A N 1
ATOM 3853 C CA . PHE A 1 502 ? -5.578 -6.347 19.937 1.00 96.88 502 PHE A CA 1
ATOM 3854 C C . PHE A 1 502 ? -4.698 -5.347 19.181 1.00 96.88 502 PHE A C 1
ATOM 3856 O O . PHE A 1 502 ? -3.479 -5.491 19.150 1.00 96.88 502 PHE A O 1
ATOM 3863 N N . ALA A 1 503 ? -5.297 -4.302 18.620 1.00 96.81 503 ALA A N 1
ATOM 3864 C CA . ALA A 1 503 ? -4.564 -3.186 18.047 1.00 96.81 503 ALA A CA 1
ATOM 3865 C C . ALA A 1 503 ? -5.197 -1.842 18.399 1.00 96.81 503 ALA A C 1
ATOM 3867 O O . ALA A 1 503 ? -6.404 -1.739 18.616 1.00 96.81 503 ALA A O 1
ATOM 3868 N N . SER A 1 504 ? -4.369 -0.808 18.481 1.00 96.69 504 SER A N 1
ATOM 3869 C CA . SER A 1 504 ? -4.806 0.569 18.717 1.00 96.69 504 SER A CA 1
ATOM 3870 C C . SER A 1 504 ? -3.703 1.536 18.286 1.00 96.69 504 SER A C 1
ATOM 3872 O O . SER A 1 504 ? -2.732 1.131 17.651 1.00 96.69 504 SER A O 1
ATOM 3874 N N . VAL A 1 505 ? -3.835 2.814 18.619 1.00 94.75 505 VAL A N 1
ATOM 3875 C CA . VAL A 1 505 ? -2.825 3.829 18.338 1.00 94.75 505 VAL A CA 1
ATOM 3876 C C . VAL A 1 505 ? -2.262 4.344 19.657 1.00 94.75 505 VAL A C 1
ATOM 3878 O O . VAL A 1 505 ? -2.983 4.617 20.620 1.00 94.75 505 VAL A O 1
ATOM 3881 N N . ARG A 1 506 ? -0.944 4.474 19.725 1.00 91.38 506 ARG A N 1
ATOM 3882 C CA . ARG A 1 506 ? -0.270 5.185 20.799 1.00 91.38 506 ARG A CA 1
ATOM 3883 C C . ARG A 1 506 ? -0.407 6.679 20.544 1.00 91.38 506 ARG A C 1
ATOM 3885 O O . ARG A 1 506 ? 0.031 7.176 19.506 1.00 91.38 506 ARG A O 1
ATOM 3892 N N . GLY A 1 507 ? -0.987 7.381 21.515 1.00 88.00 507 GLY A N 1
ATOM 3893 C CA . GLY A 1 507 ? -1.122 8.828 21.432 1.00 88.00 507 GLY A CA 1
ATOM 3894 C C . GLY A 1 507 ? 0.241 9.513 21.331 1.00 88.00 507 GLY A C 1
ATOM 3895 O O . GLY A 1 507 ? 1.249 8.999 21.833 1.00 88.00 507 GLY A O 1
ATOM 3896 N N . MET A 1 508 ? 0.277 10.687 20.707 1.00 83.38 508 MET A N 1
ATOM 3897 C CA . MET A 1 508 ? 1.507 11.483 20.587 1.00 83.38 508 MET A CA 1
ATOM 3898 C C . MET A 1 508 ? 2.083 11.872 21.962 1.00 83.38 508 MET A C 1
ATOM 3900 O O . MET A 1 508 ? 3.295 12.000 22.134 1.00 83.38 508 MET A O 1
ATOM 3904 N N . TYR A 1 509 ? 1.222 12.019 22.970 1.00 77.19 509 TYR A N 1
ATOM 3905 C CA . TYR A 1 509 ? 1.620 12.316 24.341 1.00 77.19 509 TYR A CA 1
ATOM 3906 C C . TYR A 1 509 ? 1.791 11.022 25.148 1.00 77.19 509 TYR A C 1
ATOM 3908 O O . TYR A 1 509 ? 0.911 10.161 25.202 1.00 77.19 509 TYR A O 1
ATOM 3916 N N . SER A 1 510 ? 2.960 10.860 25.781 1.00 60.16 510 SER A N 1
ATOM 3917 C CA . SER A 1 510 ? 3.321 9.626 26.480 1.00 60.16 510 SER A CA 1
ATOM 3918 C C . SER A 1 510 ? 2.330 9.328 27.614 1.00 60.16 510 SER A C 1
ATOM 3920 O O . SER A 1 510 ? 2.226 10.143 28.533 1.00 60.16 510 SER A O 1
ATOM 3922 N N . LYS A 1 511 ? 1.713 8.132 27.584 1.00 77.25 511 LYS A N 1
ATOM 3923 C CA . LYS A 1 511 ? 0.801 7.511 28.584 1.00 77.25 511 LYS A CA 1
ATOM 3924 C C . LYS A 1 511 ? -0.695 7.481 28.226 1.00 77.25 511 LYS A C 1
ATOM 3926 O O . LYS A 1 511 ? -1.507 7.219 29.112 1.00 77.25 511 LYS A O 1
ATOM 3931 N N . GLU A 1 512 ? -1.068 7.667 26.963 1.00 86.12 512 GLU A N 1
ATOM 3932 C CA . GLU A 1 512 ? -2.454 7.479 26.512 1.00 86.12 512 GLU A CA 1
ATOM 3933 C C . GLU A 1 512 ? -2.531 6.507 25.322 1.00 86.12 512 GLU A C 1
ATOM 3935 O O . GLU A 1 512 ? -1.653 6.484 24.456 1.00 86.12 512 GLU A O 1
ATOM 3940 N N . ILE A 1 513 ? -3.577 5.671 25.310 1.00 92.50 513 ILE A N 1
ATOM 3941 C CA . ILE A 1 513 ? -3.942 4.825 24.166 1.00 92.50 513 ILE A CA 1
ATOM 3942 C C . ILE A 1 513 ? -5.136 5.480 23.488 1.00 92.50 513 ILE A C 1
ATOM 3944 O O . ILE A 1 513 ? -6.186 5.658 24.109 1.00 92.50 513 ILE A O 1
ATOM 3948 N N . PHE A 1 514 ? -4.961 5.858 22.232 1.00 92.69 514 PHE A N 1
ATOM 3949 C CA . PHE A 1 514 ? -5.973 6.528 21.437 1.00 92.69 514 PHE A CA 1
ATOM 3950 C C . PHE A 1 514 ? -7.087 5.543 21.080 1.00 92.69 514 PHE A C 1
ATOM 3952 O O . PHE A 1 514 ? -6.880 4.585 20.344 1.00 92.69 514 PHE A O 1
ATOM 3959 N N . GLN A 1 515 ? -8.280 5.764 21.627 1.00 95.00 515 GLN A N 1
ATOM 3960 C CA . GLN A 1 515 ? -9.380 4.806 21.507 1.00 95.00 515 GLN A CA 1
ATOM 3961 C C . GLN A 1 515 ? -10.274 5.011 20.288 1.00 95.00 515 GLN A C 1
ATOM 3963 O O . GLN A 1 515 ? -11.174 4.199 20.076 1.00 95.00 515 GLN A O 1
ATOM 3968 N N . ALA A 1 516 ? -10.084 6.079 19.510 1.00 95.56 516 ALA A N 1
ATOM 3969 C CA . ALA A 1 516 ? -10.920 6.320 18.333 1.00 95.56 516 ALA A CA 1
ATOM 3970 C C . ALA A 1 516 ? -10.706 5.259 17.243 1.00 95.56 516 ALA A C 1
ATOM 3972 O O . ALA A 1 516 ? -11.583 5.047 16.417 1.00 95.56 516 ALA A O 1
ATOM 3973 N N . PHE A 1 517 ? -9.583 4.538 17.298 1.00 97.69 517 PHE A N 1
ATOM 3974 C CA . PHE A 1 517 ? -9.398 3.268 16.611 1.00 97.69 517 PHE A CA 1
ATOM 3975 C C . PHE A 1 517 ? -9.026 2.170 17.612 1.00 97.69 517 PHE A C 1
ATOM 3977 O O . PHE A 1 517 ? -8.085 2.307 18.404 1.00 97.69 517 PHE A O 1
ATOM 3984 N N . LEU A 1 518 ? -9.758 1.060 17.552 1.00 98.38 518 LEU A N 1
ATOM 3985 C CA . LEU A 1 518 ? -9.493 -0.146 18.329 1.00 98.38 518 LEU A CA 1
ATOM 3986 C C . LEU A 1 518 ? -9.798 -1.367 17.471 1.00 98.38 518 LEU A C 1
ATOM 3988 O O . LEU A 1 518 ? -10.867 -1.450 16.878 1.00 98.38 518 LEU A O 1
ATOM 3992 N N . ALA A 1 519 ? -8.917 -2.356 17.470 1.00 98.38 519 ALA A N 1
ATOM 3993 C CA . ALA A 1 519 ? -9.207 -3.667 16.916 1.00 98.38 519 ALA A CA 1
ATOM 3994 C C . ALA A 1 519 ? -9.005 -4.735 17.990 1.00 98.38 519 ALA A C 1
ATOM 3996 O O . ALA A 1 519 ? -8.065 -4.639 18.777 1.00 98.38 519 ALA A O 1
ATOM 3997 N N . ALA A 1 520 ? -9.873 -5.741 18.063 1.00 98.44 520 ALA A N 1
ATOM 3998 C CA . ALA A 1 520 ? -9.733 -6.805 19.054 1.00 98.44 520 ALA A CA 1
ATOM 3999 C C . ALA A 1 520 ? -10.398 -8.113 18.626 1.00 98.44 520 ALA A C 1
ATOM 4001 O O . ALA A 1 520 ? -11.404 -8.123 17.920 1.00 98.44 520 ALA A O 1
ATOM 4002 N N . THR A 1 521 ? -9.887 -9.235 19.121 1.00 98.25 521 THR A N 1
ATOM 4003 C CA . THR A 1 521 ? -10.622 -10.504 19.117 1.00 98.25 521 THR A CA 1
ATOM 4004 C C . THR A 1 521 ? -11.854 -10.434 20.038 1.00 98.25 521 THR A C 1
ATOM 4006 O O . THR A 1 521 ? -11.868 -9.662 21.003 1.00 98.25 521 THR A O 1
ATOM 4009 N N . PRO A 1 522 ? -12.903 -11.241 19.796 1.00 98.44 522 PRO A N 1
ATOM 4010 C CA . PRO A 1 522 ? -14.017 -11.358 20.735 1.00 98.44 522 PRO A CA 1
ATOM 4011 C C . PRO A 1 522 ? -13.529 -11.788 22.123 1.00 98.44 522 PRO A C 1
ATOM 4013 O O . PRO A 1 522 ? -12.619 -12.612 22.239 1.00 98.44 522 PRO A O 1
ATOM 4016 N N . LYS A 1 523 ? -14.154 -11.264 23.184 1.00 97.69 523 LYS A N 1
ATOM 4017 C CA . LYS A 1 523 ? -13.800 -11.543 24.590 1.00 97.69 523 LYS A CA 1
ATOM 4018 C C . LYS A 1 523 ? -12.328 -11.254 24.935 1.00 97.69 523 LYS A C 1
ATOM 4020 O O . LYS A 1 523 ? -11.760 -11.888 25.827 1.00 97.69 523 LYS A O 1
ATOM 4025 N N . ASN A 1 524 ? -11.701 -10.300 24.244 1.00 97.19 524 ASN A N 1
ATOM 4026 C CA . ASN A 1 524 ? -10.308 -9.933 24.481 1.00 97.19 524 ASN A CA 1
ATOM 4027 C C . ASN A 1 524 ? -10.070 -9.490 25.941 1.00 97.19 524 ASN A C 1
ATOM 4029 O O . ASN A 1 524 ? -10.771 -8.621 26.467 1.00 97.19 524 ASN A O 1
ATOM 4033 N N . LYS A 1 525 ? -9.048 -10.061 26.595 1.00 96.12 525 LYS A N 1
ATOM 4034 C CA . LYS A 1 525 ? -8.757 -9.841 28.026 1.00 96.12 525 LYS A CA 1
ATOM 4035 C C . LYS A 1 525 ? -8.538 -8.368 28.381 1.00 96.12 525 LYS A C 1
ATOM 4037 O O . LYS A 1 525 ? -8.995 -7.930 29.437 1.00 96.12 525 LYS A O 1
ATOM 4042 N N . LEU A 1 526 ? -7.871 -7.605 27.511 1.00 96.25 526 LEU A N 1
ATOM 4043 C CA . LEU A 1 526 ? -7.626 -6.177 27.720 1.00 96.25 526 LEU A CA 1
ATOM 4044 C C . LEU A 1 526 ? -8.931 -5.376 27.673 1.00 96.25 526 LEU A C 1
ATOM 4046 O O . LEU A 1 526 ? -9.169 -4.544 28.550 1.00 96.25 526 LEU A O 1
ATOM 4050 N N . ILE A 1 527 ? -9.804 -5.669 26.705 1.00 98.12 527 ILE A N 1
ATOM 4051 C CA . ILE A 1 527 ? -11.132 -5.047 26.613 1.00 98.12 527 ILE A CA 1
ATOM 4052 C C . ILE A 1 527 ? -11.947 -5.334 27.881 1.00 98.12 527 ILE A C 1
ATOM 4054 O O . ILE A 1 527 ? -12.512 -4.413 28.471 1.00 98.12 527 ILE A O 1
ATOM 4058 N N . GLY A 1 528 ? -11.946 -6.582 28.358 1.00 98.00 528 GLY A N 1
ATOM 4059 C CA . GLY A 1 528 ? -12.633 -6.963 29.596 1.00 98.00 528 GLY A CA 1
ATOM 4060 C C . GLY A 1 528 ? -12.098 -6.244 30.841 1.00 98.00 528 GLY A C 1
ATOM 4061 O O . GLY A 1 528 ? -12.876 -5.786 31.676 1.00 98.00 528 GLY A O 1
ATOM 4062 N N . GLU A 1 529 ? -10.777 -6.092 30.973 1.00 97.38 529 GLU A N 1
ATOM 4063 C CA . GLU A 1 529 ? -10.178 -5.328 32.080 1.00 97.38 529 GLU A CA 1
ATOM 4064 C C . GLU A 1 529 ? -10.491 -3.825 31.986 1.00 97.38 529 GLU A C 1
ATOM 4066 O O . GLU A 1 529 ? -10.631 -3.143 33.008 1.00 97.38 529 GLU A O 1
ATOM 4071 N N . ASN A 1 530 ? -10.638 -3.289 30.771 1.00 97.81 530 ASN A N 1
ATOM 4072 C CA . ASN A 1 530 ? -11.099 -1.921 30.557 1.00 97.81 530 ASN A CA 1
ATOM 4073 C C . ASN A 1 530 ? -12.564 -1.738 30.960 1.00 97.81 530 ASN A C 1
ATOM 4075 O O . ASN A 1 530 ? -12.837 -0.845 31.756 1.00 97.81 530 ASN A O 1
ATOM 4079 N N . LEU A 1 531 ? -13.471 -2.640 30.572 1.00 98.56 531 LEU A N 1
ATOM 4080 C CA . LEU A 1 531 ? -14.866 -2.626 31.040 1.00 98.56 531 LEU A CA 1
ATOM 4081 C C . LEU A 1 531 ? -14.964 -2.625 32.574 1.00 98.56 531 LEU A C 1
ATOM 4083 O O . LEU A 1 531 ? -15.667 -1.795 33.147 1.00 98.56 531 LEU A O 1
ATOM 4087 N N . LYS A 1 532 ? -14.189 -3.478 33.261 1.00 98.25 532 LYS A N 1
ATOM 4088 C CA . LYS A 1 532 ? -14.114 -3.481 34.737 1.00 98.25 532 LYS A CA 1
ATOM 4089 C C . LYS A 1 532 ? -13.616 -2.151 35.300 1.00 98.25 532 LYS A C 1
ATOM 4091 O O . LYS A 1 532 ? -14.158 -1.643 36.281 1.00 98.25 532 LYS A O 1
ATOM 4096 N N . SER A 1 533 ? -12.566 -1.592 34.700 1.00 97.44 533 SER A N 1
ATOM 4097 C CA . SER A 1 533 ? -11.991 -0.317 35.136 1.00 97.44 533 SER A CA 1
ATOM 4098 C C . SER A 1 533 ? -12.960 0.850 34.915 1.00 97.44 533 SER A C 1
ATOM 4100 O O . SER A 1 533 ? -13.036 1.733 35.770 1.00 97.44 533 SER A O 1
ATOM 4102 N N . PHE A 1 534 ? -13.738 0.819 33.832 1.00 97.38 534 PHE A N 1
ATOM 4103 C CA . PHE A 1 534 ? -14.793 1.785 33.536 1.00 97.38 534 PHE A CA 1
ATOM 4104 C C . PHE A 1 534 ? -15.955 1.674 34.526 1.00 97.38 534 PHE A C 1
ATOM 4106 O O . PHE A 1 534 ? -16.354 2.681 35.102 1.00 97.38 534 PHE A O 1
ATOM 4113 N N . GLY A 1 535 ? -16.434 0.458 34.810 1.00 97.69 535 GLY A N 1
ATOM 4114 C CA . GLY A 1 535 ? -17.472 0.220 35.818 1.00 97.69 535 GLY A CA 1
ATOM 4115 C C . GLY A 1 535 ? -17.057 0.689 37.213 1.00 97.69 535 GLY A C 1
ATOM 4116 O O . GLY A 1 535 ? -17.828 1.353 37.901 1.00 97.69 535 GLY A O 1
ATOM 4117 N N . LYS A 1 536 ? -15.803 0.434 37.610 1.00 97.31 536 LYS A N 1
ATOM 4118 C CA . LYS A 1 536 ? -15.247 0.967 38.862 1.00 97.31 536 LYS A CA 1
ATOM 4119 C C . LYS A 1 536 ? -15.262 2.499 38.881 1.00 97.31 536 LYS A C 1
ATOM 4121 O O . LYS A 1 536 ? -15.721 3.092 39.851 1.00 97.31 536 LYS A O 1
ATOM 4126 N N . TRP A 1 537 ? -14.802 3.137 37.804 1.00 96.62 537 TRP A N 1
ATOM 4127 C CA . TRP A 1 537 ? -14.814 4.596 37.697 1.00 96.62 537 TRP A CA 1
ATOM 4128 C C . TRP A 1 537 ? -16.236 5.175 37.755 1.00 96.62 537 TRP A C 1
ATOM 4130 O O . TRP A 1 537 ? -16.454 6.154 38.460 1.00 96.62 537 TRP A O 1
ATOM 4140 N N . LEU A 1 538 ? -17.214 4.555 37.089 1.00 96.31 538 LEU A N 1
ATOM 4141 C CA . LEU A 1 538 ? -18.618 4.978 37.140 1.00 96.31 538 LEU A CA 1
ATOM 4142 C C . LEU A 1 538 ? -19.195 4.945 38.562 1.00 96.31 538 LEU A C 1
ATOM 4144 O O . LEU A 1 538 ? -19.961 5.839 38.912 1.00 96.31 538 LEU A O 1
ATOM 4148 N N . LYS A 1 539 ? -18.807 3.952 39.374 1.00 95.69 539 LYS A N 1
ATOM 4149 C CA . LYS A 1 539 ? -19.233 3.822 40.778 1.00 95.69 539 LYS A CA 1
ATOM 4150 C C . LYS A 1 539 ? -18.569 4.856 41.695 1.00 95.69 539 LYS A C 1
ATOM 4152 O O . LYS A 1 539 ? -19.207 5.350 42.616 1.00 95.69 539 LYS A O 1
ATOM 4157 N N . GLU A 1 540 ? -17.299 5.178 41.453 1.00 95.25 540 GLU A N 1
ATOM 4158 C CA . GLU A 1 540 ? -16.488 6.033 42.337 1.00 95.25 540 GLU A CA 1
ATOM 4159 C C . GLU A 1 540 ? -16.511 7.524 41.959 1.00 95.25 540 GLU A C 1
ATOM 4161 O O . GLU A 1 540 ? -16.144 8.373 42.773 1.00 95.25 540 GLU A O 1
ATOM 4166 N N . ARG A 1 541 ? -16.897 7.872 40.725 1.00 93.38 541 ARG A N 1
ATOM 4167 C CA . ARG A 1 541 ? -16.836 9.258 40.244 1.00 93.38 541 ARG A CA 1
ATOM 4168 C C . ARG A 1 541 ? -17.855 10.160 40.958 1.00 93.38 541 ARG A C 1
ATOM 4170 O O . ARG A 1 541 ? -19.029 9.800 41.074 1.00 93.38 541 ARG A O 1
ATOM 4177 N N . PRO A 1 542 ? -17.477 11.395 41.330 1.00 89.75 542 PRO A N 1
ATOM 4178 C CA . PRO A 1 542 ? -18.454 12.427 41.651 1.00 89.75 542 PRO A CA 1
ATOM 4179 C C . PRO A 1 542 ? -19.330 12.717 40.425 1.00 89.75 542 PRO A C 1
ATOM 4181 O O . PRO A 1 542 ? -18.812 12.955 39.334 1.00 89.75 542 PRO A O 1
ATOM 4184 N N . ARG A 1 543 ? -20.659 12.769 40.586 1.00 81.44 543 ARG A N 1
ATOM 4185 C CA . ARG A 1 543 ? -21.601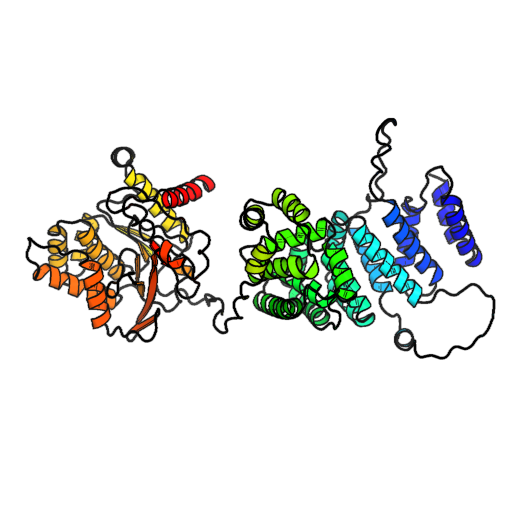 13.045 39.474 1.00 81.44 543 ARG A CA 1
ATOM 4186 C C . ARG A 1 543 ? -21.366 14.392 38.773 1.00 81.44 543 ARG A C 1
ATOM 4188 O O . ARG A 1 543 ? -21.849 14.599 37.663 1.00 81.44 543 ARG A O 1
ATOM 4195 N N . SER A 1 544 ? -20.665 15.319 39.422 1.00 82.19 544 SER A N 1
ATOM 4196 C CA . SER A 1 544 ? -20.315 16.638 38.889 1.00 82.19 544 SER A CA 1
ATOM 4197 C C . SER A 1 544 ? -19.019 16.659 38.073 1.00 82.19 544 SER A C 1
ATOM 4199 O O . SER A 1 544 ? -18.717 17.691 37.479 1.00 82.19 544 SER A O 1
ATOM 4201 N N . GLN A 1 545 ? -18.251 15.563 38.026 1.00 86.06 545 GLN A N 1
ATOM 4202 C CA . GLN A 1 545 ? -16.914 15.550 37.431 1.00 86.06 545 GLN A CA 1
ATOM 4203 C C . GLN A 1 545 ? -16.763 14.454 36.373 1.00 86.06 545 GLN A C 1
ATOM 4205 O O . GLN A 1 545 ? -16.853 13.260 36.654 1.00 86.06 545 GLN A O 1
ATOM 4210 N N . GLU A 1 546 ? -16.454 14.867 35.144 1.00 88.00 546 GLU A N 1
ATOM 4211 C CA . GLU A 1 546 ? -16.071 13.966 34.057 1.00 88.00 546 GLU A CA 1
ATOM 4212 C C . GLU A 1 546 ? -14.724 14.423 33.477 1.00 88.00 546 GLU A C 1
ATOM 4214 O O . GLU A 1 546 ? -14.695 15.261 32.569 1.00 88.00 546 GLU A O 1
ATOM 4219 N N . PRO A 1 547 ? -13.595 13.940 34.034 1.00 88.69 547 PRO A N 1
ATOM 4220 C CA . PRO A 1 547 ? -12.275 14.430 33.664 1.00 88.69 547 PRO A CA 1
ATOM 4221 C C . PRO A 1 547 ? -11.993 14.167 32.186 1.00 88.69 547 PRO A C 1
ATOM 4223 O O . PRO A 1 547 ? -12.378 13.132 31.639 1.00 88.69 547 PRO A O 1
ATOM 4226 N N . ALA A 1 548 ? -11.261 15.083 31.553 1.00 86.25 548 ALA A N 1
ATOM 4227 C CA . ALA A 1 548 ? -10.854 14.923 30.166 1.00 86.25 548 ALA A CA 1
ATOM 4228 C C . ALA A 1 548 ? -10.067 13.614 29.952 1.00 86.25 548 ALA A C 1
ATOM 4230 O O . ALA A 1 548 ? -9.214 13.231 30.769 1.00 86.25 548 ALA A O 1
ATOM 4231 N N . ASN A 1 549 ? -10.348 12.966 28.819 1.00 88.00 549 ASN A N 1
ATOM 4232 C CA . ASN A 1 549 ? -9.682 11.760 28.318 1.00 88.00 549 ASN A CA 1
ATOM 4233 C C . ASN A 1 549 ? -9.776 10.549 29.260 1.00 88.00 549 ASN A C 1
ATOM 4235 O O . ASN A 1 549 ? -8.814 9.792 29.402 1.00 88.00 549 ASN A O 1
ATOM 4239 N N . ILE A 1 550 ? -10.923 10.350 29.921 1.00 93.19 550 ILE A N 1
ATOM 4240 C CA . ILE A 1 550 ? -11.106 9.195 30.810 1.00 93.19 550 ILE A CA 1
ATOM 4241 C C . ILE A 1 550 ? -10.921 7.861 30.076 1.00 93.19 550 ILE A C 1
ATOM 4243 O O . ILE A 1 550 ? -10.192 7.014 30.588 1.00 93.19 550 ILE A O 1
ATOM 4247 N N . GLY A 1 551 ? -11.477 7.697 28.868 1.00 94.75 551 GLY A N 1
ATOM 4248 C CA . GLY A 1 551 ? -11.291 6.502 28.048 1.00 94.75 551 GLY A CA 1
ATOM 4249 C C . GLY A 1 551 ? -9.809 6.163 27.867 1.00 94.75 551 GLY A C 1
ATOM 4250 O O . GLY A 1 551 ? -9.346 5.166 28.437 1.00 94.75 551 GLY A O 1
ATOM 4251 N N . PRO A 1 552 ? -9.021 6.980 27.143 1.00 94.62 552 PRO A N 1
ATOM 4252 C CA . PRO A 1 552 ? -7.595 6.731 26.919 1.00 94.62 552 PRO A CA 1
ATOM 4253 C C . PRO A 1 552 ? -6.798 6.399 28.190 1.00 94.62 552 PRO A C 1
ATOM 4255 O O . PRO A 1 552 ? -6.002 5.453 28.196 1.00 94.62 552 PRO A O 1
ATOM 4258 N N . LYS A 1 553 ? -7.063 7.107 29.296 1.00 92.62 553 LYS A N 1
ATOM 4259 C CA . LYS A 1 553 ? -6.420 6.862 30.598 1.00 92.62 553 LYS A CA 1
ATOM 4260 C C . LYS A 1 553 ? -6.797 5.510 31.202 1.00 92.62 553 LYS A C 1
ATOM 4262 O O . LYS A 1 553 ? -5.928 4.813 31.733 1.00 92.62 553 LYS A O 1
ATOM 4267 N N . LEU A 1 554 ? -8.071 5.123 31.136 1.00 95.38 554 LEU A N 1
ATOM 4268 C CA . LEU A 1 554 ? -8.531 3.824 31.627 1.00 95.38 554 LEU A CA 1
ATOM 4269 C C . LEU A 1 554 ? -7.983 2.672 30.777 1.00 95.38 554 LEU A C 1
ATOM 4271 O O . LEU A 1 554 ? -7.524 1.692 31.358 1.00 95.38 554 LEU A O 1
ATOM 4275 N N . MET A 1 555 ? -7.906 2.811 29.448 1.00 95.38 555 MET A N 1
ATOM 4276 C CA . MET A 1 555 ? -7.256 1.799 28.595 1.00 95.38 555 MET A CA 1
ATOM 4277 C C . MET A 1 555 ? -5.788 1.630 28.938 1.00 95.38 555 MET A C 1
ATOM 4279 O O . MET A 1 555 ? -5.329 0.505 29.114 1.00 95.38 555 MET A O 1
ATOM 4283 N N . TRP A 1 556 ? -5.058 2.733 29.093 1.00 92.81 556 TRP A N 1
ATOM 4284 C CA . TRP A 1 556 ? -3.663 2.679 29.515 1.00 92.81 556 TRP A CA 1
ATOM 4285 C C . TRP A 1 556 ? -3.503 1.960 30.863 1.00 92.81 556 TRP A C 1
ATOM 4287 O O . TRP A 1 556 ? -2.641 1.092 31.023 1.00 92.81 556 TRP A O 1
ATOM 4297 N N . LYS A 1 557 ? -4.367 2.272 31.839 1.00 93.19 557 LYS A N 1
ATOM 4298 C CA . LYS A 1 557 ? -4.388 1.596 33.144 1.00 93.19 557 LYS A CA 1
ATOM 4299 C C . LYS A 1 557 ? -4.659 0.097 32.998 1.00 93.19 557 LYS A C 1
ATOM 4301 O O . LYS A 1 557 ? -3.957 -0.696 33.624 1.00 93.19 557 LYS A O 1
ATOM 4306 N N . SER A 1 558 ? -5.632 -0.293 32.180 1.00 94.50 558 SER A N 1
ATOM 4307 C CA . SER A 1 558 ? -5.960 -1.698 31.925 1.00 94.50 558 SER A CA 1
ATOM 4308 C C . SER A 1 558 ? -4.827 -2.437 31.228 1.00 94.50 558 SER A C 1
ATOM 4310 O O . SER A 1 558 ? -4.466 -3.523 31.667 1.00 94.50 558 SER A O 1
ATOM 4312 N N . MET A 1 559 ? -4.180 -1.815 30.242 1.00 91.62 559 MET A N 1
ATOM 4313 C CA . MET A 1 559 ? -3.028 -2.381 29.537 1.00 91.62 559 MET A CA 1
ATOM 4314 C C . MET A 1 559 ? -1.860 -2.669 30.485 1.00 91.62 559 MET A C 1
ATOM 4316 O O . MET A 1 559 ? -1.221 -3.717 30.398 1.00 91.62 559 MET A O 1
ATOM 4320 N N . ARG A 1 560 ? -1.612 -1.786 31.462 1.00 89.50 560 ARG A N 1
ATOM 4321 C CA . ARG A 1 560 ? -0.611 -2.040 32.511 1.00 89.50 560 ARG A CA 1
ATOM 4322 C C . ARG A 1 560 ? -1.005 -3.199 33.426 1.00 89.50 560 ARG A C 1
ATOM 4324 O O . ARG A 1 560 ? -0.148 -4.002 33.787 1.00 89.50 560 ARG A O 1
ATOM 4331 N N . LYS A 1 561 ? -2.282 -3.293 33.807 1.00 91.25 561 LYS A N 1
ATOM 4332 C CA . LYS A 1 561 ? -2.781 -4.367 34.681 1.00 91.25 561 LYS A CA 1
ATOM 4333 C C . LYS A 1 561 ? -2.746 -5.741 34.021 1.00 91.25 561 LYS A C 1
ATOM 4335 O O . LYS A 1 561 ? -2.450 -6.713 34.705 1.00 91.25 561 LYS A O 1
ATOM 4340 N N . THR A 1 562 ? -2.998 -5.836 32.716 1.00 89.12 562 THR A N 1
ATOM 4341 C CA . THR A 1 562 ? -2.923 -7.112 31.985 1.00 89.12 562 THR A CA 1
ATOM 4342 C C . THR A 1 562 ? -1.488 -7.597 31.755 1.00 89.12 562 THR A C 1
ATOM 4344 O O . THR A 1 562 ? -1.278 -8.582 31.056 1.00 89.12 562 THR A O 1
ATOM 4347 N N . GLY A 1 563 ? -0.491 -6.941 32.358 1.00 80.06 563 GLY A N 1
ATOM 4348 C CA . GLY A 1 563 ? 0.914 -7.326 32.260 1.00 80.06 563 GLY A CA 1
ATOM 4349 C C . GLY A 1 563 ? 1.648 -6.690 31.083 1.00 80.06 563 GLY A C 1
ATOM 4350 O O . GLY A 1 563 ? 2.735 -7.153 30.743 1.00 80.06 563 GLY A O 1
ATOM 4351 N N . GLY A 1 564 ? 1.091 -5.634 30.476 1.00 69.00 564 GLY A N 1
ATOM 4352 C CA . GLY A 1 564 ? 1.746 -4.847 29.431 1.00 69.00 564 GLY A CA 1
ATOM 4353 C C . GLY A 1 564 ? 3.099 -4.323 29.892 1.00 69.00 564 GLY A C 1
ATOM 4354 O O . GLY A 1 564 ? 3.170 -3.383 30.685 1.00 69.00 564 GLY A O 1
ATOM 4355 N N . ARG A 1 565 ? 4.182 -4.922 29.387 1.00 67.44 565 ARG A N 1
ATOM 4356 C CA . ARG A 1 565 ? 5.542 -4.384 29.485 1.00 67.44 565 ARG A CA 1
ATOM 4357 C C . ARG A 1 565 ? 6.016 -4.033 28.082 1.00 67.44 565 ARG A C 1
ATOM 4359 O O . ARG A 1 565 ? 5.954 -4.871 27.187 1.00 67.44 565 ARG A O 1
ATOM 4366 N N . PHE A 1 566 ? 6.510 -2.813 27.907 1.00 63.12 566 PHE A N 1
ATOM 4367 C CA . PHE A 1 566 ? 7.173 -2.403 26.673 1.00 63.12 566 PHE A CA 1
ATOM 4368 C C . PHE A 1 566 ? 8.478 -3.193 26.543 1.00 63.12 566 PHE A C 1
ATOM 4370 O O . PHE A 1 566 ? 9.395 -2.973 27.332 1.00 63.12 566 PHE A O 1
ATOM 4377 N N . LYS A 1 567 ? 8.557 -4.132 25.593 1.00 54.56 567 LYS A N 1
ATOM 4378 C CA . LYS A 1 567 ? 9.826 -4.807 25.265 1.00 54.56 567 LYS A CA 1
ATOM 4379 C C . LYS A 1 567 ? 10.611 -3.995 24.232 1.00 54.56 567 LYS A C 1
ATOM 4381 O O . LYS A 1 567 ? 11.782 -3.716 24.460 1.00 54.56 567 LYS A O 1
ATOM 4386 N N . LYS A 1 568 ? 9.944 -3.573 23.153 1.00 58.78 568 LYS A N 1
ATOM 4387 C CA . LYS A 1 568 ? 10.373 -2.595 22.139 1.00 58.78 568 LYS A CA 1
ATOM 4388 C C . LYS A 1 568 ? 9.099 -1.968 21.553 1.00 58.78 568 LYS A C 1
ATOM 4390 O O . LYS A 1 568 ? 8.110 -2.674 21.418 1.00 58.78 568 LYS A O 1
ATOM 4395 N N . ALA A 1 569 ? 9.076 -0.668 21.261 1.00 54.50 569 ALA A N 1
ATOM 4396 C CA . ALA A 1 569 ? 7.989 -0.116 20.439 1.00 54.50 569 ALA A CA 1
ATOM 4397 C C . ALA A 1 569 ? 8.112 -0.693 19.011 1.00 54.50 569 ALA A C 1
ATOM 4399 O O . ALA A 1 569 ? 9.260 -0.834 18.580 1.00 54.50 569 ALA A O 1
ATOM 4400 N N . PRO A 1 570 ? 7.015 -1.040 18.304 1.00 58.81 570 PRO A N 1
ATOM 4401 C CA . PRO A 1 570 ? 5.586 -0.883 18.649 1.00 58.81 570 PRO A CA 1
ATOM 4402 C C . PRO A 1 570 ? 4.886 -2.086 19.321 1.00 58.81 570 PRO A C 1
ATOM 4404 O O . PRO A 1 570 ? 3.709 -1.979 19.677 1.00 58.81 570 PRO A O 1
ATOM 4407 N N . GLU A 1 571 ? 5.553 -3.227 19.496 1.00 62.78 571 GLU A N 1
ATOM 4408 C CA . GLU A 1 571 ? 4.891 -4.483 19.881 1.00 62.78 571 GLU A CA 1
ATOM 4409 C C . GLU A 1 571 ? 4.848 -4.753 21.394 1.00 62.78 571 GLU A C 1
ATOM 4411 O O . GLU A 1 571 ? 5.828 -4.585 22.132 1.00 62.78 571 GLU A O 1
ATOM 4416 N N . PHE A 1 572 ? 3.712 -5.281 21.862 1.00 67.00 572 PHE A N 1
ATOM 4417 C CA . PHE A 1 572 ? 3.560 -5.775 23.228 1.00 67.00 572 PHE A CA 1
ATOM 4418 C C . PHE A 1 572 ? 3.049 -7.205 23.218 1.00 67.00 572 PHE A C 1
ATOM 4420 O O . PHE A 1 572 ? 2.081 -7.546 22.541 1.00 67.00 572 PHE A O 1
ATOM 4427 N N . VAL A 1 573 ? 3.655 -8.028 24.065 1.00 62.56 573 VAL A N 1
ATOM 4428 C CA . VAL A 1 573 ? 3.180 -9.384 24.325 1.00 62.56 573 VAL A CA 1
ATOM 4429 C C . VAL A 1 573 ? 2.787 -9.466 25.789 1.00 62.56 573 VAL A C 1
ATOM 4431 O O . VAL A 1 573 ? 3.625 -9.271 26.673 1.00 62.56 573 VAL A O 1
ATOM 4434 N N . THR A 1 574 ? 1.513 -9.755 26.050 1.00 66.25 574 THR A N 1
ATOM 4435 C CA . THR A 1 574 ? 0.997 -9.975 27.407 1.00 66.25 574 THR A CA 1
ATOM 4436 C C . THR A 1 574 ? 0.415 -11.374 27.513 1.00 66.25 574 THR A C 1
ATOM 4438 O O . THR A 1 574 ? -0.746 -11.609 27.173 1.00 66.25 574 THR A O 1
ATOM 4441 N N . GLY A 1 575 ? 1.230 -12.325 27.972 1.00 77.25 575 GLY A N 1
ATOM 4442 C CA . GLY A 1 575 ? 0.836 -13.732 28.030 1.00 77.25 575 GLY A CA 1
ATOM 4443 C C . GLY A 1 575 ? 0.476 -14.266 26.641 1.00 77.25 575 GLY A C 1
ATOM 4444 O O . GLY A 1 575 ? 1.346 -14.372 25.787 1.00 77.25 575 GLY A O 1
ATOM 4445 N N . SER A 1 576 ? -0.805 -14.589 26.435 1.00 80.50 576 SER A N 1
ATOM 4446 C CA . SER A 1 576 ? -1.363 -15.091 25.170 1.00 80.50 576 SER A CA 1
ATOM 4447 C C . SER A 1 576 ? -1.771 -14.003 24.169 1.00 80.50 576 SER A C 1
ATOM 4449 O O . SER A 1 576 ? -2.139 -14.333 23.046 1.00 80.50 576 SER A O 1
ATOM 4451 N N . GLU A 1 577 ? -1.795 -12.734 24.582 1.00 87.12 577 GLU A N 1
ATOM 4452 C CA . GLU A 1 577 ? -2.253 -11.628 23.739 1.00 87.12 577 GLU A CA 1
ATOM 4453 C C . GLU A 1 577 ? -1.077 -10.985 23.004 1.00 87.12 577 GLU A C 1
ATOM 4455 O O . GLU A 1 577 ? -0.060 -10.654 23.629 1.00 87.12 577 GLU A O 1
ATOM 4460 N N . LYS A 1 578 ? -1.257 -10.755 21.701 1.00 91.75 578 LYS A N 1
ATOM 4461 C CA . LYS A 1 578 ? -0.357 -9.937 20.889 1.00 91.75 578 LYS A CA 1
ATOM 4462 C C . LYS A 1 578 ? -1.029 -8.603 20.609 1.00 91.75 578 LYS A C 1
ATOM 4464 O O . LYS A 1 578 ? -2.097 -8.547 19.998 1.00 91.75 578 LYS A O 1
ATOM 4469 N N . ILE A 1 579 ? -0.401 -7.545 21.101 1.00 92.56 579 ILE A N 1
ATOM 4470 C CA . ILE A 1 579 ? -0.866 -6.170 20.986 1.00 92.56 579 ILE A CA 1
ATOM 4471 C C . ILE A 1 579 ? 0.043 -5.438 20.005 1.00 92.56 579 ILE A C 1
ATOM 4473 O O . ILE A 1 579 ? 1.256 -5.369 20.217 1.00 92.56 579 ILE A O 1
ATOM 4477 N N . GLN A 1 580 ? -0.560 -4.837 18.987 1.00 93.31 580 GLN A N 1
ATOM 4478 C CA . GLN A 1 580 ? 0.134 -4.014 18.002 1.00 93.31 580 GLN A CA 1
ATOM 4479 C C . GLN A 1 580 ? -0.338 -2.562 18.118 1.00 93.31 580 GLN A C 1
ATOM 4481 O O . GLN A 1 580 ? -1.542 -2.301 18.101 1.00 93.31 580 GLN A O 1
ATOM 4486 N N . LEU A 1 581 ? 0.585 -1.608 18.271 1.00 93.56 581 LEU A N 1
ATOM 4487 C CA . LEU A 1 581 ? 0.238 -0.186 18.332 1.00 93.56 581 LEU A CA 1
ATOM 4488 C C . LEU A 1 581 ? 0.795 0.586 17.136 1.00 93.56 581 LEU A C 1
ATOM 4490 O O . LEU A 1 581 ? 1.998 0.589 16.907 1.00 93.56 581 LEU A O 1
ATOM 4494 N N . PHE A 1 582 ? -0.073 1.326 16.455 1.00 94.25 582 PHE A N 1
ATOM 4495 C CA . PHE A 1 582 ? 0.333 2.398 15.544 1.00 94.25 582 PHE A CA 1
ATOM 4496 C C . PHE A 1 582 ? 0.767 3.634 16.339 1.00 94.25 582 PHE A C 1
ATOM 4498 O O . PHE A 1 582 ? 0.604 3.678 17.563 1.00 94.25 582 PHE A O 1
ATOM 4505 N N . GLN A 1 583 ? 1.265 4.671 15.669 1.00 92.56 583 GLN A N 1
ATOM 4506 C CA . GLN A 1 583 ? 1.712 5.891 16.342 1.00 92.56 583 GLN A CA 1
ATOM 4507 C C . GLN A 1 583 ? 1.111 7.146 15.719 1.00 92.56 583 GLN A C 1
ATOM 4509 O O . GLN A 1 583 ? 1.157 7.339 14.508 1.00 92.56 583 GLN A O 1
ATOM 4514 N N . GLU A 1 584 ? 0.572 8.023 16.567 1.00 91.75 584 GLU A N 1
ATOM 4515 C CA . GLU A 1 584 ? 0.219 9.377 16.146 1.00 91.75 584 GLU A CA 1
ATOM 4516 C C . GLU A 1 584 ? 1.475 10.225 15.942 1.00 91.75 584 GLU A C 1
ATOM 4518 O O . GLU A 1 584 ? 2.348 10.284 16.818 1.00 91.75 584 GLU A O 1
ATOM 4523 N N . HIS A 1 585 ? 1.504 10.949 14.827 1.00 88.00 585 HIS A N 1
ATOM 4524 C CA . HIS A 1 585 ? 2.529 11.917 14.478 1.00 88.00 585 HIS A CA 1
ATOM 4525 C C . HIS A 1 585 ? 1.908 13.238 14.039 1.00 88.00 585 HIS A C 1
ATOM 4527 O O . HIS A 1 585 ? 0.932 13.276 13.292 1.00 88.00 585 HIS A O 1
ATOM 4533 N N . ARG A 1 586 ? 2.520 14.347 14.463 1.00 86.50 586 ARG A N 1
ATOM 4534 C CA . ARG A 1 586 ? 2.250 15.658 13.870 1.00 86.50 586 ARG A CA 1
ATOM 4535 C C . ARG A 1 586 ? 2.901 15.729 12.496 1.00 86.50 586 ARG A C 1
ATOM 4537 O O . ARG A 1 586 ? 4.121 15.611 12.391 1.00 86.50 586 ARG A O 1
ATOM 4544 N N . ILE A 1 587 ? 2.098 16.022 11.479 1.00 80.50 587 ILE A N 1
ATOM 4545 C CA . ILE A 1 587 ? 2.522 16.125 10.077 1.00 80.50 587 ILE A CA 1
ATOM 4546 C C . ILE A 1 587 ? 3.685 17.117 9.929 1.00 80.50 587 ILE A C 1
ATOM 45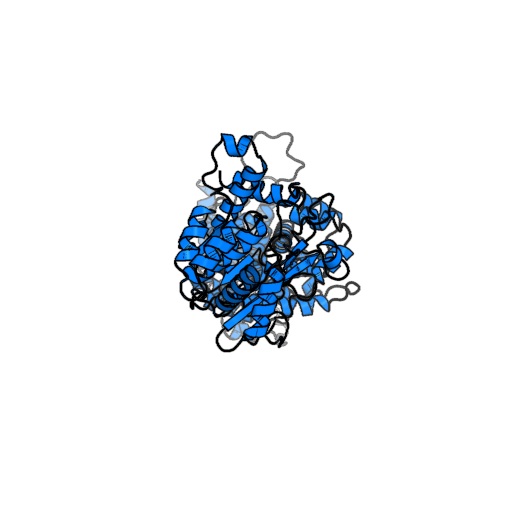48 O O . ILE A 1 587 ? 4.647 16.839 9.223 1.00 80.50 587 ILE A O 1
ATOM 4552 N N . ALA A 1 588 ? 3.644 18.246 10.645 1.00 74.38 588 ALA A N 1
ATOM 4553 C CA . ALA A 1 588 ? 4.686 19.272 10.580 1.00 74.38 588 ALA A CA 1
ATOM 4554 C C . ALA A 1 588 ? 6.040 18.829 11.169 1.00 74.38 588 ALA A C 1
ATOM 4556 O O . ALA A 1 588 ? 7.077 19.147 10.597 1.00 74.38 588 ALA A O 1
ATOM 4557 N N . TYR A 1 589 ? 6.050 18.092 12.287 1.00 65.50 589 TYR A N 1
ATOM 4558 C CA . TYR A 1 589 ? 7.298 17.654 12.938 1.00 65.50 589 TYR A CA 1
ATOM 4559 C C . TYR A 1 589 ? 7.898 16.413 12.292 1.00 65.50 589 TYR A C 1
ATOM 4561 O O . TYR A 1 589 ? 9.095 16.180 12.395 1.00 65.50 589 TYR A O 1
ATOM 4569 N N . TRP A 1 590 ? 7.083 15.628 11.595 1.00 60.94 590 TRP A N 1
ATOM 4570 C CA . TRP A 1 590 ? 7.600 14.523 10.804 1.00 60.94 590 TRP A CA 1
ATOM 4571 C C . TRP A 1 590 ? 8.519 15.004 9.666 1.00 60.94 590 TRP A C 1
ATOM 4573 O O . TRP A 1 590 ? 9.485 14.332 9.322 1.00 60.94 590 TRP A O 1
ATOM 4583 N N . ARG A 1 591 ? 8.276 16.219 9.152 1.00 54.41 591 ARG A N 1
ATOM 4584 C CA . ARG A 1 591 ? 9.050 16.842 8.067 1.00 54.41 591 ARG A CA 1
ATOM 4585 C C . ARG A 1 591 ? 10.446 17.330 8.475 1.00 54.41 591 ARG A C 1
ATOM 4587 O O . ARG A 1 591 ? 11.252 17.609 7.599 1.00 54.41 591 ARG A O 1
ATOM 4594 N N . SER A 1 592 ? 10.765 17.466 9.765 1.00 45.50 592 SER A N 1
ATOM 4595 C CA . SER A 1 592 ? 12.009 18.126 10.207 1.00 45.50 592 SER A CA 1
ATOM 4596 C C . SER A 1 592 ? 13.226 17.190 10.321 1.00 45.50 592 SER A C 1
ATOM 4598 O O . SER A 1 592 ? 14.104 17.430 11.144 1.00 45.50 592 SER A O 1
ATOM 4600 N N . GLY A 1 593 ? 13.278 16.110 9.536 1.00 50.31 593 GLY A N 1
ATOM 4601 C CA . GLY A 1 593 ? 14.392 15.145 9.566 1.00 50.31 593 GLY A CA 1
ATOM 4602 C C . GLY A 1 593 ? 14.158 13.840 8.796 1.00 50.31 593 GLY A C 1
ATOM 4603 O O . GLY A 1 593 ? 15.089 13.057 8.635 1.00 50.31 593 GLY A O 1
ATOM 4604 N N . LYS A 1 594 ? 12.935 13.612 8.308 1.00 53.81 594 LYS A N 1
ATOM 4605 C CA . LYS A 1 594 ? 12.582 12.593 7.315 1.00 53.81 594 LYS A CA 1
ATOM 4606 C C . LYS A 1 594 ? 11.878 13.285 6.147 1.00 53.81 594 LYS A C 1
ATOM 4608 O O . LYS A 1 594 ? 11.220 14.307 6.360 1.00 53.81 594 LYS A O 1
ATOM 4613 N N . GLU A 1 595 ? 12.016 12.750 4.934 1.00 53.19 595 GLU A N 1
ATOM 4614 C CA . GLU A 1 595 ? 11.284 13.280 3.781 1.00 53.19 595 GLU A CA 1
ATOM 4615 C C . GLU A 1 595 ? 9.766 13.289 4.053 1.00 53.19 595 GLU A C 1
ATOM 4617 O O . GLU A 1 595 ? 9.258 12.410 4.762 1.00 53.19 595 GLU A O 1
ATOM 4622 N N . PRO A 1 596 ? 9.024 14.293 3.550 1.00 53.44 596 PRO A N 1
ATOM 4623 C CA . PRO A 1 596 ? 7.579 14.334 3.712 1.00 53.44 596 PRO A CA 1
ATOM 4624 C C . PRO A 1 596 ? 6.959 13.043 3.162 1.00 53.44 596 PRO A C 1
ATOM 4626 O O . PRO A 1 596 ? 7.165 12.718 1.996 1.00 53.44 596 PRO A O 1
ATOM 4629 N N . ILE A 1 597 ? 6.185 12.317 3.982 1.00 51.81 597 ILE A N 1
ATOM 4630 C CA . ILE A 1 597 ? 5.442 11.146 3.492 1.00 51.81 597 ILE A CA 1
ATOM 4631 C C . ILE A 1 597 ? 4.458 11.644 2.434 1.00 51.81 597 ILE A C 1
ATOM 4633 O O . ILE A 1 597 ? 3.589 12.480 2.709 1.00 51.81 597 ILE A O 1
ATOM 4637 N N . GLU A 1 598 ? 4.627 11.153 1.213 1.00 47.41 598 GLU A N 1
ATOM 4638 C CA . GLU A 1 598 ? 3.815 11.550 0.078 1.00 47.41 598 GLU A CA 1
ATOM 4639 C C . GLU A 1 598 ? 2.342 11.175 0.319 1.00 47.41 598 GLU A C 1
ATOM 4641 O O . GLU A 1 598 ? 2.029 10.066 0.749 1.00 47.41 598 GLU A O 1
ATOM 4646 N N . GLY A 1 599 ? 1.426 12.123 0.102 1.00 51.72 599 GLY A N 1
ATOM 4647 C CA . GLY A 1 599 ? 0.001 11.968 0.424 1.00 51.72 599 GLY A CA 1
ATOM 4648 C C . GLY A 1 599 ? -0.418 12.502 1.800 1.00 51.72 599 GLY A C 1
ATOM 4649 O O . GLY A 1 599 ? -1.616 12.610 2.058 1.00 51.72 599 GLY A O 1
ATOM 4650 N N . LEU A 1 600 ? 0.516 12.928 2.666 1.00 55.31 600 LEU A N 1
ATOM 4651 C CA . LEU A 1 600 ? 0.171 13.688 3.874 1.00 55.31 600 LEU A CA 1
ATOM 4652 C C . LEU A 1 600 ? -0.322 15.093 3.522 1.00 55.31 600 LEU A C 1
ATOM 4654 O O . LEU A 1 600 ? 0.456 16.047 3.431 1.00 55.31 600 LEU A O 1
ATOM 4658 N N . LEU A 1 601 ? -1.637 15.234 3.386 1.00 57.91 601 LEU A N 1
ATOM 4659 C CA . LEU A 1 601 ? -2.264 16.541 3.257 1.00 57.91 601 LEU A CA 1
ATOM 4660 C C . LEU A 1 601 ? -2.191 17.285 4.598 1.00 57.91 601 LEU A C 1
ATOM 4662 O O . LEU A 1 601 ? -2.670 16.795 5.623 1.00 57.91 601 LEU A O 1
ATOM 4666 N N . THR A 1 602 ? -1.602 18.482 4.606 1.00 58.06 602 THR A N 1
ATOM 4667 C CA . THR A 1 602 ? -1.714 19.396 5.749 1.00 58.06 602 THR A CA 1
ATOM 4668 C C . THR A 1 602 ? -3.136 19.921 5.793 1.00 58.06 602 THR A C 1
ATOM 4670 O O . THR A 1 602 ? -3.504 20.815 5.034 1.00 58.06 602 THR A O 1
ATOM 4673 N N . GLY A 1 603 ? -3.957 19.336 6.660 1.00 58.41 603 GLY A N 1
ATOM 4674 C CA . GLY A 1 603 ? -5.282 19.863 6.912 1.00 58.41 603 GLY A CA 1
ATOM 4675 C C . GLY A 1 603 ? -5.175 21.208 7.623 1.00 58.41 603 GLY A C 1
ATOM 4676 O O . GLY A 1 603 ? -4.547 21.331 8.675 1.00 58.41 603 GLY A O 1
ATOM 4677 N N . HIS A 1 604 ? -5.826 22.227 7.076 1.00 57.94 604 HIS A N 1
ATOM 4678 C CA . HIS A 1 604 ? -5.997 23.487 7.781 1.00 57.94 604 HIS A CA 1
ATOM 4679 C C . HIS A 1 604 ? -7.246 23.387 8.662 1.00 57.94 604 HIS A C 1
ATOM 4681 O O . HIS A 1 604 ? -8.368 23.441 8.169 1.00 57.94 604 HIS A O 1
ATOM 4687 N N . SER A 1 605 ? -7.055 23.253 9.975 1.00 60.94 605 SER A N 1
ATOM 4688 C CA . SER A 1 605 ? -8.034 23.750 10.944 1.00 60.94 605 SER A CA 1
ATOM 4689 C C . SER A 1 605 ? -7.420 24.881 11.741 1.00 60.94 605 SER A C 1
ATOM 4691 O O . SER A 1 605 ? -6.213 24.899 11.992 1.00 60.94 605 SER A O 1
ATOM 4693 N N . LYS A 1 606 ? -8.274 25.798 12.199 1.00 55.75 606 LYS A N 1
ATOM 4694 C CA . LYS A 1 606 ? -7.897 26.910 13.081 1.00 55.75 606 LYS A CA 1
ATOM 4695 C C . LYS A 1 606 ? -7.127 26.452 14.333 1.00 55.75 606 LYS A C 1
ATOM 4697 O O . LYS A 1 606 ? -6.373 27.229 14.907 1.00 55.75 606 LYS A O 1
ATOM 4702 N N . TRP A 1 607 ? -7.297 25.192 14.730 1.00 59.50 607 TRP A N 1
ATOM 4703 C CA . TRP A 1 607 ? -6.800 24.625 15.984 1.00 59.50 607 TRP A CA 1
ATOM 4704 C C . TRP A 1 607 ? -5.648 23.630 15.800 1.00 59.50 607 TRP A C 1
ATOM 4706 O O . TRP A 1 607 ? -5.087 23.148 16.777 1.00 59.50 607 TRP A O 1
ATOM 4716 N N . GLY A 1 608 ? -5.259 23.336 14.555 1.00 70.62 608 GLY A N 1
ATOM 4717 C CA . GLY A 1 608 ? -4.133 22.452 14.243 1.00 70.62 608 GLY A CA 1
ATOM 4718 C C . GLY A 1 608 ? -4.406 20.954 14.420 1.00 70.62 608 GLY A C 1
ATOM 4719 O O . GLY A 1 608 ? -3.542 20.155 14.064 1.00 70.62 608 GLY A O 1
ATOM 4720 N N . ASP A 1 609 ? -5.593 20.562 14.891 1.00 74.06 609 ASP A N 1
ATOM 4721 C CA . ASP A 1 609 ? -5.994 19.159 15.091 1.00 74.06 609 ASP A CA 1
ATOM 4722 C C . ASP A 1 609 ? -5.977 18.334 13.790 1.00 74.06 609 ASP A C 1
ATOM 4724 O O . ASP A 1 609 ? -5.788 17.121 13.821 1.00 74.06 609 ASP A O 1
ATOM 4728 N N . CYS A 1 610 ? -6.109 18.991 12.633 1.00 79.38 610 CYS A N 1
ATOM 4729 C CA . CYS A 1 610 ? -6.044 18.349 11.316 1.00 79.38 610 CYS A CA 1
ATOM 4730 C C . CYS A 1 610 ? -4.607 18.058 10.840 1.00 79.38 610 CYS A C 1
ATOM 4732 O O . CYS A 1 610 ? -4.418 17.553 9.736 1.00 79.38 610 CYS A O 1
ATOM 4734 N N . ASN A 1 611 ? -3.591 18.379 11.650 1.00 84.12 611 ASN A N 1
ATOM 4735 C CA . ASN A 1 611 ? -2.179 18.132 11.347 1.00 84.12 611 ASN A CA 1
ATOM 4736 C C . ASN A 1 611 ? -1.623 16.914 12.088 1.00 84.12 611 ASN A C 1
ATOM 4738 O O . ASN A 1 611 ? -0.427 16.868 12.384 1.00 84.12 611 ASN A O 1
ATOM 4742 N N . ILE A 1 612 ? -2.475 15.947 12.419 1.00 87.44 612 ILE A N 1
ATOM 4743 C CA . ILE A 1 612 ? -2.076 14.678 13.026 1.00 87.44 612 ILE A CA 1
ATOM 4744 C C . ILE A 1 612 ? -2.404 13.558 12.040 1.00 87.44 612 ILE A C 1
ATOM 4746 O O . ILE A 1 612 ? -3.455 13.570 11.405 1.00 87.44 612 ILE A O 1
ATOM 4750 N N . ALA A 1 613 ? -1.499 12.598 11.912 1.00 90.69 613 ALA A N 1
ATOM 4751 C CA . ALA A 1 613 ? -1.692 11.373 11.155 1.00 90.69 613 ALA A CA 1
ATOM 4752 C C . ALA A 1 613 ? -1.291 10.176 12.014 1.00 90.69 613 ALA A C 1
ATOM 4754 O O . ALA A 1 613 ? -0.473 10.298 12.927 1.00 90.69 613 ALA A O 1
ATOM 4755 N N . VAL A 1 614 ? -1.869 9.021 11.719 1.00 92.25 614 VAL A N 1
ATOM 4756 C CA . VAL A 1 614 ? -1.480 7.749 12.319 1.00 92.25 614 VAL A CA 1
ATOM 4757 C C . VAL A 1 614 ? -0.625 7.002 11.311 1.00 92.25 614 VAL A C 1
ATOM 4759 O O . VAL A 1 614 ? -1.051 6.787 10.174 1.00 92.25 614 VAL A O 1
ATOM 4762 N N . VAL A 1 615 ? 0.570 6.616 11.741 1.00 90.75 615 VAL A N 1
ATOM 4763 C CA . VAL A 1 615 ? 1.584 5.974 10.905 1.00 90.75 615 VAL A CA 1
ATOM 4764 C C . VAL A 1 615 ? 1.842 4.562 11.422 1.00 90.75 615 VAL A C 1
ATOM 4766 O O . VAL A 1 615 ? 1.868 4.333 12.641 1.00 90.75 615 VAL A O 1
ATOM 4769 N N . ASP A 1 616 ? 2.016 3.617 10.502 1.00 90.81 616 ASP A N 1
ATOM 4770 C CA . ASP A 1 616 ? 2.598 2.318 10.822 1.00 90.81 616 ASP A CA 1
ATOM 4771 C C . ASP A 1 616 ? 4.117 2.445 10.938 1.00 90.81 616 ASP A C 1
ATOM 4773 O O . ASP A 1 616 ? 4.792 2.879 10.009 1.00 90.81 616 ASP A O 1
ATOM 4777 N N . GLN A 1 617 ? 4.662 2.089 12.099 1.00 85.56 617 GLN A N 1
ATOM 4778 C CA . GLN A 1 617 ? 6.082 2.296 12.392 1.00 85.56 617 GLN A CA 1
ATOM 4779 C C . GLN A 1 617 ? 6.994 1.384 11.566 1.00 85.56 617 GLN A C 1
ATOM 4781 O O . GLN A 1 617 ? 8.167 1.709 11.395 1.00 85.56 617 GLN A O 1
ATOM 4786 N N . ASP A 1 618 ? 6.467 0.259 11.077 1.00 82.75 618 ASP A N 1
ATOM 4787 C CA . ASP A 1 618 ? 7.240 -0.714 10.307 1.00 82.75 618 ASP A CA 1
ATOM 4788 C C . ASP A 1 618 ? 7.377 -0.301 8.836 1.00 82.75 618 ASP A C 1
ATOM 4790 O O . ASP A 1 618 ? 8.419 -0.529 8.220 1.00 82.75 618 ASP A O 1
ATOM 4794 N N . THR A 1 619 ? 6.332 0.309 8.268 1.00 82.62 619 THR A N 1
ATOM 4795 C CA . THR A 1 619 ? 6.289 0.709 6.852 1.00 82.62 619 THR A CA 1
ATOM 4796 C C . THR A 1 619 ? 6.496 2.205 6.629 1.00 82.62 619 THR A C 1
ATOM 4798 O O . THR A 1 619 ? 6.706 2.617 5.492 1.00 82.62 619 THR A O 1
ATOM 4801 N N . ASP A 1 620 ? 6.445 3.017 7.689 1.00 82.69 620 ASP A N 1
ATOM 4802 C CA . ASP A 1 620 ? 6.448 4.485 7.631 1.00 82.69 620 ASP A CA 1
ATOM 4803 C C . ASP A 1 620 ? 5.265 5.066 6.825 1.00 82.69 620 ASP A C 1
ATOM 4805 O O . ASP A 1 620 ? 5.288 6.218 6.392 1.00 82.69 620 ASP A O 1
ATOM 4809 N N . GLU A 1 621 ? 4.199 4.282 6.629 1.00 86.00 621 GLU A N 1
ATOM 4810 C CA . GLU A 1 621 ? 3.025 4.691 5.860 1.00 86.00 621 GLU A CA 1
ATOM 4811 C C . GLU A 1 621 ? 1.909 5.255 6.740 1.00 86.00 621 GLU A C 1
ATOM 4813 O O . GLU A 1 621 ? 1.634 4.775 7.842 1.00 86.00 621 GLU A O 1
ATOM 4818 N N . VAL A 1 622 ? 1.190 6.246 6.208 1.00 88.69 622 VAL A N 1
ATOM 4819 C CA . VAL A 1 622 ? -0.036 6.760 6.827 1.00 88.69 622 VAL A CA 1
ATOM 4820 C C . VAL A 1 622 ? -1.155 5.746 6.645 1.00 88.69 622 VAL A C 1
ATOM 4822 O O . VAL A 1 622 ? -1.564 5.449 5.523 1.00 88.69 622 VAL A O 1
ATOM 4825 N N . VAL A 1 623 ? -1.691 5.257 7.758 1.00 92.94 623 VAL A N 1
ATOM 4826 C CA . VAL A 1 623 ? -2.790 4.284 7.754 1.00 92.94 623 VAL A CA 1
ATOM 4827 C C . VAL A 1 623 ? -4.149 4.945 7.983 1.00 92.94 623 VAL A C 1
ATOM 4829 O O . VAL A 1 623 ? -5.160 4.488 7.448 1.00 92.94 623 VAL A O 1
ATOM 4832 N N . MET A 1 624 ? -4.195 6.050 8.733 1.00 93.88 624 MET A N 1
ATOM 4833 C CA . MET A 1 624 ? -5.421 6.823 8.959 1.00 93.88 624 MET A CA 1
ATOM 4834 C C . MET A 1 624 ? -5.136 8.254 9.425 1.00 93.88 624 MET A C 1
ATOM 4836 O O . MET A 1 624 ? -4.063 8.563 9.946 1.00 93.88 624 MET A O 1
ATOM 4840 N N . TYR A 1 625 ? -6.152 9.104 9.320 1.00 91.62 625 TYR A N 1
ATOM 4841 C CA . TYR A 1 625 ? -6.223 10.387 10.002 1.00 91.62 625 TYR A CA 1
ATOM 4842 C C . TYR A 1 625 ? -7.152 10.289 11.222 1.00 91.62 625 TYR A C 1
ATOM 4844 O O . TYR A 1 625 ? -8.274 9.791 11.098 1.00 91.62 625 TYR A O 1
ATOM 4852 N N . PRO A 1 626 ? -6.722 10.780 12.399 1.00 88.06 626 PRO A N 1
ATOM 4853 C CA . PRO A 1 626 ? -7.446 10.613 13.657 1.00 88.06 626 PRO A CA 1
ATOM 4854 C C . PRO A 1 626 ? -8.724 11.464 13.761 1.00 88.06 626 PRO A C 1
ATOM 4856 O O . PRO A 1 626 ? -9.495 11.298 14.704 1.00 88.06 626 PRO A O 1
ATOM 4859 N N . ARG A 1 627 ? -8.936 12.409 12.843 1.00 84.19 627 ARG A N 1
ATOM 4860 C CA . ARG A 1 627 ? -10.088 13.315 12.805 1.00 84.19 627 ARG A CA 1
ATOM 4861 C C . ARG A 1 627 ? -10.334 13.719 11.364 1.00 84.19 627 ARG A C 1
ATOM 4863 O O . ARG A 1 627 ? -9.354 14.048 10.714 1.00 84.19 627 ARG A O 1
ATOM 4870 N N . VAL A 1 628 ? -11.593 13.759 10.927 1.00 79.81 628 VAL A N 1
ATOM 4871 C CA . VAL A 1 628 ? -12.076 14.509 9.745 1.00 79.81 628 VAL A CA 1
ATOM 4872 C C . VAL A 1 628 ? -12.871 15.753 10.110 1.00 79.81 628 VAL A C 1
ATOM 4874 O O . VAL A 1 628 ? -13.042 16.659 9.291 1.00 79.81 628 VAL A O 1
ATOM 4877 N N . ILE A 1 629 ? -13.350 15.793 11.349 1.00 79.50 629 ILE A N 1
ATOM 4878 C CA . ILE A 1 629 ? -14.040 16.918 11.960 1.00 79.50 629 ILE A CA 1
ATOM 4879 C C . ILE A 1 629 ? -13.213 17.305 13.185 1.00 79.50 629 ILE A C 1
ATOM 4881 O O . ILE A 1 629 ? -12.851 16.461 14.003 1.00 79.50 629 ILE A O 1
ATOM 4885 N N . SER A 1 630 ? -12.845 18.577 13.276 1.00 76.56 630 SER A N 1
ATOM 4886 C CA . SER A 1 630 ? -12.098 19.104 14.416 1.00 76.56 630 SER A CA 1
ATOM 4887 C C . SER A 1 630 ? -12.987 19.221 15.657 1.00 76.56 630 SER A C 1
ATOM 4889 O O . SER A 1 630 ? -14.210 19.152 15.580 1.00 76.56 630 SER A O 1
ATOM 4891 N N . HIS A 1 631 ? -12.385 19.485 16.817 1.00 73.19 631 HIS A N 1
ATOM 4892 C CA . HIS A 1 631 ? -13.135 19.694 18.060 1.00 73.19 631 HIS A CA 1
ATOM 4893 C C . HIS A 1 631 ? -14.085 20.900 18.050 1.00 73.19 631 HIS A C 1
ATOM 4895 O O . HIS A 1 631 ? -14.920 21.009 18.943 1.00 73.19 631 HIS A O 1
ATOM 4901 N N . ASN A 1 632 ? -13.954 21.789 17.065 1.00 73.44 632 ASN A N 1
ATOM 4902 C CA . ASN A 1 632 ? -14.820 22.951 16.885 1.00 73.44 632 ASN A CA 1
ATOM 4903 C C . ASN A 1 632 ? -15.777 22.770 15.708 1.00 73.44 632 ASN A C 1
ATOM 4905 O O . ASN A 1 632 ? -16.216 23.754 15.126 1.00 73.44 632 ASN A O 1
ATOM 4909 N N . ASP A 1 633 ? -16.054 21.517 15.339 1.00 75.12 633 ASP A N 1
ATOM 4910 C CA . ASP A 1 633 ? -17.000 21.162 14.286 1.00 75.12 633 ASP A CA 1
ATOM 4911 C C . ASP A 1 633 ? -16.594 21.663 12.877 1.00 75.12 633 ASP A C 1
ATOM 4913 O O . ASP A 1 633 ? -17.352 21.533 11.917 1.00 75.12 633 ASP A O 1
ATOM 4917 N N . ASP A 1 634 ? -15.354 22.146 12.707 1.00 77.00 634 ASP A N 1
ATOM 4918 C CA . ASP A 1 634 ? -14.782 22.459 11.393 1.00 77.00 634 ASP A CA 1
ATOM 4919 C C . ASP A 1 634 ? -14.317 21.178 10.692 1.00 77.00 634 ASP A C 1
ATOM 4921 O O . ASP A 1 634 ? -13.558 20.389 11.263 1.00 77.00 634 ASP A O 1
ATOM 4925 N N . THR A 1 635 ? -14.695 20.990 9.426 1.00 73.75 635 THR A N 1
ATOM 4926 C CA . THR A 1 635 ? -14.165 19.894 8.605 1.00 73.75 635 THR A CA 1
ATOM 4927 C C . THR A 1 635 ? -12.720 20.169 8.215 1.00 73.75 635 THR A C 1
ATOM 4929 O O . THR A 1 635 ? -12.419 21.242 7.689 1.00 73.75 635 THR A O 1
ATOM 4932 N N . CYS A 1 636 ? -11.846 19.181 8.362 1.00 77.56 636 CYS A N 1
ATOM 4933 C CA . CYS A 1 636 ? -10.502 19.245 7.808 1.00 77.56 636 CYS A CA 1
ATOM 4934 C C . CYS A 1 636 ? -10.593 19.221 6.272 1.00 77.56 636 CYS A C 1
ATOM 4936 O O . CYS A 1 636 ? -10.871 18.183 5.667 1.00 77.56 636 CYS A O 1
ATOM 4938 N N . SER A 1 637 ? -10.407 20.383 5.638 1.00 72.75 637 SER A N 1
ATOM 4939 C CA . SER A 1 637 ? -10.701 20.622 4.213 1.00 72.75 637 SER A CA 1
ATOM 4940 C C . SER A 1 637 ? -10.096 19.576 3.276 1.00 72.75 637 SER A C 1
ATOM 4942 O O . SER A 1 637 ? -10.767 19.086 2.371 1.00 72.75 637 SER A O 1
ATOM 4944 N N . GLU A 1 638 ? -8.846 19.201 3.520 1.00 68.50 638 GLU A N 1
ATOM 4945 C CA . GLU A 1 638 ? -8.117 18.245 2.692 1.00 68.50 638 GLU A CA 1
ATOM 4946 C C . GLU A 1 638 ? -8.617 16.805 2.845 1.00 68.50 638 GLU A C 1
ATOM 4948 O O . GLU A 1 638 ? -8.761 16.075 1.869 1.00 68.50 638 GLU A O 1
ATOM 4953 N N . GLN A 1 639 ? -8.988 16.407 4.056 1.00 67.88 639 GLN A N 1
ATOM 4954 C CA . GLN A 1 639 ? -9.544 15.076 4.300 1.00 67.88 639 GLN A CA 1
ATOM 4955 C C . GLN A 1 639 ? -10.968 14.956 3.751 1.00 67.88 639 GLN A C 1
ATOM 4957 O O . GLN A 1 639 ? -11.359 13.907 3.244 1.00 67.88 639 GLN A O 1
ATOM 4962 N N . LYS A 1 640 ? -11.731 16.056 3.762 1.00 71.81 640 LYS A N 1
ATOM 4963 C CA . LYS A 1 640 ? -13.025 16.124 3.077 1.00 71.81 640 LYS A CA 1
ATOM 4964 C C . LYS A 1 640 ? -12.871 15.904 1.568 1.00 71.81 640 LYS A C 1
ATOM 4966 O O . LYS A 1 640 ? -13.690 15.196 0.988 1.00 71.81 640 LYS A O 1
ATOM 4971 N N . LYS A 1 641 ? -11.834 16.470 0.935 1.00 76.19 641 LYS A N 1
ATOM 4972 C CA . LYS A 1 641 ? -11.557 16.237 -0.494 1.00 76.19 641 LYS A CA 1
ATOM 4973 C C . LYS A 1 641 ? -11.270 14.765 -0.781 1.00 76.19 641 LYS A C 1
ATOM 4975 O O . LYS A 1 641 ? -11.831 14.258 -1.742 1.00 76.19 641 LYS A O 1
ATOM 4980 N N . LEU A 1 642 ? -10.488 14.083 0.064 1.00 70.75 642 LEU A N 1
ATOM 4981 C CA . LEU A 1 642 ? -10.216 12.645 -0.088 1.00 70.75 642 LEU A CA 1
ATOM 4982 C C . LEU A 1 642 ? -11.507 11.818 -0.099 1.00 70.75 642 LEU A C 1
ATOM 4984 O O . LEU A 1 642 ? -11.711 11.004 -0.996 1.00 70.75 642 LEU A O 1
ATOM 4988 N N . ILE A 1 643 ? -12.414 12.079 0.847 1.00 70.94 643 ILE A N 1
ATOM 4989 C CA . ILE A 1 643 ? -13.710 11.388 0.916 1.00 70.94 643 ILE A CA 1
ATOM 4990 C C . ILE A 1 643 ? -14.536 11.641 -0.355 1.00 70.94 643 ILE A C 1
ATOM 4992 O O . ILE A 1 643 ? -15.113 10.716 -0.920 1.00 70.94 643 ILE A O 1
ATOM 4996 N N . VAL A 1 644 ? -14.601 12.895 -0.813 1.00 74.38 644 VAL A N 1
ATOM 4997 C CA . VAL A 1 644 ? -15.401 13.272 -1.989 1.00 74.38 644 VAL A CA 1
ATOM 4998 C C . VAL A 1 644 ? -14.814 12.701 -3.282 1.00 74.38 644 VAL A C 1
ATOM 5000 O O . VAL A 1 644 ? -15.566 12.202 -4.114 1.00 74.38 644 VAL A O 1
ATOM 5003 N N . GLN A 1 645 ? -13.491 12.740 -3.452 1.00 73.31 645 GLN A N 1
ATOM 5004 C CA . GLN A 1 645 ? -12.815 12.218 -4.642 1.00 73.31 645 GLN A CA 1
ATOM 5005 C C . GLN A 1 645 ? -13.039 10.716 -4.814 1.00 73.31 645 GLN A C 1
ATOM 5007 O O . GLN A 1 645 ? -13.330 10.285 -5.923 1.00 73.31 645 GLN A O 1
ATOM 5012 N N . HIS A 1 646 ? -12.970 9.934 -3.735 1.00 64.81 646 HIS A N 1
ATOM 5013 C CA . HIS A 1 646 ? -13.240 8.498 -3.814 1.00 64.81 646 HIS A CA 1
ATOM 5014 C C . HIS A 1 646 ? -14.689 8.196 -4.212 1.00 64.81 646 HIS A C 1
ATOM 5016 O O . HIS A 1 646 ? -14.923 7.345 -5.063 1.00 64.81 646 HIS A O 1
ATOM 5022 N N . PHE A 1 647 ? -15.659 8.933 -3.666 1.00 63.06 647 PHE A N 1
ATOM 5023 C CA . PHE A 1 647 ? -17.072 8.695 -3.970 1.00 63.06 647 PHE A CA 1
ATOM 5024 C C . PHE A 1 647 ? -17.494 9.116 -5.379 1.00 63.06 647 PHE A C 1
ATOM 5026 O O . PHE A 1 647 ? -18.360 8.469 -5.954 1.00 63.06 647 PHE A O 1
ATOM 5033 N N . LEU A 1 648 ? -16.905 10.178 -5.935 1.00 55.16 648 LEU A N 1
ATOM 5034 C CA . LEU A 1 648 ? -17.255 10.665 -7.276 1.00 55.16 648 LEU A CA 1
ATOM 5035 C C . LEU A 1 648 ? -16.654 9.831 -8.414 1.00 55.16 648 LEU A C 1
ATOM 5037 O O . LEU A 1 648 ? -17.066 9.996 -9.555 1.00 55.16 648 LEU A O 1
ATOM 5041 N N . VAL A 1 649 ? -15.664 8.981 -8.132 1.00 51.34 649 VAL A N 1
ATOM 5042 C CA . VAL A 1 649 ? -15.045 8.108 -9.144 1.00 51.34 649 VAL A CA 1
ATOM 5043 C C . VAL A 1 649 ? -15.794 6.775 -9.277 1.00 51.34 649 VAL A C 1
ATOM 5045 O O . VAL A 1 649 ? -15.723 6.143 -10.327 1.00 51.34 649 VAL A O 1
ATOM 5048 N N . GLU A 1 650 ? -16.527 6.355 -8.242 1.00 43.66 650 GLU A N 1
ATOM 5049 C CA . GLU A 1 650 ? -17.272 5.086 -8.228 1.00 43.66 650 GLU A CA 1
ATOM 5050 C C . GLU A 1 650 ? -18.769 5.226 -8.566 1.00 43.66 650 GLU A C 1
ATOM 5052 O O . GLU A 1 650 ? -19.419 4.217 -8.847 1.00 43.66 650 GLU A O 1
ATOM 5057 N N . SER A 1 651 ? -19.320 6.447 -8.539 1.00 37.91 651 SER A N 1
ATOM 5058 C CA . SER A 1 651 ? -20.697 6.766 -8.961 1.00 37.91 651 SER A CA 1
ATOM 5059 C C . SER A 1 651 ? -20.753 7.224 -10.410 1.00 37.91 651 SER A C 1
ATOM 5061 O O . SER A 1 651 ? -21.681 6.791 -11.127 1.00 37.91 651 SER A O 1
#